Protein AF-A0A9D2EDI6-F1 (afdb_monomer_lite)

Sequence (402 aa):
MRWRRRGQLPVILRALGQPEESTAAGELVEVLGPQPAETWERSVGAPVRRVRRLLFASGSDILFSNNALVAVVLLLQPKGAARGVRVADWIPGTRNDASLDDLTKALGRPVRTTPHPGTHFELDGGYLQPHFNPLDSPWRRGGLQRITITSTNPAVNAMPKDADCATCNELLVRSDDEPDGLDVDATIGALSSALAAGVLTESPDRVRIADLRPLHDSGLMDRVECQLTCSTCRRVLCFTLLRDDAPTFDYYVWGDALIRPREPIPPVEQWGDAARIAQARRALQYVDHKPGGWFLLQRGEDLYLDARYSSSGFIDSSALIRLDEAELAAYQASGRDYLSDLAMRIHHNGPFRKESPYFARDLYRGPDRERYAREVSSAVADHTWIAQQRRPADGSEPPATT

Organism: NCBI:txid2838746

Foldseek 3Di:
DVLVPQACQVLVLVQAFPFCPDPSVCVVCVVLPVAFPDKDWDWAWPQTWIWIWGAHLLRKIWIDTNRGTFKIKFFQDDPPHPGGDACCRHQPQAGQQGAQVSVCVRQVFDWDADPPPGIWTDDDRWIKDWDADPVDDSHPGGRTGMIMIGRDDRNKFDDPVLCPPPLNVPLWDADPVDPSATDLVSSLVSVVVCVVVVQKDWDLLFDDSVCQVLQQVLVPDQKHWTWIAGPRSRWIWIWIDGNPDGTIIHTIHPVNVLLAADDDRDDCVSRPDPVVNVVVQQFWAWDDDDAVAWTWTDRPPKIKIFGWAALDPVDIDTFIFIQDPVLVVVCVVPPPVSSRVVSVLCRVQPLCDPPRPNVVRRPCVDPCNVVVVSRVCNNCSCVHPSVVSNHPPDDDDDPPDD

Secondary structure (DSSP, 8-state):
-THHHHSSHHHHHHHTTSBTTSHHHHHHHHHH-SS-SEEEEEEETBTTEEEEEEE-TTS-EEEEETTEEEEEEEESS-TT-S----HHHHSTT--TT--HHHHHHHHTSPPB--SSS--BEEETTEEEEEEE-TTS-TTTT--EEEEEEESS-TTTSPPGGGGG-TTTTTSSPBPSSSTT-B-HHHHHHHHHHHHHTTSEEE-TTS--HHHHHHHHHTT--SEEEEEEEETTT--EEEEEEESSS--EEEEE-HHHHHHS--PPPPPGGGT--HHHHHHHTTS-EEEEEETTTEEEEEETTEEEEEEEEEEETTEEEEEEEE--HHHHHHHHHHHHHHHHHHHHHHHHH-TTSTTSTTTTT-GGGSTTHHHHHHHHHHHTTTSSHHHHHHS-SS--PPP---

pLDDT: mean 86.92, std 12.33, range [29.03, 98.19]

Radius of gyration: 25.47 Å; chains: 1; bounding box: 62×52×68 Å

Structure (mmCIF, N/CA/C/O backbone):
data_AF-A0A9D2EDI6-F1
#
_entry.id   AF-A0A9D2EDI6-F1
#
loop_
_atom_site.group_PDB
_atom_site.id
_atom_site.type_symbol
_atom_site.label_atom_id
_atom_site.label_alt_id
_atom_site.label_comp_id
_atom_site.label_asym_id
_atom_site.label_entity_id
_atom_site.label_seq_id
_atom_site.pdbx_PDB_ins_code
_atom_site.Cartn_x
_atom_site.Cartn_y
_atom_site.Cartn_z
_atom_site.occupancy
_atom_site.B_iso_or_equiv
_atom_site.auth_seq_id
_atom_site.auth_comp_id
_atom_site.auth_asym_id
_atom_site.auth_atom_id
_atom_site.pdbx_PDB_model_num
ATOM 1 N N . MET A 1 1 ? 1.400 13.946 34.797 1.00 57.75 1 MET A N 1
ATOM 2 C CA . MET A 1 1 ? 0.690 14.489 33.612 1.00 57.75 1 MET A CA 1
ATOM 3 C C . MET A 1 1 ? -0.791 14.671 33.944 1.00 57.75 1 MET A C 1
ATOM 5 O O . MET A 1 1 ? -1.365 13.758 34.526 1.00 57.75 1 MET A O 1
ATOM 9 N N . ARG A 1 2 ? -1.398 15.838 33.655 1.00 54.94 2 ARG A N 1
ATOM 10 C CA . ARG A 1 2 ? -2.763 16.207 34.112 1.00 54.94 2 ARG A CA 1
ATOM 11 C C . ARG A 1 2 ? -3.875 15.291 33.573 1.00 54.94 2 ARG A C 1
ATOM 13 O O . ARG A 1 2 ? -4.806 14.996 34.316 1.00 54.94 2 ARG A O 1
ATOM 20 N N . TRP A 1 3 ? -3.749 14.788 32.344 1.00 63.75 3 TRP A N 1
ATOM 21 C CA . TRP A 1 3 ? -4.748 13.901 31.735 1.00 63.75 3 TRP A CA 1
ATOM 22 C C . TRP A 1 3 ? -4.864 12.537 32.434 1.00 63.75 3 TRP A C 1
ATOM 24 O O . TRP A 1 3 ? -5.959 11.994 32.520 1.00 63.75 3 TRP A O 1
ATOM 34 N N . ARG A 1 4 ? -3.782 12.032 33.049 1.00 61.28 4 ARG A N 1
ATOM 35 C CA . ARG A 1 4 ? -3.787 10.746 33.776 1.00 61.28 4 ARG A CA 1
ATOM 36 C C . ARG A 1 4 ? -4.625 10.733 35.056 1.00 61.28 4 ARG A C 1
ATOM 38 O O . ARG A 1 4 ? -4.846 9.665 35.604 1.00 61.28 4 ARG A O 1
ATOM 45 N N . ARG A 1 5 ? -5.020 11.899 35.581 1.00 60.34 5 ARG A N 1
ATOM 46 C CA . ARG A 1 5 ? -5.712 12.008 36.880 1.00 60.34 5 ARG A CA 1
ATOM 47 C C . ARG A 1 5 ? -7.104 12.637 36.804 1.00 60.34 5 ARG A C 1
ATOM 49 O O . ARG A 1 5 ? -7.774 12.684 37.826 1.00 60.34 5 ARG A O 1
ATOM 56 N N . ARG A 1 6 ? -7.507 13.200 35.658 1.00 67.12 6 ARG A N 1
ATOM 57 C CA . ARG A 1 6 ? -8.738 14.012 35.549 1.00 67.12 6 ARG A CA 1
ATOM 58 C C . ARG A 1 6 ? -9.555 13.809 34.267 1.00 67.12 6 ARG A C 1
ATOM 60 O O . ARG A 1 6 ? -10.606 14.422 34.160 1.00 67.12 6 ARG A O 1
ATOM 67 N N . GLY A 1 7 ? -9.074 13.023 33.302 1.00 81.62 7 GLY A N 1
ATOM 68 C CA . GLY A 1 7 ? -9.794 12.734 32.055 1.00 81.62 7 GLY A CA 1
ATOM 69 C C . GLY A 1 7 ? -10.182 11.266 31.943 1.00 81.62 7 GLY A C 1
ATOM 70 O O . GLY A 1 7 ? -9.671 10.438 32.695 1.00 81.62 7 GLY A O 1
ATOM 71 N N . GLN A 1 8 ? -11.040 10.948 30.975 1.00 90.12 8 GLN A N 1
ATOM 72 C CA . GLN A 1 8 ? -11.474 9.575 30.677 1.00 90.12 8 GLN A CA 1
ATOM 73 C C . GLN A 1 8 ? -10.509 8.797 29.761 1.00 90.12 8 GLN A C 1
ATOM 75 O O . GLN A 1 8 ? -10.640 7.583 29.627 1.00 90.12 8 GLN A O 1
ATOM 80 N N . LEU A 1 9 ? -9.488 9.442 29.175 1.00 91.62 9 LEU A N 1
ATOM 81 C CA . LEU A 1 9 ? -8.494 8.770 28.320 1.00 91.62 9 LEU A CA 1
ATOM 82 C C . LEU A 1 9 ? -7.828 7.527 28.963 1.00 91.62 9 LEU A C 1
ATOM 84 O O . LEU A 1 9 ? -7.662 6.531 28.261 1.00 91.62 9 LEU A O 1
ATOM 88 N N . PRO A 1 10 ? -7.485 7.502 30.270 1.00 92.69 10 PRO A N 1
ATOM 89 C CA . PRO A 1 10 ? -6.958 6.296 30.913 1.00 92.69 10 PRO A CA 1
ATOM 90 C C . PRO A 1 10 ? -7.920 5.098 30.915 1.00 92.69 10 PRO A C 1
ATOM 92 O O . PRO A 1 10 ? -7.456 3.965 30.990 1.00 92.69 10 PRO A O 1
ATOM 95 N N . VAL A 1 11 ? -9.238 5.318 30.837 1.00 93.38 11 VAL A N 1
ATOM 96 C CA . VAL A 1 11 ? -10.223 4.227 30.729 1.00 93.38 11 VAL A CA 1
ATOM 97 C C . VAL A 1 11 ? -10.048 3.508 29.394 1.00 93.38 11 VAL A C 1
ATOM 99 O O . VAL A 1 11 ? -9.895 2.292 29.385 1.00 93.38 11 VAL A O 1
ATOM 102 N N . ILE A 1 12 ? -9.932 4.262 28.293 1.00 94.12 12 ILE A N 1
ATOM 103 C CA . ILE A 1 12 ? -9.647 3.697 26.964 1.00 94.12 12 ILE A CA 1
ATOM 104 C C . ILE A 1 12 ? -8.333 2.923 26.983 1.00 94.12 12 ILE A C 1
ATOM 106 O O . ILE A 1 12 ? -8.303 1.764 26.588 1.00 94.12 12 ILE A O 1
ATOM 110 N N . LEU A 1 13 ? -7.253 3.541 27.470 1.00 93.94 13 LEU A N 1
ATOM 111 C CA . LEU A 1 13 ? -5.922 2.928 27.423 1.00 93.94 13 LEU A CA 1
ATOM 112 C C . LEU A 1 13 ? -5.831 1.620 28.226 1.00 93.94 13 LEU A C 1
ATOM 114 O O . LEU A 1 13 ? -5.063 0.745 27.851 1.00 93.94 13 LEU A O 1
ATOM 118 N N . ARG A 1 14 ? -6.613 1.466 29.304 1.00 94.06 14 ARG A N 1
ATOM 119 C CA . ARG A 1 14 ? -6.695 0.200 30.054 1.00 94.06 14 ARG A CA 1
ATOM 120 C C . ARG A 1 14 ? -7.511 -0.873 29.330 1.00 94.06 14 ARG A C 1
ATOM 122 O O . ARG A 1 14 ? -7.233 -2.050 29.520 1.00 94.06 14 ARG A O 1
ATOM 129 N N . ALA A 1 15 ? -8.516 -0.474 28.554 1.00 94.44 15 ALA A N 1
ATOM 130 C CA . ALA A 1 15 ? -9.388 -1.391 27.824 1.00 94.44 15 ALA A CA 1
ATOM 131 C C . ALA A 1 15 ? -8.762 -1.885 26.509 1.00 94.44 15 ALA A C 1
ATOM 133 O O . ALA A 1 15 ? -9.070 -2.981 26.053 1.00 94.44 15 ALA A O 1
ATOM 134 N N . LEU A 1 16 ? -7.867 -1.100 25.903 1.00 94.12 16 LEU A N 1
ATOM 135 C CA . LEU A 1 16 ? -7.126 -1.492 24.703 1.00 94.12 16 LEU A CA 1
ATOM 136 C C . LEU A 1 16 ? -6.391 -2.831 24.891 1.00 94.12 16 LEU A C 1
ATOM 138 O O . LEU A 1 16 ? -5.678 -3.046 25.869 1.00 94.12 16 LEU A O 1
ATOM 142 N N . GLY A 1 17 ? -6.555 -3.724 23.917 1.00 91.31 17 GLY A N 1
ATOM 143 C CA . GLY A 1 17 ? -6.011 -5.081 23.909 1.00 91.31 17 GLY A CA 1
ATOM 144 C C . GLY A 1 17 ? -6.759 -6.077 24.799 1.00 91.31 17 GLY A C 1
ATOM 145 O O . GLY A 1 17 ? -6.442 -7.262 24.751 1.00 91.31 17 GLY A O 1
ATOM 146 N N . GLN A 1 18 ? -7.738 -5.635 25.595 1.00 95.00 18 GLN A N 1
ATOM 147 C CA . GLN A 1 18 ? -8.510 -6.520 26.465 1.00 95.00 18 GLN A CA 1
ATOM 148 C C . GLN A 1 18 ? -9.693 -7.161 25.719 1.00 95.00 18 GLN A C 1
ATOM 150 O O . GLN A 1 18 ? -10.212 -6.562 24.772 1.00 95.00 18 GLN A O 1
ATOM 155 N N . PRO A 1 19 ? -10.150 -8.351 26.151 1.00 94.56 19 PRO A N 1
ATOM 156 C CA . PRO A 1 19 ? -11.373 -8.969 25.640 1.00 94.56 19 PRO A CA 1
ATOM 157 C C . PRO A 1 19 ? -12.635 -8.121 25.882 1.00 94.56 19 PRO A C 1
ATOM 159 O O . PRO A 1 19 ? -12.681 -7.366 26.859 1.00 94.56 19 PRO A O 1
ATOM 162 N N . GLU A 1 20 ? -13.681 -8.294 25.062 1.00 91.88 20 GLU A N 1
ATOM 163 C CA . GLU A 1 20 ? -14.991 -7.620 25.223 1.00 91.88 20 GLU A CA 1
ATOM 164 C C . GLU A 1 20 ? -15.607 -7.862 26.609 1.00 91.88 20 GLU A C 1
ATOM 166 O O . GLU A 1 20 ? -16.156 -6.946 27.214 1.00 91.88 20 GLU A O 1
ATOM 171 N N . GLU A 1 21 ? -15.427 -9.060 27.163 1.00 92.81 21 GLU A N 1
ATOM 172 C CA . GLU A 1 21 ? -15.962 -9.457 28.474 1.00 92.81 21 GLU A CA 1
ATOM 173 C C . GLU A 1 21 ? -15.148 -8.924 29.667 1.00 92.81 21 GLU A C 1
ATOM 175 O O . GLU A 1 21 ? -15.499 -9.147 30.827 1.00 92.81 21 GLU A O 1
ATOM 180 N N . SER A 1 22 ? -14.031 -8.236 29.416 1.00 96.06 22 SER A N 1
ATOM 181 C CA . SER A 1 22 ? -13.185 -7.723 30.492 1.00 96.06 22 SER A CA 1
ATOM 182 C C . SER A 1 22 ? -13.863 -6.588 31.263 1.00 96.06 22 SER A C 1
ATOM 184 O O . SER A 1 22 ? -14.578 -5.755 30.702 1.00 96.06 22 SER A O 1
ATOM 186 N N . THR A 1 23 ? -13.549 -6.471 32.557 1.00 95.62 23 THR A N 1
ATOM 187 C CA . THR A 1 23 ? -14.014 -5.345 33.384 1.00 95.62 23 THR A CA 1
ATOM 188 C C . THR A 1 23 ? -13.621 -3.994 32.781 1.00 95.62 23 THR A C 1
ATOM 190 O O . THR A 1 23 ? -14.411 -3.058 32.810 1.00 95.62 23 THR A O 1
ATOM 193 N N . ALA A 1 24 ? -12.432 -3.894 32.176 1.00 94.06 24 ALA A N 1
ATOM 194 C CA . ALA A 1 24 ? -11.967 -2.664 31.539 1.00 94.06 24 ALA A CA 1
ATOM 195 C C . ALA A 1 24 ? -12.793 -2.288 30.293 1.00 94.06 24 ALA A C 1
ATOM 197 O O . ALA A 1 24 ? -13.088 -1.108 30.099 1.00 94.06 24 ALA A O 1
ATOM 198 N N . ALA A 1 25 ? -13.186 -3.266 29.468 1.00 92.50 25 ALA A N 1
ATOM 199 C CA . ALA A 1 25 ? -14.083 -3.033 28.336 1.00 92.50 25 ALA A CA 1
ATOM 200 C C . ALA A 1 25 ? -15.490 -2.631 28.811 1.00 92.50 25 ALA A C 1
ATOM 202 O O . ALA A 1 25 ? -16.047 -1.662 28.296 1.00 92.50 25 ALA A O 1
ATOM 203 N N . GLY A 1 26 ? -16.015 -3.291 29.849 1.00 92.75 26 GLY A N 1
ATOM 204 C CA . GLY A 1 26 ? 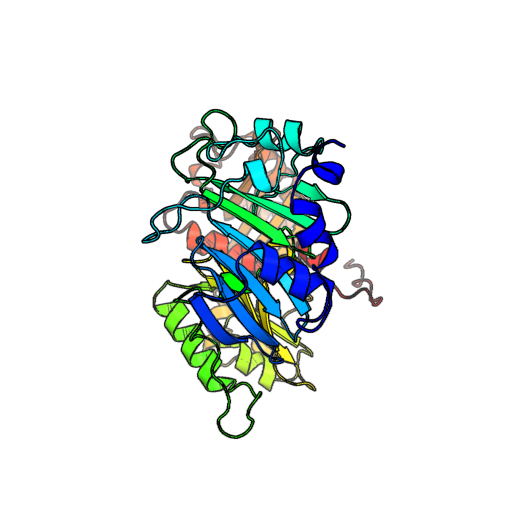-17.290 -2.928 30.476 1.00 92.75 26 GLY A CA 1
ATOM 205 C C . GLY A 1 26 ? -17.301 -1.497 31.027 1.00 92.75 26 GLY A C 1
ATOM 206 O O . GLY A 1 26 ? -18.201 -0.722 30.712 1.00 92.75 26 GLY A O 1
ATOM 207 N N . GLU A 1 27 ? -16.260 -1.096 31.768 1.00 93.81 27 GLU A N 1
ATOM 208 C CA . GLU A 1 27 ? -16.092 0.285 32.252 1.00 93.81 27 GLU A CA 1
ATOM 209 C C . GLU A 1 27 ? -16.102 1.310 31.106 1.00 93.81 27 GLU A C 1
ATOM 211 O O . GLU A 1 27 ? -16.662 2.399 31.243 1.00 93.81 27 GLU A O 1
ATOM 216 N N . LEU A 1 28 ? -15.480 0.982 29.970 1.00 94.25 28 LEU A N 1
ATOM 217 C CA . LEU A 1 28 ? -15.463 1.861 28.805 1.00 94.25 28 LEU A CA 1
ATOM 218 C C . LEU A 1 28 ? -16.849 1.988 28.157 1.00 94.25 28 LEU A C 1
ATOM 220 O O . LEU A 1 28 ? -17.236 3.098 27.785 1.00 94.25 28 LEU A O 1
ATOM 224 N N . VAL A 1 29 ? -17.589 0.883 28.029 1.00 92.44 29 VAL A N 1
ATOM 225 C CA . VAL A 1 29 ? -18.967 0.889 27.514 1.00 92.44 29 VAL A CA 1
ATOM 226 C C . VAL A 1 29 ? -19.853 1.770 28.393 1.00 92.44 29 VAL A C 1
ATOM 228 O O . VAL A 1 29 ? -20.507 2.669 27.875 1.00 92.44 29 VAL A O 1
ATOM 231 N N . GLU A 1 30 ? -19.792 1.617 29.717 1.00 91.31 30 GLU A N 1
ATOM 232 C CA . GLU A 1 30 ? -20.550 2.453 30.661 1.00 91.31 30 GLU A CA 1
ATOM 233 C C . GLU A 1 30 ? -20.248 3.952 30.499 1.00 91.31 30 GLU A C 1
ATOM 235 O O . GLU A 1 30 ? -21.153 4.787 30.517 1.00 91.31 30 GLU A O 1
ATOM 240 N N . VAL A 1 31 ? -18.978 4.311 30.274 1.00 90.88 31 VAL A N 1
ATOM 241 C CA . VAL A 1 31 ? -18.566 5.706 30.046 1.00 90.88 31 VAL A CA 1
ATOM 242 C C . VAL A 1 31 ? -19.100 6.265 28.722 1.00 90.88 31 VAL A C 1
ATOM 244 O O . VAL A 1 31 ? -19.442 7.448 28.652 1.00 90.88 31 VAL A O 1
ATOM 247 N N . LEU A 1 32 ? -19.155 5.450 27.665 1.00 88.06 32 LEU A N 1
ATOM 248 C CA . LEU A 1 32 ? -19.666 5.860 26.351 1.00 88.06 32 LEU A CA 1
ATOM 249 C C . LEU A 1 32 ? -21.198 5.843 26.262 1.00 88.06 32 LEU A C 1
ATOM 251 O O . LEU A 1 32 ? -21.769 6.551 25.425 1.00 88.06 32 LEU A O 1
ATOM 255 N N . GLY A 1 33 ? -21.834 5.087 27.151 1.00 86.25 33 GLY A N 1
ATOM 256 C CA . GLY A 1 33 ? -23.269 4.892 27.274 1.00 86.25 33 GLY A CA 1
ATOM 257 C C . GLY A 1 33 ? -23.575 3.394 27.355 1.00 86.25 33 GLY A C 1
ATOM 258 O O . GLY A 1 33 ? -23.150 2.658 26.473 1.00 86.25 33 GLY A O 1
ATOM 259 N N . PRO A 1 34 ? -24.352 2.920 28.342 1.00 81.12 34 PRO A N 1
ATOM 260 C CA . PRO A 1 34 ? -24.518 1.486 28.615 1.00 81.12 34 PRO A CA 1
ATOM 261 C C . PRO A 1 34 ? -25.160 0.693 27.465 1.00 81.12 34 PRO A C 1
ATOM 263 O O . PRO A 1 34 ? -25.062 -0.530 27.425 1.00 81.12 34 PRO A O 1
ATOM 266 N N . GLN A 1 35 ? -25.816 1.372 26.519 1.00 87.88 35 GLN A N 1
ATOM 267 C CA . GLN A 1 35 ? -26.446 0.747 25.363 1.00 87.88 35 GLN A CA 1
ATOM 268 C C . GLN A 1 35 ? -25.911 1.354 24.054 1.00 87.88 35 GLN A C 1
ATOM 270 O O . GLN A 1 35 ? -26.133 2.545 23.798 1.00 87.88 35 GLN A O 1
ATOM 275 N N . PRO A 1 36 ? -25.239 0.556 23.201 1.00 90.44 36 PRO A N 1
ATOM 276 C CA . PRO A 1 36 ? -24.922 0.954 21.835 1.00 90.44 36 PRO A CA 1
ATOM 277 C C . PRO A 1 36 ? -26.203 1.268 21.052 1.00 90.44 36 PRO A C 1
ATOM 279 O O . PRO A 1 36 ? -27.200 0.556 21.160 1.00 90.44 36 PRO A O 1
ATOM 282 N N . ALA A 1 37 ? -26.168 2.329 20.250 1.00 89.00 37 ALA A N 1
ATOM 283 C CA . ALA A 1 37 ? -27.251 2.685 19.336 1.00 89.00 37 ALA A CA 1
ATOM 284 C C . ALA A 1 37 ? -27.313 1.731 18.135 1.00 89.00 37 ALA A C 1
ATOM 286 O O . ALA A 1 37 ? -28.393 1.426 17.638 1.00 89.00 37 ALA A O 1
ATOM 287 N N . GLU A 1 38 ? -26.156 1.251 17.686 1.00 89.62 38 GLU A N 1
ATOM 288 C CA . GLU A 1 38 ? -26.032 0.280 16.606 1.00 89.62 38 GLU A CA 1
ATOM 289 C C . GLU A 1 38 ? -24.881 -0.676 16.925 1.00 89.62 38 GLU A C 1
ATOM 291 O O . GLU A 1 38 ? -23.866 -0.296 17.514 1.00 89.62 38 GLU A O 1
ATOM 296 N N . THR A 1 39 ? -25.056 -1.941 16.563 1.00 90.56 39 THR A N 1
ATOM 297 C CA . THR A 1 39 ? -24.008 -2.958 16.627 1.00 90.56 39 THR A CA 1
ATOM 298 C C . THR A 1 39 ? -23.927 -3.628 15.277 1.00 90.56 39 THR A C 1
ATOM 300 O O . THR A 1 39 ? -24.948 -3.982 14.692 1.00 90.56 39 THR A O 1
ATOM 303 N N . TRP A 1 40 ? -22.708 -3.815 14.800 1.00 86.62 40 TRP A N 1
ATOM 304 C CA . TRP A 1 40 ? -22.459 -4.491 13.544 1.00 86.62 40 TRP A CA 1
ATOM 305 C C . TRP A 1 40 ? -21.245 -5.410 13.683 1.00 86.62 40 TRP A C 1
ATOM 307 O O . TRP A 1 40 ? -20.343 -5.165 14.489 1.00 86.62 40 TRP A O 1
ATOM 317 N N . GLU A 1 41 ? -21.238 -6.482 12.900 1.00 89.25 41 GLU A N 1
ATOM 318 C CA . GLU A 1 41 ? -20.197 -7.499 12.898 1.00 89.25 41 GLU A CA 1
ATOM 319 C C . GLU A 1 41 ? -19.919 -7.949 11.460 1.00 89.25 41 GLU A C 1
ATOM 321 O O . GLU A 1 41 ? -20.845 -8.098 10.660 1.00 89.25 41 GLU A O 1
ATOM 326 N N . ARG A 1 42 ? -18.642 -8.151 11.117 1.00 85.81 42 ARG A N 1
ATOM 327 C CA . ARG A 1 42 ? -18.224 -8.711 9.824 1.00 85.81 42 ARG A CA 1
ATOM 328 C C . ARG A 1 42 ? -17.003 -9.610 9.945 1.00 85.81 42 ARG A C 1
ATOM 330 O O . ARG A 1 42 ? -16.159 -9.427 10.823 1.00 85.81 42 ARG A O 1
ATOM 337 N N . SER A 1 43 ? -16.830 -10.449 8.934 1.00 87.25 43 SER A N 1
ATOM 338 C CA . SER A 1 43 ? -15.581 -11.156 8.653 1.00 87.25 43 SER A CA 1
ATOM 339 C C . SER A 1 43 ? -14.690 -10.331 7.714 1.00 87.25 43 SER A C 1
ATOM 341 O O . SER A 1 43 ? -15.122 -9.931 6.635 1.00 87.25 43 SER A O 1
ATOM 343 N N . VAL A 1 44 ? -13.434 -10.081 8.095 1.00 86.94 44 VAL A N 1
ATOM 344 C CA . VAL A 1 44 ? -12.439 -9.331 7.302 1.00 86.94 44 VAL A CA 1
ATOM 345 C C . VAL A 1 44 ? -11.227 -10.202 7.012 1.00 86.94 44 VAL A C 1
ATOM 347 O O . VAL A 1 44 ? -10.666 -10.786 7.934 1.00 86.94 44 VAL A O 1
ATOM 350 N N . GLY A 1 45 ? -10.777 -10.197 5.756 1.00 88.94 45 GLY A N 1
ATOM 351 C CA . GLY A 1 45 ? -9.512 -10.806 5.339 1.00 88.94 45 GLY A CA 1
ATOM 352 C C . GLY A 1 45 ? -9.510 -12.336 5.326 1.00 88.94 45 GLY A C 1
ATOM 353 O O . GLY A 1 45 ? -10.489 -12.980 5.699 1.00 88.94 45 GLY A O 1
ATOM 354 N N . ALA A 1 46 ? -8.413 -12.913 4.862 1.00 91.38 46 ALA A N 1
ATOM 355 C CA . ALA A 1 46 ? -8.105 -14.335 4.922 1.00 91.38 46 ALA A CA 1
ATOM 356 C C . ALA A 1 46 ? -6.672 -14.467 5.486 1.00 91.38 46 ALA A C 1
ATOM 358 O O . ALA A 1 46 ? -5.767 -13.858 4.911 1.00 91.38 46 ALA A O 1
ATOM 359 N N . PRO A 1 47 ? -6.444 -15.160 6.619 1.00 90.31 47 PRO A N 1
ATOM 360 C CA . PRO A 1 47 ? -7.440 -15.832 7.457 1.00 90.31 47 PRO A CA 1
ATOM 361 C C . PRO A 1 47 ? -8.476 -14.863 8.043 1.00 90.31 47 PRO A C 1
ATOM 363 O O . PRO A 1 47 ? -8.230 -13.661 8.186 1.00 90.31 47 PRO A O 1
ATOM 366 N N . VAL A 1 48 ? -9.663 -15.390 8.347 1.00 89.62 48 VAL A N 1
ATOM 367 C CA . VAL A 1 48 ? -10.799 -14.582 8.799 1.00 89.62 48 VAL A CA 1
ATOM 368 C C . VAL A 1 48 ? -10.511 -13.926 10.139 1.00 89.62 48 VAL A C 1
ATOM 370 O O . VAL A 1 48 ? -10.161 -14.579 11.121 1.00 89.62 48 VAL A O 1
ATOM 373 N N . ARG A 1 49 ? -10.742 -12.613 10.200 1.00 88.44 49 ARG A N 1
ATOM 374 C CA . ARG A 1 49 ? -10.862 -11.874 11.456 1.00 88.44 49 ARG A CA 1
ATOM 375 C C . ARG A 1 49 ? -12.284 -11.391 11.647 1.00 88.44 49 ARG A C 1
ATOM 377 O O . ARG A 1 49 ? -12.831 -10.718 10.772 1.00 88.44 49 ARG A O 1
ATOM 384 N N . ARG A 1 50 ? -12.860 -11.676 12.813 1.00 88.50 50 ARG A N 1
ATOM 385 C CA . ARG A 1 50 ? -14.174 -11.152 13.195 1.00 88.50 50 ARG A CA 1
ATOM 386 C C . ARG A 1 50 ? -14.002 -9.753 13.753 1.00 88.50 50 ARG A C 1
ATOM 388 O O . ARG A 1 50 ? -13.334 -9.565 14.770 1.00 88.50 50 ARG A O 1
ATOM 395 N N . VAL A 1 51 ? -14.576 -8.776 13.066 1.00 88.94 51 VAL A N 1
ATOM 396 C CA . VAL A 1 51 ? -14.573 -7.376 13.476 1.00 88.94 51 VAL A CA 1
ATOM 397 C C . VAL A 1 51 ? -15.973 -7.012 13.926 1.00 88.94 51 VAL A C 1
ATOM 399 O O . VAL A 1 51 ? -16.912 -7.098 13.139 1.00 88.94 51 VAL A O 1
ATOM 402 N N . ARG A 1 52 ? -16.097 -6.569 15.174 1.00 90.12 52 ARG A N 1
ATOM 403 C CA . ARG A 1 52 ? -17.353 -6.113 15.775 1.00 90.12 52 ARG A CA 1
ATOM 404 C C . ARG A 1 52 ? -17.216 -4.646 16.150 1.00 90.12 52 ARG A C 1
ATOM 406 O O . ARG A 1 52 ? -16.192 -4.235 16.697 1.00 90.12 52 ARG A O 1
ATOM 413 N N . ARG A 1 53 ? -18.233 -3.847 15.840 1.00 90.38 53 ARG A N 1
ATOM 414 C CA . ARG A 1 53 ? -18.277 -2.413 16.136 1.00 90.38 53 ARG A CA 1
ATOM 415 C C . ARG A 1 53 ? -19.512 -2.097 16.955 1.00 90.38 53 ARG A C 1
ATOM 417 O O . ARG A 1 53 ? -20.619 -2.468 16.572 1.00 90.38 53 ARG A O 1
ATOM 424 N N . LEU A 1 54 ? -19.304 -1.372 18.046 1.00 92.50 54 LEU A N 1
ATOM 425 C CA . LEU A 1 54 ? -20.367 -0.799 18.864 1.00 92.50 54 LEU A CA 1
ATOM 426 C C . LEU A 1 54 ? -20.402 0.702 18.588 1.00 92.50 54 LEU A C 1
ATOM 428 O O . LEU A 1 54 ? -19.422 1.387 18.876 1.00 92.50 54 LEU A O 1
ATOM 432 N N . LEU A 1 55 ? -21.489 1.209 18.010 1.00 89.62 55 LEU A N 1
ATOM 433 C CA . LEU A 1 55 ? -21.697 2.634 17.756 1.00 89.62 55 LEU A CA 1
ATOM 434 C C . LEU A 1 55 ? -22.639 3.202 18.818 1.00 89.62 55 LEU A C 1
ATOM 436 O O . LEU A 1 55 ? -23.739 2.696 19.025 1.00 89.62 55 LEU A O 1
ATOM 440 N N . PHE A 1 56 ? -22.227 4.280 19.474 1.00 89.88 56 PHE A N 1
ATOM 441 C CA . PHE A 1 56 ? -22.988 4.928 20.539 1.00 89.88 56 PHE A CA 1
ATOM 442 C C . PHE A 1 56 ? -23.712 6.170 20.013 1.00 89.88 56 PHE A C 1
ATOM 444 O O . PHE A 1 56 ? -23.253 6.826 19.078 1.00 89.88 56 PHE A O 1
ATOM 451 N N . ALA A 1 57 ? -24.818 6.554 20.657 1.00 84.25 57 ALA A N 1
ATOM 452 C CA . ALA A 1 57 ? -25.607 7.731 20.270 1.00 84.25 57 ALA A CA 1
ATOM 453 C C . ALA A 1 57 ? -24.811 9.056 20.318 1.00 84.25 57 ALA A C 1
ATOM 455 O O . ALA A 1 57 ? -25.162 10.026 19.649 1.00 84.25 57 ALA A O 1
ATOM 456 N N . SER A 1 58 ? -23.716 9.090 21.084 1.00 80.44 58 SER A N 1
ATOM 457 C CA . SER A 1 58 ? -22.752 10.199 21.136 1.00 80.44 58 SER A CA 1
ATOM 458 C C . SER A 1 58 ? -21.920 10.358 19.853 1.00 80.44 58 SER A C 1
ATOM 460 O O . SER A 1 58 ? -21.211 11.354 19.695 1.00 80.44 58 SER A O 1
ATOM 462 N N . GLY A 1 59 ? -21.984 9.381 18.945 1.00 80.38 59 GLY A N 1
ATOM 463 C CA . GLY A 1 59 ? -21.131 9.265 17.768 1.00 80.38 59 GLY A CA 1
ATOM 464 C C . GLY A 1 59 ? -19.801 8.563 18.042 1.00 80.38 59 GLY A C 1
ATOM 465 O O . GLY A 1 59 ? -19.022 8.382 17.112 1.00 80.38 59 GLY A O 1
ATOM 466 N N . SER A 1 60 ? -19.506 8.172 19.283 1.00 88.00 60 SER A N 1
ATOM 467 C CA . SER A 1 60 ? -18.334 7.337 19.560 1.00 88.00 60 SER A CA 1
ATOM 468 C C . SER A 1 60 ? -18.523 5.921 19.038 1.00 88.00 60 SER A C 1
ATOM 470 O O . SER A 1 60 ? -19.648 5.425 18.988 1.00 88.00 60 SER A O 1
ATOM 472 N N . ASP A 1 61 ? -17.422 5.242 18.739 1.00 90.06 61 ASP A N 1
ATOM 473 C CA . ASP A 1 61 ? -17.429 3.808 18.486 1.00 90.06 61 ASP A CA 1
ATOM 474 C C . ASP A 1 61 ? -16.332 3.066 19.263 1.00 90.06 61 ASP A C 1
ATOM 476 O O . ASP A 1 61 ? -15.291 3.626 19.622 1.00 90.06 61 ASP A O 1
ATOM 480 N N . ILE A 1 62 ? -16.599 1.791 19.538 1.00 92.31 62 ILE A N 1
ATOM 481 C CA . ILE A 1 62 ? -15.608 0.809 19.980 1.00 92.31 62 ILE A CA 1
ATOM 482 C C . ILE A 1 62 ? -15.472 -0.232 18.876 1.00 92.31 62 ILE A C 1
ATOM 484 O O . ILE A 1 62 ? -16.477 -0.681 18.320 1.00 92.31 62 ILE A O 1
ATOM 488 N N . LEU A 1 63 ? -14.238 -0.635 18.579 1.00 91.44 63 LEU A N 1
ATOM 489 C CA . LEU A 1 63 ? -13.947 -1.721 17.656 1.00 91.44 63 LEU A CA 1
ATOM 490 C C . LEU A 1 63 ? -13.220 -2.863 18.350 1.00 91.44 63 LEU A C 1
ATOM 492 O O . LEU A 1 63 ? -12.160 -2.671 18.953 1.00 91.44 63 LEU A O 1
ATOM 496 N N . PHE A 1 64 ? -13.760 -4.057 18.145 1.00 90.81 64 PHE A N 1
ATOM 497 C CA . PHE A 1 64 ? -13.158 -5.325 18.507 1.00 90.81 64 PHE A CA 1
ATOM 498 C C . PHE A 1 64 ? -12.680 -6.051 17.252 1.00 90.81 64 PHE A C 1
ATOM 500 O O . PHE A 1 64 ? -13.340 -6.019 16.213 1.00 90.81 64 PHE A O 1
ATOM 507 N N . SER A 1 65 ? -11.538 -6.720 17.355 1.00 89.38 65 SER A N 1
ATOM 508 C CA . SER A 1 65 ? -11.026 -7.652 16.353 1.00 89.38 65 SER A CA 1
ATOM 509 C C . SER A 1 65 ? -10.656 -8.945 17.059 1.00 89.38 65 SER A C 1
ATOM 511 O O . SER A 1 65 ? -9.832 -8.925 17.970 1.00 89.38 65 SER A O 1
ATOM 513 N N . ASN A 1 66 ? -11.262 -10.061 16.652 1.00 89.12 66 ASN A N 1
ATOM 514 C CA . ASN A 1 66 ? -11.118 -11.364 17.308 1.00 89.12 66 ASN A CA 1
ATOM 515 C C . ASN A 1 66 ? -11.317 -11.266 18.832 1.00 89.12 66 ASN A C 1
ATOM 517 O O . ASN A 1 66 ? -10.479 -11.713 19.609 1.00 89.12 66 ASN A O 1
ATOM 521 N N . ASN A 1 67 ? -12.419 -10.629 19.245 1.00 89.81 67 ASN A N 1
ATOM 522 C CA . ASN A 1 67 ? -12.799 -10.366 20.640 1.00 89.81 67 ASN A CA 1
ATOM 523 C C . ASN A 1 67 ? -11.887 -9.392 21.420 1.00 89.81 67 ASN A C 1
ATOM 525 O O . ASN A 1 67 ? -12.223 -9.022 22.537 1.00 89.81 67 ASN A O 1
ATOM 529 N N . ALA A 1 68 ? -10.766 -8.923 20.865 1.00 92.00 68 ALA A N 1
ATOM 530 C CA . ALA A 1 68 ? -9.900 -7.947 21.529 1.00 92.00 68 ALA A CA 1
ATOM 531 C C . ALA A 1 68 ? -10.251 -6.512 21.119 1.00 92.00 68 ALA A C 1
ATOM 533 O O . ALA A 1 68 ? -10.413 -6.223 19.932 1.00 92.00 68 ALA A O 1
ATOM 534 N N . LEU A 1 69 ? -10.326 -5.590 22.081 1.00 92.81 69 LEU A N 1
ATOM 535 C CA . LEU A 1 69 ? -10.568 -4.174 21.815 1.00 92.81 69 LEU A CA 1
ATOM 536 C C . LEU A 1 69 ? -9.332 -3.546 21.166 1.00 92.81 69 LEU A C 1
ATOM 538 O O . LEU A 1 69 ? -8.271 -3.442 21.776 1.00 92.81 69 LEU A O 1
ATOM 542 N N . VAL A 1 70 ? -9.464 -3.088 19.929 1.00 90.75 70 VAL A N 1
ATOM 543 C CA . VAL A 1 70 ? -8.328 -2.612 19.119 1.00 90.75 70 VAL A CA 1
ATOM 544 C C . VAL A 1 70 ? -8.384 -1.120 18.828 1.00 90.75 70 VAL A C 1
ATOM 546 O O . VAL A 1 70 ? -7.339 -0.500 18.613 1.00 90.75 70 VAL A O 1
ATOM 549 N N . ALA A 1 71 ? -9.577 -0.520 18.852 1.00 92.00 71 ALA A N 1
ATOM 550 C CA . ALA A 1 71 ? -9.721 0.914 18.660 1.00 92.00 71 ALA A CA 1
ATOM 551 C C . ALA A 1 71 ? -10.947 1.502 19.364 1.00 92.00 71 ALA A C 1
ATOM 553 O O . ALA A 1 71 ? -11.965 0.837 19.542 1.00 92.00 71 ALA A O 1
ATOM 554 N N . VAL A 1 72 ? -10.847 2.790 19.680 1.00 93.19 72 VAL A N 1
ATOM 555 C CA . VAL A 1 72 ? -11.963 3.649 20.088 1.00 93.19 72 VAL A CA 1
ATOM 556 C C . VAL A 1 72 ? -11.928 4.907 19.232 1.00 93.19 72 VAL A C 1
ATOM 558 O O . VAL A 1 72 ? -10.881 5.556 19.135 1.00 93.19 72 VAL A O 1
ATOM 561 N N . VAL A 1 73 ? -13.048 5.278 18.614 1.00 91.56 73 VAL A N 1
ATOM 562 C CA . VAL A 1 73 ? -13.178 6.560 17.911 1.00 91.56 73 VAL A CA 1
ATOM 563 C C . VAL A 1 73 ? -14.115 7.465 18.675 1.00 91.56 73 VAL A C 1
ATOM 565 O O . VAL A 1 73 ? -15.223 7.095 19.038 1.00 91.56 73 VAL A O 1
ATOM 568 N N . LEU A 1 74 ? -13.670 8.697 18.875 1.00 91.75 74 LEU A N 1
ATOM 569 C CA . LEU A 1 74 ? -14.453 9.770 19.460 1.00 91.75 74 LEU A CA 1
ATOM 570 C C . LEU A 1 74 ? -14.785 10.761 18.343 1.00 91.75 74 LEU A C 1
ATOM 572 O O . LEU A 1 74 ? -13.902 11.491 17.881 1.00 91.75 74 LEU A O 1
ATOM 576 N N . LEU A 1 75 ? -16.037 10.773 17.877 1.00 87.62 75 LEU A N 1
ATOM 577 C CA . LEU A 1 75 ? -16.512 11.754 16.897 1.00 87.62 75 LEU A CA 1
ATOM 578 C C . LEU A 1 75 ? -16.929 13.042 17.610 1.00 87.62 75 LEU A C 1
ATOM 580 O O . LEU A 1 75 ? -17.848 13.050 18.426 1.00 87.62 75 LEU A O 1
ATOM 584 N N . LEU A 1 76 ? -16.281 14.156 17.272 1.00 86.12 76 LEU A N 1
ATOM 585 C CA . LEU A 1 76 ? -16.623 15.466 17.831 1.00 86.12 76 LEU A CA 1
ATOM 586 C C . LEU A 1 76 ? -17.775 16.136 17.081 1.00 86.12 76 LEU A C 1
ATOM 588 O O . LEU A 1 76 ? -18.494 16.957 17.650 1.00 86.12 76 LEU A O 1
ATOM 592 N N . GLN A 1 77 ? -17.933 15.790 15.803 1.00 75.31 77 GLN A N 1
ATOM 593 C CA . GLN A 1 77 ? -18.983 16.277 14.911 1.00 75.31 77 GLN A CA 1
ATOM 594 C C . GLN A 1 77 ? -19.590 15.100 14.122 1.00 75.31 77 GLN A C 1
ATOM 596 O O . GLN A 1 77 ? -19.290 14.924 12.939 1.00 75.31 77 GLN A O 1
ATOM 601 N N . PRO A 1 78 ? -20.394 14.236 14.765 1.00 67.25 78 PRO A N 1
ATOM 602 C CA . PRO A 1 78 ? -21.087 13.150 14.078 1.00 67.25 78 PRO A CA 1
ATOM 603 C C . PRO A 1 78 ? -22.131 13.696 13.094 1.00 67.25 78 PRO A C 1
ATOM 605 O O . PRO A 1 78 ? -22.881 14.622 13.408 1.00 67.25 78 PRO A O 1
ATOM 608 N N . LYS A 1 79 ? -22.216 13.102 11.898 1.00 62.47 79 LYS A N 1
ATOM 609 C CA . LYS A 1 79 ? -23.306 13.392 10.957 1.00 62.47 79 LYS A CA 1
ATOM 610 C C . LYS A 1 79 ? -24.612 12.830 11.529 1.00 62.47 79 LYS A C 1
ATOM 612 O O . LYS A 1 79 ? -24.708 11.628 11.731 1.00 62.47 79 LYS A O 1
ATOM 617 N N . GLY A 1 80 ? -25.604 13.688 11.772 1.00 57.28 80 GLY A N 1
ATOM 618 C CA . GLY A 1 80 ? -26.958 13.273 12.163 1.00 57.28 80 GLY A CA 1
ATOM 619 C C . GLY A 1 80 ? -27.230 13.123 13.666 1.00 57.28 80 GLY A C 1
ATOM 620 O O . GLY A 1 80 ? -28.376 12.871 14.021 1.00 57.28 80 GLY A O 1
ATOM 621 N N . ALA A 1 81 ? -26.248 13.323 14.556 1.00 58.38 81 ALA A N 1
ATOM 622 C CA . ALA A 1 81 ? -26.498 13.347 16.004 1.00 58.38 81 ALA A CA 1
ATOM 623 C C . ALA A 1 81 ? -26.622 14.784 16.539 1.00 58.38 81 ALA A C 1
ATOM 625 O O . ALA A 1 81 ? -25.984 15.708 16.032 1.00 58.38 81 ALA A O 1
ATOM 626 N N . ALA A 1 82 ? -27.412 14.968 17.603 1.00 56.66 82 ALA A N 1
ATOM 627 C CA . ALA A 1 82 ? -27.677 16.283 18.195 1.00 56.66 82 ALA A CA 1
ATOM 628 C C . ALA A 1 82 ? -26.426 16.943 18.811 1.00 56.66 82 ALA A C 1
ATOM 630 O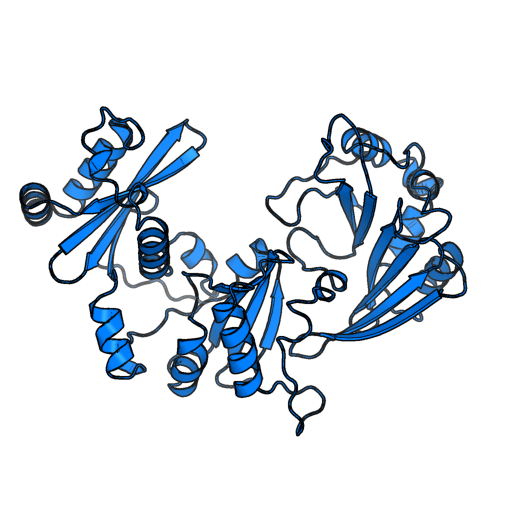 O . ALA A 1 82 ? -26.344 18.171 18.881 1.00 56.66 82 ALA A O 1
ATOM 631 N N . ARG A 1 83 ? -25.447 16.146 19.268 1.00 67.00 83 ARG A N 1
ATOM 632 C CA . ARG A 1 83 ? -24.167 16.630 19.805 1.00 67.00 83 ARG A CA 1
ATOM 633 C C . ARG A 1 83 ? -23.106 15.526 19.762 1.00 67.00 83 ARG A C 1
ATOM 635 O O . ARG A 1 83 ? -23.391 14.404 20.159 1.00 67.00 83 ARG A O 1
ATOM 642 N N . GLY A 1 84 ? -21.894 15.854 19.315 1.00 79.38 84 GLY A N 1
ATOM 643 C CA . GLY A 1 84 ? -20.743 14.948 19.388 1.00 79.38 84 GLY A CA 1
ATOM 644 C C . GLY A 1 84 ? -20.046 14.942 20.747 1.00 79.38 84 GLY A C 1
ATOM 645 O O . GLY A 1 84 ? -20.408 15.681 21.669 1.00 79.38 84 GLY A O 1
ATOM 646 N N . VAL A 1 85 ? -18.993 14.135 20.846 1.00 86.62 85 VAL A N 1
ATOM 647 C CA . VAL A 1 85 ? -18.152 14.013 22.040 1.00 86.62 85 VAL A CA 1
ATOM 648 C C . VAL A 1 85 ? -17.465 15.339 22.366 1.00 86.62 85 VAL A C 1
ATOM 650 O O . VAL A 1 85 ? -16.951 16.033 21.485 1.00 86.62 85 VAL A O 1
ATOM 653 N N . ARG A 1 86 ? -17.398 15.690 23.654 1.00 89.50 86 ARG A N 1
ATOM 654 C CA . ARG A 1 86 ? -16.553 16.791 24.132 1.00 89.50 86 ARG A CA 1
ATOM 655 C C . ARG A 1 86 ? -15.164 16.259 24.453 1.00 89.50 86 ARG A C 1
ATOM 657 O O . ARG A 1 86 ? -14.994 15.537 25.430 1.00 89.50 86 ARG A O 1
ATOM 664 N N . VAL A 1 87 ? -14.149 16.643 23.683 1.00 89.31 87 VAL A N 1
ATOM 665 C CA . VAL A 1 87 ? -12.780 16.134 23.901 1.00 89.31 87 VAL A CA 1
ATOM 666 C C . VAL A 1 87 ? -12.206 16.567 25.247 1.00 89.31 87 VAL A C 1
ATOM 668 O O . VAL A 1 87 ? -11.408 15.830 25.816 1.00 89.31 87 VAL A O 1
ATOM 671 N N . ALA A 1 88 ? -12.683 17.670 25.826 1.00 90.69 88 ALA A N 1
ATOM 672 C CA . ALA A 1 88 ? -12.305 18.101 27.172 1.00 90.69 88 ALA A CA 1
ATOM 673 C C . ALA A 1 88 ? -12.605 17.059 28.271 1.00 90.69 88 ALA A C 1
ATOM 675 O O . ALA A 1 88 ? -11.871 17.011 29.259 1.00 90.69 88 ALA A O 1
ATOM 676 N N . ASP A 1 89 ? -13.634 16.219 28.091 1.00 90.69 89 ASP A N 1
ATOM 677 C CA . ASP A 1 89 ? -14.006 15.158 29.042 1.00 90.69 89 ASP A CA 1
ATOM 678 C C . ASP A 1 89 ? -12.967 14.009 29.025 1.00 90.69 89 ASP A C 1
ATOM 680 O O . ASP A 1 89 ? -12.696 13.350 30.032 1.00 90.69 89 ASP A O 1
ATOM 684 N N . TRP A 1 90 ? -12.293 13.826 27.886 1.00 91.75 90 TRP A N 1
ATOM 685 C CA . TRP A 1 90 ? -11.283 12.788 27.664 1.00 91.75 90 TRP A CA 1
ATOM 686 C C . TRP A 1 90 ? -9.864 13.293 27.914 1.00 91.75 90 TRP A C 1
ATOM 688 O O . TRP A 1 90 ? -9.061 12.618 28.561 1.00 91.75 90 TRP A O 1
ATOM 698 N N . ILE A 1 91 ? -9.567 14.498 27.426 1.00 91.94 91 ILE A N 1
ATOM 699 C CA . ILE A 1 91 ? -8.262 15.153 27.464 1.00 91.94 91 ILE A CA 1
ATOM 700 C C . ILE A 1 91 ? -8.447 16.540 28.104 1.00 91.94 91 ILE A C 1
ATOM 702 O O . ILE A 1 91 ? -8.711 17.524 27.408 1.00 91.94 91 ILE A O 1
ATOM 706 N N . PRO A 1 92 ? -8.315 16.657 29.436 1.00 90.19 92 PRO A N 1
ATOM 707 C CA . PRO A 1 92 ? -8.558 17.908 30.141 1.00 90.19 92 PRO A CA 1
ATOM 708 C C . PRO A 1 92 ? -7.696 19.062 29.618 1.00 90.19 92 PRO A C 1
ATOM 710 O O . PRO A 1 92 ? -6.484 18.917 29.453 1.00 90.19 92 PRO A O 1
ATOM 713 N N . GLY A 1 93 ? -8.315 20.229 29.425 1.00 87.00 93 GLY A N 1
ATOM 714 C CA . GLY A 1 93 ? -7.644 21.428 28.906 1.00 87.00 93 GLY A CA 1
ATOM 715 C C . GLY A 1 93 ? -7.639 21.549 27.379 1.00 87.00 93 GLY A C 1
ATOM 716 O O . GLY A 1 93 ? -6.956 22.420 26.851 1.00 87.00 93 GLY A O 1
ATOM 717 N N . THR A 1 94 ? -8.397 20.705 26.678 1.00 89.38 94 THR A N 1
ATOM 718 C CA . THR A 1 94 ? -8.599 20.782 25.224 1.00 89.38 94 THR A CA 1
ATOM 719 C C . THR A 1 94 ? -9.994 21.304 24.874 1.00 89.38 94 THR A C 1
ATOM 721 O O . THR A 1 94 ? -10.862 21.449 25.737 1.00 89.38 94 THR A O 1
ATOM 724 N N . ARG A 1 95 ? -10.206 21.606 23.592 1.00 89.12 95 ARG A N 1
ATOM 725 C CA . ARG A 1 95 ? -11.485 22.035 23.014 1.00 89.12 95 ARG A CA 1
ATOM 726 C C . ARG A 1 95 ? -11.816 21.167 21.801 1.00 89.12 95 ARG A C 1
ATOM 728 O O . ARG A 1 95 ? -10.942 20.479 21.281 1.00 89.12 95 ARG A O 1
ATOM 735 N N . ASN A 1 96 ? -13.067 21.192 21.345 1.00 88.25 96 ASN A N 1
ATOM 736 C CA . ASN A 1 96 ? -13.474 20.390 20.187 1.00 88.25 96 ASN A CA 1
ATOM 737 C C . ASN A 1 96 ? -12.873 20.882 18.862 1.00 88.25 96 ASN A C 1
ATOM 739 O O . ASN A 1 96 ? -12.795 20.135 17.902 1.00 88.25 96 ASN A O 1
ATOM 743 N N . ASP A 1 97 ? -12.406 22.119 18.812 1.00 86.56 97 ASP A N 1
ATOM 744 C CA . ASP A 1 97 ? -11.654 22.692 17.703 1.00 86.56 97 ASP A CA 1
ATOM 745 C C . ASP A 1 97 ? -10.137 22.669 17.963 1.00 86.56 97 ASP A C 1
ATOM 747 O O . ASP A 1 97 ? -9.409 23.414 17.321 1.00 86.56 97 ASP A O 1
ATOM 751 N N . ALA A 1 98 ? -9.640 21.846 18.897 1.00 89.19 98 ALA A N 1
ATOM 752 C CA . ALA A 1 98 ? -8.222 21.815 19.261 1.00 89.19 98 ALA A CA 1
ATOM 753 C C . ALA A 1 98 ? -7.307 21.614 18.044 1.00 89.19 98 ALA A C 1
ATOM 755 O O . ALA A 1 98 ? -7.560 20.765 17.192 1.00 89.19 98 ALA A O 1
ATOM 756 N N . SER A 1 99 ? -6.210 22.366 18.001 1.00 90.88 99 SER A N 1
ATOM 757 C CA . SER A 1 99 ? -5.104 22.165 17.061 1.00 90.88 99 SER A CA 1
ATOM 758 C C . SER A 1 99 ? -4.151 21.052 17.524 1.00 90.88 99 SER A C 1
ATOM 760 O O . SER A 1 99 ? -4.217 20.577 18.662 1.00 90.88 99 SER A O 1
ATOM 762 N N . LEU A 1 100 ? -3.206 20.660 16.664 1.00 90.25 100 LEU A N 1
ATOM 763 C CA . LEU A 1 100 ? -2.098 19.776 17.052 1.00 90.25 100 LEU A CA 1
ATOM 764 C C . LEU A 1 100 ? -1.261 20.348 18.205 1.00 90.25 100 LEU A C 1
ATOM 766 O O . LEU A 1 100 ? -0.827 19.588 19.073 1.00 90.25 100 LEU A O 1
ATOM 770 N N . ASP A 1 101 ? -1.074 21.666 18.254 1.00 89.81 101 ASP A N 1
ATOM 771 C CA . ASP A 1 101 ? -0.352 22.339 19.337 1.00 89.81 101 ASP A CA 1
ATOM 772 C C . ASP A 1 101 ? -1.112 22.247 20.665 1.00 89.81 101 ASP A C 1
ATOM 774 O O . ASP A 1 101 ? -0.511 21.997 21.714 1.00 89.81 101 ASP A O 1
ATOM 778 N N . ASP A 1 102 ? -2.438 22.406 20.632 1.00 91.19 102 ASP A N 1
ATOM 779 C CA . ASP A 1 102 ? -3.283 22.258 21.820 1.00 91.19 102 ASP A CA 1
ATOM 780 C C . ASP A 1 102 ? -3.232 20.823 22.357 1.00 91.19 102 ASP A C 1
ATOM 782 O O . ASP A 1 102 ? -3.063 20.614 23.562 1.00 91.19 102 ASP A O 1
ATOM 786 N N . LEU A 1 103 ? -3.306 19.827 21.466 1.00 92.38 103 LEU A N 1
ATOM 787 C CA . LEU A 1 103 ? -3.180 18.413 21.826 1.00 92.38 103 LEU A CA 1
ATOM 788 C C . LEU A 1 103 ? -1.788 18.090 22.382 1.00 92.38 103 LEU A C 1
ATOM 790 O O . LEU A 1 103 ? -1.684 17.429 23.414 1.00 92.38 103 LEU A O 1
ATOM 794 N N . THR A 1 104 ? -0.725 18.613 21.766 1.00 91.94 104 THR A N 1
ATOM 795 C CA . THR A 1 104 ? 0.664 18.461 22.236 1.00 91.94 104 THR A CA 1
ATOM 796 C C . THR A 1 104 ? 0.817 18.983 23.666 1.00 91.94 104 THR A C 1
ATOM 798 O O . THR A 1 104 ? 1.344 18.282 24.536 1.00 91.94 104 THR A O 1
ATOM 801 N N . LYS A 1 105 ? 0.295 20.186 23.946 1.00 91.31 105 LYS A N 1
ATOM 802 C CA . LYS A 1 105 ? 0.319 20.797 25.285 1.00 91.31 105 LYS A CA 1
ATOM 803 C C . LYS A 1 105 ? -0.489 19.991 26.301 1.00 91.31 105 LYS A C 1
ATOM 805 O O . LYS A 1 105 ? -0.022 19.775 27.418 1.00 91.31 105 LYS A O 1
ATOM 810 N N . ALA A 1 106 ? -1.686 19.541 25.930 1.00 91.81 106 ALA A N 1
ATOM 811 C CA . ALA A 1 106 ? -2.574 18.819 26.836 1.00 91.81 106 ALA A CA 1
ATOM 812 C C . ALA A 1 106 ? -2.067 17.404 27.168 1.00 91.81 106 ALA A C 1
ATOM 814 O O . ALA A 1 106 ? -2.129 16.973 28.325 1.00 91.81 106 ALA A O 1
ATOM 815 N N . LEU A 1 107 ? -1.525 16.694 26.175 1.00 91.62 107 LEU A N 1
ATOM 816 C CA . LEU A 1 107 ? -0.963 15.352 26.337 1.00 91.62 107 LEU A CA 1
ATOM 817 C C . LEU A 1 107 ? 0.432 15.384 26.977 1.00 91.62 107 LEU A C 1
ATOM 819 O O . LEU A 1 107 ? 0.811 14.432 27.666 1.00 91.62 107 LEU A O 1
ATOM 823 N N . GLY A 1 108 ? 1.178 16.479 26.796 1.00 90.38 108 GLY A N 1
ATOM 824 C CA . GLY A 1 108 ? 2.570 16.595 27.235 1.00 90.38 108 GLY A CA 1
ATOM 825 C C . GLY A 1 108 ? 3.495 15.645 26.472 1.00 90.38 108 GLY A C 1
ATOM 826 O O . GLY A 1 108 ? 4.446 15.116 27.046 1.00 90.38 108 GLY A O 1
ATOM 827 N N . ARG A 1 109 ? 3.172 15.372 25.204 1.00 90.38 109 ARG A N 1
ATOM 828 C CA . ARG A 1 109 ? 3.893 14.453 24.318 1.00 90.38 109 ARG A CA 1
ATOM 829 C C . ARG A 1 109 ? 4.112 15.129 22.966 1.00 90.38 109 ARG A C 1
ATOM 831 O O . ARG A 1 109 ? 3.188 15.790 22.494 1.00 90.38 109 ARG A O 1
ATOM 838 N N . PRO A 1 110 ? 5.293 14.970 22.347 1.00 90.00 110 PRO A N 1
ATOM 839 C CA . PRO A 1 110 ? 5.519 15.480 21.009 1.00 90.00 110 PRO A CA 1
ATOM 840 C C . PRO A 1 110 ? 4.663 14.710 20.008 1.00 90.00 110 PRO A C 1
ATOM 842 O O . PRO A 1 110 ? 4.400 13.515 20.156 1.00 90.00 110 PRO A O 1
ATOM 845 N N . VAL A 1 111 ? 4.258 15.419 18.970 1.00 89.81 111 VAL A N 1
ATOM 846 C CA . VAL A 1 111 ? 3.539 14.852 17.844 1.00 89.81 111 VAL A CA 1
ATOM 847 C C . VAL A 1 111 ? 4.501 14.122 16.899 1.00 89.81 111 VAL A C 1
ATOM 849 O O . VAL A 1 111 ? 5.594 14.609 16.606 1.00 89.81 111 VAL A O 1
ATOM 852 N N . ARG A 1 112 ? 4.100 12.948 16.407 1.00 87.62 112 ARG A N 1
ATOM 853 C CA . ARG A 1 112 ? 4.801 12.190 15.363 1.00 87.62 112 ARG A CA 1
ATOM 854 C C . ARG A 1 112 ? 4.136 12.453 14.022 1.00 87.62 112 ARG A C 1
ATOM 856 O O . ARG A 1 112 ? 2.918 12.342 13.905 1.00 87.62 112 ARG A O 1
ATOM 863 N N . THR A 1 113 ? 4.927 12.786 13.010 1.00 78.62 113 THR A N 1
ATOM 864 C CA . THR A 1 113 ? 4.449 12.980 11.638 1.00 78.62 113 THR A CA 1
ATOM 865 C C . THR A 1 113 ? 4.992 11.858 10.765 1.00 78.62 113 THR A C 1
ATOM 867 O O . THR A 1 113 ? 6.186 11.576 10.770 1.00 78.62 113 THR A O 1
ATOM 870 N N . THR A 1 114 ? 4.096 11.179 10.054 1.00 66.69 114 THR A N 1
ATOM 871 C CA . THR A 1 114 ? 4.445 10.132 9.087 1.00 66.69 114 THR A CA 1
ATOM 872 C C . THR A 1 114 ? 3.702 10.401 7.783 1.00 66.69 114 THR A C 1
ATOM 874 O O . THR A 1 114 ? 2.613 10.985 7.836 1.00 66.69 114 THR A O 1
ATOM 877 N N . PRO A 1 115 ? 4.255 10.011 6.620 1.00 59.41 115 PRO A N 1
ATOM 878 C CA . PRO A 1 115 ? 3.604 10.234 5.334 1.00 59.41 115 PRO A CA 1
ATOM 879 C C . PRO A 1 115 ? 2.186 9.658 5.273 1.00 59.41 115 PRO A C 1
ATOM 881 O O . PRO A 1 115 ? 1.315 10.334 4.739 1.00 59.41 115 PRO A O 1
ATOM 884 N N . HIS A 1 116 ? 1.943 8.469 5.847 1.00 57.97 116 HIS A N 1
ATOM 885 C CA . HIS A 1 116 ? 0.637 7.806 6.006 1.00 57.97 116 HIS A CA 1
ATOM 886 C C . HIS A 1 116 ? 0.678 6.835 7.207 1.00 57.97 116 HIS A C 1
ATOM 888 O O . HIS A 1 116 ? 1.724 6.225 7.417 1.00 57.97 116 HIS A O 1
ATOM 894 N N . PRO A 1 117 ? -0.415 6.685 7.993 1.00 52.84 117 PRO A N 1
ATOM 895 C CA . PRO A 1 117 ? -1.743 7.285 7.859 1.00 52.84 117 PRO A CA 1
ATOM 896 C C . PRO A 1 117 ? -1.842 8.664 8.536 1.00 52.84 117 PRO A C 1
ATOM 898 O O . PRO A 1 117 ? -2.932 9.142 8.850 1.00 52.84 117 PRO A O 1
ATOM 901 N N . GLY A 1 118 ? -0.702 9.319 8.762 1.00 70.19 118 GLY A N 1
ATOM 902 C CA . GLY A 1 118 ? -0.628 10.708 9.184 1.00 70.19 118 GLY A CA 1
ATOM 903 C C . GLY A 1 118 ? -0.144 10.886 10.618 1.00 70.19 118 GLY A C 1
ATOM 904 O O . GLY A 1 118 ? 0.568 10.062 11.197 1.00 70.19 118 GLY A O 1
ATOM 905 N N . THR A 1 119 ? -0.486 12.043 11.159 1.00 84.38 119 THR A N 1
ATOM 906 C CA . THR A 1 119 ? 0.004 12.545 12.437 1.00 84.38 119 THR A CA 1
ATOM 907 C C . THR A 1 119 ? -0.587 11.785 13.627 1.00 84.38 119 THR A C 1
ATOM 909 O O . THR A 1 119 ? -1.798 11.596 13.679 1.00 84.38 119 THR A O 1
ATOM 912 N N . HIS A 1 120 ? 0.232 11.393 14.607 1.00 90.69 120 HIS A N 1
ATOM 913 C CA . HIS A 1 120 ? -0.223 10.691 15.815 1.00 90.69 120 HIS A CA 1
ATOM 914 C C . HIS A 1 120 ? 0.614 11.038 17.060 1.00 90.69 120 HIS A C 1
ATOM 916 O O . HIS A 1 120 ? 1.658 11.682 16.974 1.00 90.69 120 HIS A O 1
ATOM 922 N N . PHE A 1 121 ? 0.148 10.599 18.228 1.00 93.06 121 PHE A N 1
ATOM 923 C CA . PHE A 1 121 ? 0.823 10.709 19.519 1.00 93.06 121 PHE A CA 1
ATOM 924 C C . PHE A 1 121 ? 1.021 9.324 20.128 1.00 93.06 121 PHE A C 1
ATOM 926 O O . PHE A 1 121 ? 0.098 8.510 20.135 1.00 93.06 121 PHE A O 1
ATOM 933 N N . GLU A 1 122 ? 2.204 9.090 20.688 1.00 92.62 122 GLU A N 1
ATOM 934 C CA . GLU A 1 122 ? 2.509 7.895 21.476 1.00 92.62 122 GLU A CA 1
ATOM 935 C C . GLU A 1 122 ? 2.098 8.130 22.934 1.00 92.62 122 GLU A C 1
ATOM 937 O O . GLU A 1 122 ? 2.499 9.117 23.566 1.00 92.62 122 GLU A O 1
ATOM 942 N N . LEU A 1 123 ? 1.281 7.228 23.467 1.00 91.25 123 LEU A N 1
ATOM 943 C CA . LEU A 1 123 ? 0.792 7.244 24.839 1.00 91.25 123 LEU A CA 1
ATOM 944 C C . LEU A 1 123 ? 1.263 5.979 25.564 1.00 91.25 123 LEU A C 1
ATOM 946 O O . LEU A 1 123 ? 1.586 4.964 24.953 1.00 91.25 123 LEU A O 1
ATOM 950 N N . ASP A 1 124 ? 1.285 6.020 26.893 1.00 87.25 124 ASP A N 1
ATOM 951 C CA . ASP A 1 124 ? 1.564 4.820 27.681 1.00 87.25 124 ASP A CA 1
ATOM 952 C C . ASP A 1 124 ? 0.372 3.861 27.532 1.00 87.25 124 ASP A C 1
ATOM 954 O O . ASP A 1 124 ? -0.696 4.126 28.085 1.00 87.25 124 ASP A O 1
ATOM 958 N N . GLY A 1 125 ? 0.551 2.781 26.769 1.00 84.75 125 GLY A N 1
ATOM 959 C CA . GLY A 1 125 ? -0.491 1.781 26.507 1.00 84.75 125 GLY A CA 1
ATOM 960 C C . GLY A 1 125 ? -1.296 1.991 25.219 1.00 84.75 125 GLY A C 1
ATOM 961 O O . GLY A 1 125 ? -2.316 1.334 25.045 1.00 84.75 125 GLY A O 1
ATOM 962 N N . GLY A 1 126 ? -0.875 2.885 24.316 1.00 91.94 126 GLY A N 1
ATOM 963 C CA . GLY A 1 126 ? -1.519 3.011 23.007 1.00 91.94 126 GLY A CA 1
ATOM 964 C C . GLY A 1 126 ? -1.108 4.248 22.215 1.00 91.94 126 GLY A C 1
ATOM 965 O O . GLY A 1 126 ? -0.148 4.944 22.537 1.00 91.94 126 GLY A O 1
ATOM 966 N N . TYR A 1 127 ? -1.877 4.545 21.176 1.00 93.00 127 TYR A N 1
ATOM 967 C CA . TYR A 1 127 ? -1.624 5.633 20.238 1.00 93.00 127 TYR A CA 1
ATOM 968 C C . TYR A 1 127 ? -2.882 6.462 20.044 1.00 93.00 127 TYR A C 1
ATOM 970 O O . TYR A 1 127 ? -3.985 5.920 20.012 1.00 93.00 127 TYR A O 1
ATOM 978 N N . LEU A 1 128 ? -2.714 7.772 19.880 1.00 93.31 128 LEU A N 1
ATOM 979 C CA . LEU A 1 128 ? -3.799 8.706 19.601 1.00 93.31 128 LEU A CA 1
ATOM 980 C C . LEU A 1 128 ? -3.568 9.387 18.257 1.00 93.31 128 LEU A C 1
ATOM 982 O O . LEU A 1 128 ? -2.574 10.083 18.065 1.00 93.31 128 LEU A O 1
ATOM 986 N N . GLN A 1 129 ? -4.516 9.231 17.343 1.00 91.19 129 GLN A N 1
ATOM 987 C CA . GLN A 1 129 ? -4.495 9.811 16.010 1.00 91.19 129 GLN A CA 1
ATOM 988 C C . GLN A 1 129 ? -5.633 10.833 15.862 1.00 91.19 129 GLN A C 1
ATOM 990 O O . GLN A 1 129 ? -6.809 10.454 15.811 1.00 91.19 129 GLN A O 1
ATOM 995 N N . PRO A 1 130 ? -5.323 12.138 15.810 1.00 90.19 130 PRO A N 1
ATOM 996 C CA . PRO A 1 130 ? -6.309 13.159 15.490 1.00 90.19 130 PRO A CA 1
ATOM 997 C C . PRO A 1 130 ? -6.583 13.203 13.982 1.00 90.19 130 PRO A C 1
ATOM 999 O O . PRO A 1 130 ? -5.670 13.093 13.166 1.00 90.19 130 PRO A O 1
ATOM 1002 N N . HIS A 1 131 ? -7.838 13.431 13.604 1.00 86.75 131 HIS A N 1
ATOM 1003 C CA . HIS A 1 131 ? -8.211 13.723 12.223 1.00 86.75 131 HIS A CA 1
ATOM 1004 C C . HIS A 1 131 ? -8.888 15.085 12.142 1.00 86.75 131 HIS A C 1
ATOM 1006 O O . HIS A 1 131 ? -9.844 15.370 12.870 1.00 86.75 131 HIS A O 1
ATOM 1012 N N . PHE A 1 132 ? -8.390 15.899 11.221 1.00 86.19 132 PHE A N 1
ATOM 1013 C CA . PHE A 1 132 ? -8.824 17.269 11.000 1.00 86.19 132 PHE A CA 1
ATOM 1014 C C . PHE A 1 132 ? -9.603 17.377 9.695 1.00 86.19 132 PHE A C 1
ATOM 1016 O O . PHE A 1 132 ? -9.433 16.560 8.788 1.00 86.19 132 PHE A O 1
ATOM 1023 N N . ASN A 1 133 ? -10.426 18.413 9.596 1.00 81.38 133 ASN A N 1
ATOM 1024 C CA . ASN A 1 133 ? -11.017 18.832 8.337 1.00 81.38 133 ASN A CA 1
ATOM 1025 C C . ASN A 1 133 ? -9.905 19.125 7.304 1.00 81.38 133 ASN A C 1
ATOM 1027 O O . ASN A 1 133 ? -9.027 19.935 7.600 1.00 81.38 133 ASN A O 1
ATOM 1031 N N . PRO A 1 134 ? -9.934 18.529 6.095 1.00 74.62 134 PRO A N 1
ATOM 1032 C CA . PRO A 1 134 ? -8.913 18.761 5.069 1.00 74.62 134 PRO A CA 1
ATOM 1033 C C . PRO A 1 134 ? -8.758 20.226 4.642 1.00 74.62 134 PRO A C 1
ATOM 1035 O O . PRO A 1 134 ? -7.710 20.606 4.127 1.00 74.62 134 PRO A O 1
ATOM 1038 N N . LEU A 1 135 ? -9.804 21.039 4.829 1.00 77.00 135 LEU A N 1
ATOM 1039 C CA . LEU A 1 135 ? -9.806 22.463 4.482 1.00 77.00 135 LEU A CA 1
ATOM 1040 C C . LEU A 1 135 ? -9.137 23.347 5.545 1.00 77.00 135 LEU A C 1
ATOM 1042 O O . LEU A 1 135 ? -8.823 24.505 5.268 1.00 77.00 135 LEU A O 1
ATOM 1046 N N . ASP A 1 136 ? -8.914 22.816 6.748 1.00 75.75 136 ASP A N 1
ATOM 1047 C CA . ASP A 1 136 ? -8.339 23.551 7.867 1.00 75.75 136 ASP A CA 1
ATOM 1048 C C . ASP A 1 136 ? -6.871 23.174 8.079 1.00 75.75 136 ASP A C 1
ATOM 1050 O O . ASP A 1 136 ? -6.446 22.040 7.869 1.00 75.75 136 ASP A O 1
ATOM 1054 N N . SER A 1 137 ? -6.065 24.141 8.525 1.00 79.00 137 SER A N 1
ATOM 1055 C CA . SER A 1 137 ? -4.676 23.875 8.901 1.00 79.00 137 SER A CA 1
ATOM 1056 C C . SER A 1 137 ? -4.628 23.226 10.292 1.00 79.00 137 SER A C 1
ATOM 1058 O O . SER A 1 137 ? -4.940 23.925 11.268 1.00 79.00 137 SER A O 1
ATOM 1060 N N . PRO A 1 138 ? -4.135 21.973 10.425 1.00 78.12 138 PRO A N 1
ATOM 1061 C CA . PRO A 1 138 ? -4.085 21.254 11.706 1.00 78.12 138 PRO A CA 1
ATOM 1062 C C . PRO A 1 138 ? -3.289 21.978 12.800 1.00 78.12 138 PRO A C 1
ATOM 1064 O O . PRO A 1 138 ? -3.479 21.734 13.990 1.00 78.12 138 PRO A O 1
ATOM 1067 N N . TRP A 1 139 ? -2.382 22.871 12.396 1.00 77.56 139 TRP A N 1
ATOM 1068 C CA . TRP A 1 139 ? -1.454 23.577 13.277 1.00 77.56 139 TRP A CA 1
ATOM 1069 C C . TRP A 1 139 ? -1.956 24.945 13.743 1.00 77.56 139 TRP A C 1
ATOM 1071 O O . TRP A 1 139 ? -1.564 25.392 14.812 1.00 77.56 139 TRP A O 1
ATOM 1081 N N . ARG A 1 140 ? -2.782 25.643 12.948 1.00 67.25 140 ARG A N 1
ATOM 1082 C CA . ARG A 1 140 ? -3.095 27.069 13.191 1.00 67.25 140 ARG A CA 1
ATOM 1083 C C . ARG A 1 140 ? -4.563 27.378 13.449 1.00 67.25 140 ARG A C 1
ATOM 1085 O O . ARG A 1 140 ? -4.842 28.365 14.119 1.00 67.25 140 ARG A O 1
ATOM 1092 N N . ARG A 1 141 ? -5.490 26.604 12.876 1.00 64.12 141 ARG A N 1
ATOM 1093 C CA . ARG A 1 141 ? -6.931 26.920 12.914 1.00 64.12 141 ARG A CA 1
ATOM 1094 C C . ARG A 1 141 ? -7.781 25.883 13.636 1.00 64.12 141 ARG A C 1
ATOM 1096 O O . ARG A 1 141 ? -8.962 26.138 13.838 1.00 64.12 141 ARG A O 1
ATOM 1103 N N . GLY A 1 142 ? -7.196 24.760 14.052 1.00 72.62 142 GLY A N 1
ATOM 1104 C CA . GLY A 1 142 ? -7.984 23.690 14.644 1.00 72.62 142 GLY A CA 1
ATOM 1105 C C . GLY A 1 142 ? -8.737 22.898 13.580 1.00 72.62 142 GLY A C 1
ATOM 1106 O O . GLY A 1 142 ? -8.167 22.579 12.540 1.00 72.62 142 GLY A O 1
ATOM 1107 N N . GLY A 1 143 ? -10.003 22.570 13.839 1.00 79.44 143 GLY A N 1
ATOM 1108 C CA . GLY A 1 143 ? -10.836 21.783 12.917 1.00 79.44 143 GLY A CA 1
ATOM 1109 C C . GLY A 1 143 ? -10.787 20.276 13.178 1.00 79.44 143 GLY A C 1
ATOM 1110 O O . GLY A 1 143 ? -10.956 19.475 12.259 1.00 79.44 143 GLY A O 1
ATOM 1111 N N . LEU A 1 144 ? -10.522 19.880 14.426 1.00 87.56 144 LEU A N 1
ATOM 1112 C CA . LEU A 1 144 ? -10.538 18.488 14.862 1.00 87.56 144 LEU A CA 1
ATOM 1113 C C . LEU A 1 144 ? -11.948 17.892 14.717 1.00 87.56 144 LEU A C 1
ATOM 1115 O O . LEU A 1 144 ? -12.905 18.348 15.337 1.00 87.56 144 LEU A O 1
ATOM 1119 N N . GLN A 1 145 ? -12.076 16.849 13.901 1.00 87.38 145 GLN A N 1
ATOM 1120 C CA . GLN A 1 145 ? -13.360 16.194 13.621 1.00 87.38 145 GLN A CA 1
ATOM 1121 C C . GLN A 1 145 ? -13.533 14.901 14.411 1.00 87.38 145 GLN A C 1
ATOM 1123 O O . GLN A 1 145 ? -14.628 14.587 14.885 1.00 87.38 145 GLN A O 1
ATOM 1128 N N . ARG A 1 146 ? -12.443 14.141 14.554 1.00 89.06 146 ARG A N 1
ATOM 1129 C CA . ARG A 1 146 ? -12.423 12.887 15.307 1.00 89.06 146 ARG A CA 1
ATOM 1130 C C . ARG A 1 146 ? -11.064 12.628 15.935 1.00 89.06 146 ARG A C 1
ATOM 1132 O O . ARG A 1 146 ? -10.034 13.013 15.381 1.00 89.06 146 ARG A O 1
ATOM 1139 N N . ILE A 1 147 ? -11.072 11.915 17.052 1.00 91.50 147 ILE A N 1
ATOM 1140 C CA . ILE A 1 147 ? -9.876 11.306 17.629 1.00 91.50 147 ILE A CA 1
ATOM 1141 C C . ILE A 1 147 ? -10.032 9.801 17.542 1.00 91.50 147 ILE A C 1
ATOM 1143 O O . ILE A 1 147 ? -11.085 9.263 17.871 1.00 91.50 147 ILE A O 1
ATOM 1147 N N . THR A 1 148 ? -8.968 9.131 17.132 1.00 91.50 148 THR A N 1
ATOM 1148 C CA . THR A 1 148 ? -8.888 7.683 17.158 1.00 91.50 148 THR A CA 1
ATOM 1149 C C . THR A 1 148 ? -7.830 7.243 18.153 1.00 91.50 148 THR A C 1
ATOM 1151 O O . THR A 1 148 ? -6.714 7.750 18.104 1.00 91.50 148 THR A O 1
ATOM 1154 N N . ILE A 1 149 ? -8.154 6.311 19.043 1.00 93.00 149 ILE A N 1
ATOM 1155 C CA . ILE A 1 149 ? -7.209 5.745 20.004 1.00 93.00 149 ILE A CA 1
ATOM 1156 C C . ILE A 1 149 ? -7.080 4.243 19.743 1.00 93.00 149 ILE A C 1
ATOM 1158 O O . ILE A 1 149 ? -8.088 3.578 19.526 1.00 93.00 149 ILE A O 1
ATOM 1162 N N . THR A 1 150 ? -5.855 3.719 19.721 1.00 91.44 150 THR A N 1
ATOM 1163 C CA . THR A 1 150 ? -5.537 2.341 19.291 1.00 91.44 150 THR A CA 1
ATOM 1164 C C . THR A 1 150 ? -4.465 1.701 20.160 1.00 91.44 150 THR A C 1
ATOM 1166 O O . THR A 1 150 ? -3.640 2.407 20.739 1.00 91.44 150 THR A O 1
ATOM 1169 N N . SER A 1 151 ? -4.460 0.368 20.243 1.00 88.06 151 SER A N 1
ATOM 1170 C CA . SER A 1 151 ? -3.399 -0.402 20.914 1.00 88.06 151 SER A CA 1
ATOM 1171 C C . SER A 1 151 ? -2.134 -0.502 20.061 1.00 88.06 151 SER A C 1
ATOM 1173 O O . SER A 1 151 ? -1.022 -0.535 20.583 1.00 88.06 151 SER A O 1
ATOM 1175 N N . THR A 1 152 ? -2.300 -0.521 18.741 1.00 84.38 152 THR A N 1
ATOM 1176 C CA . THR A 1 152 ? -1.228 -0.687 17.763 1.00 84.38 152 THR A CA 1
ATOM 1177 C C . THR A 1 152 ? -0.870 0.628 17.095 1.00 84.38 152 THR A C 1
ATOM 1179 O O . THR A 1 152 ? -1.739 1.465 16.868 1.00 84.38 152 THR A O 1
ATOM 1182 N N . ASN A 1 153 ? 0.396 0.791 16.714 1.00 82.56 153 ASN A N 1
ATOM 1183 C CA . ASN A 1 153 ? 0.847 2.010 16.055 1.00 82.56 153 ASN A CA 1
ATOM 1184 C C . ASN A 1 153 ? 0.087 2.219 14.727 1.00 82.56 153 ASN A C 1
ATOM 1186 O O . ASN A 1 153 ? 0.215 1.373 13.836 1.00 82.56 153 ASN A O 1
ATOM 1190 N N . PRO A 1 154 ? -0.669 3.323 14.564 1.00 76.38 154 PRO A N 1
ATOM 1191 C CA . PRO A 1 154 ? -1.409 3.583 13.337 1.00 76.38 154 PRO A CA 1
ATOM 1192 C C . PRO A 1 154 ? -0.466 3.778 12.145 1.00 76.38 154 PRO A C 1
ATOM 1194 O O . PRO A 1 154 ? -0.839 3.435 11.037 1.00 76.38 154 PRO A O 1
ATOM 1197 N N . ALA A 1 155 ? 0.777 4.239 12.346 1.00 70.69 155 ALA A N 1
ATOM 1198 C CA . ALA A 1 155 ? 1.782 4.386 11.281 1.00 70.69 155 ALA A CA 1
ATOM 1199 C C . ALA A 1 155 ? 2.040 3.113 10.463 1.00 70.69 155 ALA A C 1
ATOM 1201 O O . ALA A 1 155 ? 2.508 3.202 9.331 1.00 70.69 155 ALA A O 1
ATOM 1202 N N . VAL A 1 156 ? 1.742 1.960 11.051 1.00 68.56 156 VAL A N 1
ATOM 1203 C CA . VAL A 1 156 ? 2.071 0.639 10.518 1.00 68.56 156 VAL A CA 1
ATOM 1204 C C . VAL A 1 156 ? 0.810 -0.229 10.403 1.00 68.56 156 VAL A C 1
ATOM 1206 O O . VAL A 1 156 ? 0.537 -0.811 9.363 1.00 68.56 156 VAL A O 1
ATOM 1209 N N . ASN A 1 157 ? -0.102 -0.190 11.377 1.00 69.38 157 ASN A N 1
ATOM 1210 C CA . ASN A 1 157 ? -1.283 -1.055 11.349 1.00 69.38 157 ASN A CA 1
ATOM 1211 C C . ASN A 1 157 ? -2.519 -0.369 10.750 1.00 69.38 157 ASN A C 1
ATOM 1213 O O . ASN A 1 157 ? -2.926 0.710 11.185 1.00 69.38 157 ASN A O 1
ATOM 1217 N N . ALA A 1 158 ? -3.162 -1.039 9.788 1.00 63.31 158 ALA A N 1
ATOM 1218 C CA . ALA A 1 158 ? -4.450 -0.612 9.249 1.00 63.31 158 ALA A CA 1
ATOM 1219 C C . ALA A 1 158 ? -5.552 -0.736 10.310 1.00 63.31 158 ALA A C 1
ATOM 1221 O O . ALA A 1 158 ? -5.572 -1.684 11.099 1.00 63.31 158 ALA A O 1
ATOM 1222 N N . MET A 1 159 ? -6.505 0.199 10.326 1.00 69.19 159 MET A N 1
ATOM 1223 C CA . MET A 1 159 ? -7.564 0.160 11.327 1.00 69.19 159 MET A CA 1
ATOM 1224 C C . MET A 1 159 ? -8.733 -0.728 10.892 1.00 69.19 159 MET A C 1
ATOM 1226 O O . MET A 1 159 ? -9.153 -0.671 9.736 1.00 69.19 159 MET A O 1
ATOM 1230 N N . PRO A 1 160 ? -9.384 -1.457 11.815 1.00 63.94 160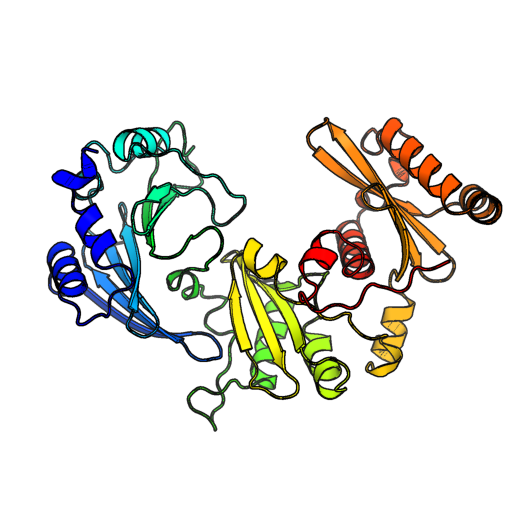 PRO A N 1
ATOM 1231 C CA . PRO A 1 160 ? -10.555 -2.267 11.469 1.00 63.94 160 PRO A CA 1
ATOM 1232 C C . PRO A 1 160 ? -11.747 -1.461 10.929 1.00 63.94 160 PRO A C 1
ATOM 1234 O O . PRO A 1 160 ? -12.519 -1.983 10.128 1.00 63.94 160 PRO A O 1
ATOM 1237 N N . LYS A 1 161 ? -11.884 -0.183 11.309 1.00 62.38 161 LYS A N 1
ATOM 1238 C CA . LYS A 1 161 ? -12.892 0.735 10.742 1.00 62.38 161 LYS A CA 1
ATOM 1239 C C . LYS A 1 161 ? -12.563 1.160 9.315 1.00 62.38 161 LYS A C 1
ATOM 1241 O O . LYS A 1 161 ? -13.451 1.534 8.561 1.00 62.38 161 LYS A O 1
ATOM 1246 N N . ASP A 1 162 ? -11.292 1.100 8.921 1.00 60.81 162 ASP A N 1
ATOM 1247 C CA . ASP A 1 162 ? -10.908 1.430 7.552 1.00 60.81 162 ASP A CA 1
ATOM 1248 C C . ASP A 1 162 ? -11.424 0.358 6.582 1.00 60.81 162 ASP A C 1
ATOM 1250 O O . ASP A 1 162 ? -11.592 0.640 5.396 1.00 60.81 162 ASP A O 1
ATOM 1254 N N . ALA A 1 163 ? -11.765 -0.840 7.081 1.00 61.19 163 ALA A N 1
ATOM 1255 C CA . ALA A 1 163 ? -12.458 -1.868 6.311 1.00 61.19 163 ALA A CA 1
ATOM 1256 C C . ALA A 1 163 ? -13.910 -1.511 5.938 1.00 61.19 163 ALA A C 1
ATOM 1258 O O . ALA A 1 163 ? -14.489 -2.218 5.121 1.00 61.19 163 ALA A O 1
ATOM 1259 N N . ASP A 1 164 ? -14.458 -0.383 6.413 1.00 74.06 164 ASP A N 1
ATOM 1260 C CA . ASP A 1 164 ? -15.767 0.153 5.987 1.00 74.06 164 ASP A CA 1
ATOM 1261 C C . ASP A 1 164 ? -15.726 0.841 4.615 1.00 74.06 164 ASP A C 1
ATOM 1263 O O . ASP A 1 164 ? -16.703 1.450 4.179 1.00 74.06 164 ASP A O 1
ATOM 1267 N N . CYS A 1 165 ? -14.590 0.802 3.920 1.00 83.75 165 CYS A N 1
ATOM 1268 C CA . CYS A 1 165 ? -14.513 1.349 2.577 1.00 83.75 165 CYS A CA 1
ATOM 1269 C C . CYS A 1 165 ? -15.442 0.574 1.633 1.00 83.75 165 CYS A C 1
ATOM 1271 O O . CYS A 1 165 ? -15.183 -0.594 1.350 1.00 83.75 165 CYS A O 1
ATOM 1273 N N . ALA A 1 166 ? -16.448 1.270 1.093 1.00 84.50 166 ALA A N 1
ATOM 1274 C CA . ALA A 1 166 ? -17.422 0.747 0.129 1.00 84.50 166 ALA A CA 1
ATOM 1275 C C . ALA A 1 166 ? -16.805 0.200 -1.171 1.00 84.50 166 ALA A C 1
ATOM 1277 O O . ALA A 1 166 ? -17.470 -0.486 -1.928 1.00 84.50 166 ALA A O 1
ATOM 1278 N N . THR A 1 167 ? -15.542 0.528 -1.449 1.00 87.56 167 THR A N 1
ATOM 1279 C CA . THR A 1 167 ? -14.792 -0.045 -2.574 1.00 87.56 167 THR A CA 1
ATOM 1280 C C . THR A 1 167 ? -14.130 -1.362 -2.192 1.00 87.56 167 THR A C 1
ATOM 1282 O O . THR A 1 167 ? -13.938 -2.220 -3.037 1.00 87.56 167 THR A O 1
ATOM 1285 N N . CYS A 1 168 ? -13.695 -1.505 -0.939 1.00 86.62 168 CYS A N 1
ATOM 1286 C CA . CYS A 1 168 ? -12.878 -2.636 -0.510 1.00 86.62 168 CYS A CA 1
ATOM 1287 C C . CYS A 1 168 ? -13.681 -3.777 0.105 1.00 86.62 168 CYS A C 1
ATOM 1289 O O . CYS A 1 168 ? -13.248 -4.920 0.035 1.00 86.62 168 CYS A O 1
ATOM 1291 N N . ASN A 1 169 ? -14.797 -3.458 0.755 1.00 81.75 169 ASN A N 1
ATOM 1292 C CA . ASN A 1 169 ? -15.617 -4.402 1.513 1.00 81.75 169 ASN A CA 1
ATOM 1293 C C . ASN A 1 169 ? -16.077 -5.617 0.690 1.00 81.75 169 ASN A C 1
ATOM 1295 O O . ASN A 1 169 ? -16.213 -6.692 1.262 1.00 81.75 169 ASN A O 1
ATOM 1299 N N . GLU A 1 170 ? -16.273 -5.452 -0.617 1.00 83.62 170 GLU A N 1
ATOM 1300 C CA . GLU A 1 170 ? -16.813 -6.476 -1.521 1.00 83.62 170 GLU A CA 1
ATOM 1301 C C . GLU A 1 170 ? -15.749 -7.140 -2.411 1.00 83.62 170 GLU A C 1
ATOM 1303 O O . GLU A 1 170 ? -16.079 -7.947 -3.272 1.00 83.62 170 GLU A O 1
ATOM 1308 N N . LEU A 1 171 ? -14.462 -6.818 -2.229 1.00 92.25 171 LEU A N 1
ATOM 1309 C CA . LEU A 1 171 ? -13.400 -7.341 -3.103 1.00 92.25 171 LEU A CA 1
ATOM 1310 C C . LEU A 1 171 ? -12.929 -8.748 -2.738 1.00 92.25 171 LEU A C 1
ATOM 1312 O O . LEU A 1 171 ? -12.417 -9.452 -3.602 1.00 92.25 171 LEU A O 1
ATOM 1316 N N . LEU A 1 172 ? -13.051 -9.136 -1.468 1.00 92.75 172 LEU A N 1
ATOM 1317 C CA . LEU A 1 172 ? -12.773 -10.501 -1.033 1.00 92.75 172 LEU A CA 1
ATOM 1318 C C . LEU A 1 172 ? -14.044 -11.325 -1.209 1.00 92.75 172 LEU A C 1
ATOM 1320 O O . LEU A 1 172 ? -15.062 -11.005 -0.592 1.00 92.75 172 LEU A O 1
ATOM 1324 N N . VAL A 1 173 ? -13.956 -12.410 -1.977 1.00 94.06 173 VAL A N 1
ATOM 1325 C CA . VAL A 1 173 ? -15.056 -13.362 -2.159 1.00 94.06 173 VAL A CA 1
ATOM 1326 C C . VAL A 1 173 ? -14.796 -14.607 -1.311 1.00 94.06 173 VAL A C 1
ATOM 1328 O O . VAL A 1 173 ? -13.691 -15.152 -1.300 1.00 94.06 173 VAL A O 1
ATOM 1331 N N . ARG A 1 174 ? -15.802 -15.023 -0.536 1.00 91.62 174 ARG A N 1
ATOM 1332 C CA . ARG A 1 174 ? -15.736 -16.231 0.297 1.00 91.62 174 ARG A CA 1
ATOM 1333 C C . ARG A 1 174 ? -16.103 -17.457 -0.522 1.00 91.62 174 ARG A C 1
ATOM 1335 O O . ARG A 1 174 ? -16.914 -17.350 -1.434 1.00 91.62 174 ARG A O 1
ATOM 1342 N N . SER A 1 175 ? -15.503 -18.588 -0.173 1.00 89.69 175 SER A N 1
ATOM 1343 C CA . SER A 1 175 ? -15.911 -19.879 -0.717 1.00 89.69 175 SER A CA 1
ATOM 1344 C C . SER A 1 175 ? -17.264 -20.289 -0.130 1.00 89.69 175 SER A C 1
ATOM 1346 O O . SER A 1 175 ? -17.512 -20.080 1.058 1.00 89.69 175 SER A O 1
ATOM 1348 N N . ASP A 1 176 ? -18.118 -20.891 -0.956 1.00 86.19 176 ASP A N 1
ATOM 1349 C CA . ASP A 1 176 ? -19.362 -21.51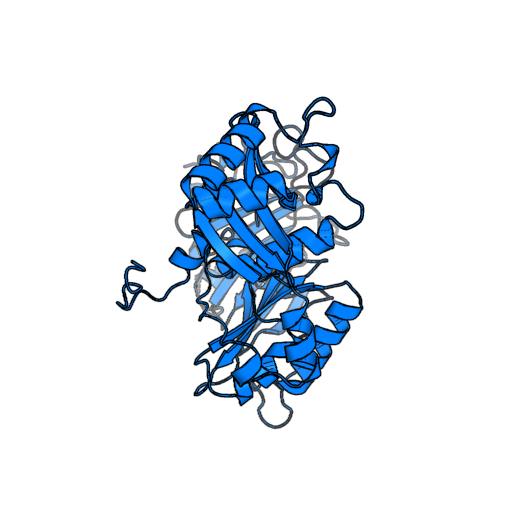9 -0.498 1.00 86.19 176 ASP A CA 1
ATOM 1350 C C . ASP A 1 176 ? -19.097 -22.849 0.238 1.00 86.19 176 ASP A C 1
ATOM 1352 O O . ASP A 1 176 ? -19.886 -23.253 1.093 1.00 86.19 176 ASP A O 1
ATOM 1356 N N . ASP A 1 177 ? -17.976 -23.515 -0.069 1.00 84.44 177 ASP A N 1
ATOM 1357 C CA . ASP A 1 177 ? -17.624 -24.840 0.456 1.00 84.44 177 ASP A CA 1
ATOM 1358 C C . ASP A 1 177 ? -16.968 -24.770 1.846 1.00 84.44 177 ASP A C 1
ATOM 1360 O O . ASP A 1 177 ? -17.113 -25.683 2.663 1.00 84.44 177 ASP A O 1
ATOM 1364 N N . GLU A 1 178 ? -16.266 -23.672 2.138 1.00 82.50 178 GLU A N 1
ATOM 1365 C CA . GLU A 1 178 ? -15.570 -23.448 3.405 1.00 82.50 178 GLU A CA 1
ATOM 1366 C C . GLU A 1 178 ? -15.996 -22.109 4.034 1.00 82.50 178 GLU A C 1
ATOM 1368 O O . GLU A 1 178 ? -15.655 -21.054 3.499 1.00 82.50 178 GLU A O 1
ATOM 1373 N N . PRO A 1 179 ? -16.666 -22.106 5.208 1.00 72.69 179 PRO A N 1
ATOM 1374 C CA . PRO A 1 179 ? -17.248 -20.900 5.820 1.00 72.69 179 PRO A CA 1
ATOM 1375 C C . PRO A 1 179 ? -16.280 -19.731 6.071 1.00 72.69 179 PRO A C 1
ATOM 1377 O O . PRO A 1 179 ? -16.709 -18.580 6.145 1.00 72.69 179 PRO A O 1
ATOM 1380 N N . ASP A 1 180 ? -14.983 -20.018 6.194 1.00 80.56 180 ASP A N 1
ATOM 1381 C CA . ASP A 1 180 ? -13.916 -19.023 6.357 1.00 80.56 180 ASP A CA 1
ATOM 1382 C C . ASP A 1 180 ? -12.924 -19.015 5.173 1.00 80.56 180 ASP A C 1
ATOM 1384 O O . ASP A 1 180 ? -11.985 -18.209 5.141 1.00 80.56 180 ASP A O 1
ATOM 1388 N N . GLY A 1 181 ? -13.158 -19.878 4.181 1.00 85.56 181 GLY A N 1
ATOM 1389 C CA . GLY A 1 181 ? -12.349 -20.024 2.981 1.00 85.56 181 GLY A CA 1
ATOM 1390 C C . GLY A 1 181 ? -12.493 -18.835 2.036 1.00 85.56 181 GLY A C 1
ATOM 1391 O O . GLY A 1 181 ? -13.493 -18.109 2.024 1.00 85.56 181 GLY A O 1
ATOM 1392 N N . LEU A 1 182 ? -11.455 -18.613 1.239 1.00 92.94 182 LEU A N 1
ATOM 1393 C CA . LEU A 1 182 ? -11.421 -17.590 0.200 1.00 92.94 182 LEU A CA 1
ATOM 1394 C C . LEU A 1 182 ? -11.582 -18.270 -1.160 1.00 92.94 182 LEU A C 1
ATOM 1396 O O . LEU A 1 182 ? -10.850 -19.209 -1.465 1.00 92.94 182 LEU A O 1
ATOM 1400 N N . ASP A 1 183 ? -12.501 -17.770 -1.985 1.00 95.31 183 ASP A N 1
ATOM 1401 C CA . ASP A 1 183 ? -12.572 -18.158 -3.392 1.00 95.31 183 ASP A CA 1
ATOM 1402 C C . ASP A 1 183 ? -11.517 -17.358 -4.162 1.00 95.31 183 ASP A C 1
ATOM 1404 O O . ASP A 1 183 ? -11.632 -16.138 -4.333 1.00 95.31 183 ASP A O 1
ATOM 1408 N N . VAL A 1 184 ? -10.451 -18.045 -4.580 1.00 95.50 184 VAL A N 1
ATOM 1409 C CA . VAL A 1 184 ? -9.306 -17.423 -5.251 1.00 95.50 184 VAL A CA 1
ATOM 1410 C C . VAL A 1 184 ? -9.730 -16.813 -6.579 1.00 95.50 184 VAL A C 1
ATOM 1412 O O . VAL A 1 184 ? -9.420 -15.650 -6.834 1.00 95.50 184 VAL A O 1
ATOM 1415 N N . ASP A 1 185 ? -10.459 -17.555 -7.408 1.00 96.19 185 ASP A N 1
ATOM 1416 C CA . ASP A 1 185 ? -10.790 -17.122 -8.764 1.00 96.19 185 ASP A CA 1
ATOM 1417 C C . ASP A 1 185 ? -11.826 -16.000 -8.758 1.00 96.19 185 ASP A C 1
ATOM 1419 O O . ASP A 1 185 ? -11.654 -14.993 -9.455 1.00 96.19 185 ASP A O 1
ATOM 1423 N N . ALA A 1 186 ? -12.848 -16.098 -7.905 1.00 96.44 186 ALA A N 1
ATOM 1424 C CA . ALA A 1 186 ? -13.821 -15.026 -7.749 1.00 96.44 186 ALA A CA 1
ATOM 1425 C C . ALA A 1 186 ? -13.182 -13.756 -7.158 1.00 96.44 186 ALA A C 1
ATOM 1427 O O . ALA A 1 186 ? -13.472 -12.649 -7.622 1.00 96.44 186 ALA A O 1
ATOM 1428 N N . THR A 1 187 ? -12.250 -13.893 -6.206 1.00 97.31 187 THR A N 1
ATOM 1429 C CA . THR A 1 187 ? -11.491 -12.754 -5.657 1.00 97.31 187 THR A CA 1
ATOM 1430 C C . THR A 1 187 ? -10.598 -12.106 -6.724 1.00 97.31 187 THR A C 1
ATOM 1432 O O . THR A 1 187 ? -10.598 -10.880 -6.856 1.00 97.31 187 THR A O 1
ATOM 1435 N N . ILE A 1 188 ? -9.883 -12.886 -7.549 1.00 97.81 188 ILE A N 1
ATOM 1436 C CA . ILE A 1 188 ? -9.113 -12.352 -8.692 1.00 97.81 188 ILE A CA 1
ATOM 1437 C C . ILE A 1 188 ? -10.034 -11.598 -9.657 1.00 97.81 188 ILE A C 1
ATOM 1439 O O . ILE A 1 188 ? -9.681 -10.506 -10.118 1.00 97.81 188 ILE A O 1
ATOM 1443 N N . GLY A 1 189 ? -11.219 -12.143 -9.943 1.00 97.62 189 GLY A N 1
ATOM 1444 C CA . GLY A 1 189 ? -12.227 -11.516 -10.799 1.00 97.62 189 GLY A CA 1
ATOM 1445 C C . GLY A 1 189 ? -12.722 -10.171 -10.257 1.00 97.62 189 GLY A C 1
ATOM 1446 O O . GLY A 1 189 ? -12.756 -9.179 -10.996 1.00 97.62 189 GLY A O 1
ATOM 1447 N N . ALA A 1 190 ? -13.037 -10.103 -8.961 1.00 97.12 190 ALA A N 1
ATOM 1448 C CA . ALA A 1 190 ? -13.465 -8.877 -8.288 1.00 97.12 190 ALA A CA 1
ATOM 1449 C C . ALA A 1 190 ? -12.362 -7.803 -8.301 1.00 97.12 190 ALA A C 1
ATOM 1451 O O . ALA A 1 190 ? -12.605 -6.658 -8.695 1.00 97.12 190 ALA A O 1
ATOM 1452 N N . LEU A 1 191 ? -11.124 -8.178 -7.958 1.00 97.69 191 LEU A N 1
ATOM 1453 C CA . LEU A 1 191 ? -9.970 -7.273 -7.976 1.00 97.69 191 LEU A CA 1
ATOM 1454 C C . LEU A 1 191 ? -9.661 -6.752 -9.384 1.00 97.69 191 LEU A C 1
ATOM 1456 O O . LEU A 1 191 ? -9.425 -5.556 -9.559 1.00 97.69 191 LEU A O 1
ATOM 1460 N N . SER A 1 192 ? -9.700 -7.624 -10.392 1.00 97.44 192 SER A N 1
ATOM 1461 C CA . SER A 1 192 ? -9.452 -7.253 -11.790 1.00 97.44 192 SER A CA 1
ATOM 1462 C C . SER A 1 192 ? -10.516 -6.288 -12.316 1.00 97.44 192 SER A C 1
ATOM 1464 O O . SER A 1 192 ? -10.188 -5.310 -12.988 1.00 97.44 192 SER A O 1
ATOM 1466 N N . SER A 1 193 ? -11.783 -6.511 -11.957 1.00 96.69 193 SER A N 1
ATOM 1467 C CA . SER A 1 193 ? -12.893 -5.619 -12.317 1.00 96.69 193 SER A CA 1
ATOM 1468 C C . SER A 1 193 ? -12.744 -4.242 -11.665 1.00 96.69 193 SER A C 1
ATOM 1470 O O . SER A 1 193 ? -12.904 -3.213 -12.323 1.00 96.69 193 SER A O 1
ATOM 1472 N N . ALA A 1 194 ? -12.363 -4.204 -10.388 1.00 96.00 194 ALA A N 1
ATOM 1473 C CA . ALA A 1 194 ? -12.116 -2.966 -9.655 1.00 96.00 194 ALA A CA 1
ATOM 1474 C C . ALA A 1 194 ? -10.883 -2.198 -10.180 1.00 96.00 194 ALA A C 1
ATOM 1476 O O . ALA A 1 194 ? -10.888 -0.965 -10.247 1.00 96.00 194 ALA A O 1
ATOM 1477 N N . LEU A 1 195 ? -9.839 -2.909 -10.612 1.00 96.31 195 LEU A N 1
ATOM 1478 C CA . LEU A 1 195 ? -8.687 -2.317 -11.293 1.00 96.31 195 LEU A CA 1
ATOM 1479 C C . LEU A 1 195 ? -9.091 -1.713 -12.647 1.00 96.31 195 LEU A C 1
ATOM 1481 O O . LEU A 1 195 ? -8.744 -0.567 -12.929 1.00 96.31 195 LEU A O 1
ATOM 1485 N N . ALA A 1 196 ? -9.875 -2.435 -13.455 1.00 96.06 196 ALA A N 1
ATOM 1486 C CA . ALA A 1 196 ? -10.375 -1.947 -14.743 1.00 96.06 196 ALA A CA 1
ATOM 1487 C C . ALA A 1 196 ? -11.298 -0.723 -14.597 1.00 96.06 196 ALA A C 1
ATOM 1489 O O . ALA A 1 196 ? -11.268 0.178 -15.434 1.00 96.06 196 ALA A O 1
ATOM 1490 N N . ALA A 1 197 ? -12.070 -0.651 -13.508 1.00 95.25 197 ALA A N 1
ATOM 1491 C CA . ALA A 1 197 ? -12.897 0.504 -13.162 1.00 95.25 197 ALA A CA 1
ATOM 1492 C C . ALA A 1 197 ? -12.095 1.709 -12.619 1.00 95.25 197 ALA A C 1
ATOM 1494 O O . ALA A 1 197 ? -12.673 2.762 -12.356 1.00 95.25 197 ALA A O 1
ATOM 1495 N N . GLY A 1 198 ? -10.778 1.574 -12.420 1.00 94.88 198 GLY A N 1
ATOM 1496 C CA . GLY A 1 198 ? -9.911 2.644 -11.917 1.00 94.88 198 GLY A CA 1
ATOM 1497 C C . GLY A 1 198 ? -10.093 2.966 -10.429 1.00 94.88 198 GLY A C 1
ATOM 1498 O O . GLY A 1 198 ? -9.610 3.996 -9.954 1.00 94.88 198 GLY A O 1
ATOM 1499 N N . VAL A 1 199 ? -10.784 2.106 -9.672 1.00 95.06 199 VAL A N 1
ATOM 1500 C CA . VAL A 1 199 ? -10.957 2.281 -8.218 1.00 95.06 199 VAL A CA 1
ATOM 1501 C C . VAL A 1 199 ? -9.820 1.647 -7.411 1.00 95.06 199 VAL A C 1
ATOM 1503 O O . VAL A 1 199 ? -9.613 1.997 -6.246 1.00 95.06 199 VAL A O 1
ATOM 1506 N N . LEU A 1 200 ? -9.038 0.771 -8.046 1.00 96.00 200 LEU A N 1
ATOM 1507 C CA . LEU A 1 200 ? -7.764 0.264 -7.543 1.00 96.00 200 LEU A CA 1
ATOM 1508 C C . LEU A 1 200 ? -6.611 0.700 -8.451 1.00 96.00 200 LEU A C 1
ATOM 1510 O O . LEU A 1 200 ? -6.794 1.004 -9.627 1.00 96.00 200 LEU A O 1
ATOM 1514 N N . THR A 1 201 ? -5.402 0.717 -7.905 1.00 94.69 201 THR A N 1
ATOM 1515 C CA . THR A 1 201 ? -4.161 0.915 -8.658 1.00 94.69 201 THR A CA 1
ATOM 1516 C C . THR A 1 201 ? -3.152 -0.136 -8.241 1.00 94.69 201 THR A C 1
ATOM 1518 O O . THR A 1 201 ? -2.896 -0.312 -7.056 1.00 94.69 201 THR A O 1
ATOM 1521 N N . GLU A 1 202 ? -2.576 -0.833 -9.206 1.00 94.31 202 GLU A N 1
ATOM 1522 C CA . GLU A 1 202 ? -1.594 -1.882 -8.953 1.00 94.31 202 GLU A CA 1
ATOM 1523 C C . GLU A 1 202 ? -0.214 -1.314 -8.610 1.00 94.31 202 GLU A C 1
ATOM 1525 O O . GLU A 1 202 ? 0.231 -0.325 -9.203 1.00 94.31 202 GLU A O 1
ATOM 1530 N N . SER A 1 203 ? 0.462 -1.948 -7.651 1.00 90.94 203 SER A N 1
ATOM 1531 C CA . SER A 1 203 ? 1.847 -1.629 -7.313 1.00 90.94 203 SER A CA 1
ATOM 1532 C C . SER A 1 203 ? 2.782 -2.141 -8.418 1.00 90.94 203 SER A C 1
ATOM 1534 O O . SER A 1 203 ? 2.821 -3.346 -8.664 1.00 90.94 203 SER A O 1
ATOM 1536 N N . PRO A 1 204 ? 3.565 -1.269 -9.083 1.00 84.94 204 PRO A N 1
ATOM 1537 C CA . PRO A 1 204 ? 4.399 -1.670 -10.219 1.00 84.94 204 PRO A CA 1
ATOM 1538 C C . PRO A 1 204 ? 5.574 -2.579 -9.825 1.00 84.94 204 PRO A C 1
ATOM 1540 O O . PRO A 1 204 ? 6.146 -3.245 -10.681 1.00 84.94 204 PRO A O 1
ATOM 1543 N N . ASP A 1 205 ? 5.937 -2.613 -8.543 1.00 83.94 205 ASP A N 1
ATOM 1544 C CA . ASP A 1 205 ? 7.032 -3.396 -7.966 1.00 83.94 205 ASP A CA 1
ATOM 1545 C C . ASP A 1 205 ? 6.560 -4.719 -7.321 1.00 83.94 205 ASP A C 1
ATOM 1547 O O . ASP A 1 205 ? 7.231 -5.288 -6.448 1.00 83.94 205 ASP A O 1
ATOM 1551 N N . ARG A 1 206 ? 5.370 -5.189 -7.709 1.00 90.12 206 ARG A N 1
ATOM 1552 C CA . ARG A 1 206 ? 4.711 -6.407 -7.217 1.00 90.12 206 ARG A CA 1
ATOM 1553 C C . ARG A 1 206 ? 4.180 -7.244 -8.377 1.00 90.12 206 ARG A C 1
ATOM 1555 O O . ARG A 1 206 ? 4.168 -6.794 -9.520 1.00 90.12 206 ARG A O 1
ATOM 1562 N N . VAL A 1 207 ? 3.768 -8.477 -8.078 1.00 93.94 207 VAL A N 1
ATOM 1563 C CA . VAL A 1 207 ? 3.140 -9.345 -9.079 1.00 93.94 207 VAL A CA 1
ATOM 1564 C C . VAL A 1 207 ? 1.834 -8.703 -9.534 1.00 93.94 207 VAL A C 1
ATOM 1566 O O . VAL A 1 207 ? 1.030 -8.255 -8.711 1.00 93.94 207 VAL A O 1
ATOM 1569 N N . ARG A 1 208 ? 1.624 -8.660 -10.851 1.00 94.50 208 ARG A N 1
ATOM 1570 C CA . ARG A 1 208 ? 0.376 -8.156 -11.421 1.00 94.50 208 ARG A CA 1
ATOM 1571 C C . ARG A 1 208 ? -0.766 -9.119 -11.121 1.00 94.50 208 ARG A C 1
ATOM 1573 O O . ARG A 1 208 ? -0.567 -10.330 -11.159 1.00 94.50 208 ARG A O 1
ATOM 1580 N N . ILE A 1 209 ? -1.978 -8.618 -10.910 1.00 96.81 209 ILE A N 1
ATOM 1581 C CA . ILE A 1 209 ? -3.160 -9.445 -10.635 1.00 96.81 209 ILE A CA 1
ATOM 1582 C C . ILE A 1 209 ? -3.410 -10.461 -11.757 1.00 96.81 209 ILE A C 1
ATOM 1584 O O . ILE A 1 209 ? -3.741 -11.611 -11.489 1.00 96.81 209 ILE A O 1
ATOM 1588 N N . ALA A 1 210 ? -3.145 -10.071 -13.008 1.00 95.19 210 ALA A N 1
ATOM 1589 C CA . ALA A 1 210 ? -3.255 -10.940 -14.179 1.00 95.19 210 ALA A CA 1
ATOM 1590 C C . ALA A 1 210 ? -2.206 -12.070 -14.219 1.00 95.19 210 ALA A C 1
ATOM 1592 O O . ALA A 1 210 ? -2.379 -13.038 -14.960 1.00 95.19 210 ALA A O 1
ATOM 1593 N N . ASP A 1 211 ? -1.121 -11.946 -13.455 1.00 95.56 211 ASP A N 1
ATOM 1594 C CA . ASP A 1 211 ? -0.022 -12.912 -13.397 1.00 95.56 211 ASP A CA 1
ATOM 1595 C C . ASP A 1 211 ? -0.020 -13.712 -12.084 1.00 95.56 211 ASP A C 1
ATOM 1597 O O . ASP A 1 211 ? 0.687 -14.711 -11.991 1.00 95.56 211 ASP A O 1
ATOM 1601 N N . LEU A 1 212 ? -0.849 -13.329 -11.102 1.00 96.56 212 LEU A N 1
ATOM 1602 C CA . LEU A 1 212 ? -0.924 -13.951 -9.777 1.00 96.56 212 LEU A CA 1
ATOM 1603 C C . LEU A 1 212 ? -1.181 -15.464 -9.855 1.00 96.56 212 LEU A C 1
ATOM 1605 O O . LEU A 1 212 ? -0.434 -16.243 -9.269 1.00 96.56 212 LEU A O 1
ATOM 1609 N N . ARG A 1 213 ? -2.213 -15.875 -10.603 1.00 95.94 213 ARG A N 1
ATOM 1610 C CA . ARG A 1 213 ? -2.587 -17.289 -10.750 1.00 95.94 213 ARG A CA 1
ATOM 1611 C C . ARG A 1 213 ? -1.584 -18.087 -11.601 1.00 95.94 213 ARG A C 1
ATOM 1613 O O . ARG A 1 213 ? -1.092 -19.085 -11.092 1.00 95.94 213 ARG A O 1
ATOM 1620 N N . PRO A 1 214 ? -1.181 -17.641 -12.811 1.00 96.38 214 PRO A N 1
ATOM 1621 C CA . PRO A 1 214 ? -0.154 -18.340 -13.592 1.00 96.38 214 PRO A CA 1
ATOM 1622 C C . PRO A 1 214 ? 1.171 -18.554 -12.850 1.00 96.38 214 PRO A C 1
ATOM 1624 O O . PRO A 1 214 ? 1.767 -19.623 -12.951 1.00 96.38 214 PRO A O 1
ATOM 1627 N N . LEU A 1 215 ? 1.638 -17.554 -12.093 1.00 96.12 215 LEU A N 1
ATOM 1628 C CA . LEU A 1 215 ? 2.857 -17.685 -11.293 1.00 96.12 215 LEU A CA 1
ATOM 1629 C C . LEU A 1 215 ? 2.687 -18.695 -10.160 1.00 96.12 215 LEU A C 1
ATOM 1631 O O . LEU A 1 215 ? 3.593 -19.493 -9.930 1.00 96.12 215 LEU A O 1
ATOM 1635 N N . HIS A 1 216 ? 1.546 -18.688 -9.471 1.00 96.62 216 HIS A N 1
ATOM 1636 C CA . HIS A 1 216 ? 1.271 -19.656 -8.408 1.00 96.62 216 HIS A CA 1
ATOM 1637 C C . HIS A 1 216 ? 1.181 -21.083 -8.956 1.00 96.62 216 HIS A C 1
ATOM 1639 O O . HIS A 1 216 ? 1.901 -21.957 -8.478 1.00 96.62 216 HIS A O 1
ATOM 1645 N N . ASP A 1 217 ? 0.415 -21.287 -10.030 1.00 96.12 217 ASP A N 1
ATOM 1646 C CA . ASP A 1 217 ? 0.245 -22.591 -10.683 1.00 96.12 217 ASP A CA 1
ATOM 1647 C C . ASP A 1 217 ? 1.569 -23.147 -11.247 1.00 96.12 217 ASP A C 1
ATOM 1649 O O . ASP A 1 217 ? 1.731 -24.361 -11.368 1.00 96.12 217 ASP A O 1
ATOM 1653 N N . SER A 1 218 ? 2.541 -22.282 -11.577 1.00 96.19 218 SER A N 1
ATOM 1654 C CA . SER A 1 218 ? 3.868 -22.714 -12.043 1.00 96.19 218 SER A CA 1
ATOM 1655 C C . SER A 1 218 ? 4.690 -23.440 -10.972 1.00 96.19 218 SER A C 1
ATOM 1657 O O . SER A 1 218 ? 5.631 -24.161 -11.303 1.00 96.19 218 SER A O 1
ATOM 1659 N N . GLY A 1 219 ? 4.383 -23.217 -9.689 1.00 94.94 219 GLY A N 1
ATOM 1660 C CA . GLY A 1 219 ? 5.142 -23.766 -8.568 1.00 94.94 219 GLY A CA 1
ATOM 1661 C C . GLY A 1 219 ? 6.566 -23.214 -8.426 1.00 94.94 219 GLY A C 1
ATOM 1662 O O . GLY A 1 219 ? 7.324 -23.742 -7.624 1.00 94.94 219 GLY A O 1
ATOM 1663 N N . LEU A 1 220 ? 6.952 -22.163 -9.160 1.00 94.25 220 LEU A N 1
ATOM 1664 C CA . LEU A 1 220 ? 8.316 -21.606 -9.135 1.00 94.25 220 LEU A CA 1
ATOM 1665 C C . LEU A 1 220 ? 8.597 -20.675 -7.945 1.00 94.25 220 LEU A C 1
ATOM 1667 O O . LEU A 1 220 ? 9.749 -20.334 -7.694 1.00 94.25 220 LEU A O 1
ATOM 1671 N N . MET A 1 221 ? 7.555 -20.245 -7.234 1.00 94.25 221 MET A N 1
ATOM 1672 C CA . MET A 1 221 ? 7.636 -19.359 -6.069 1.00 94.25 221 MET A CA 1
ATOM 1673 C C . MET A 1 221 ? 6.924 -20.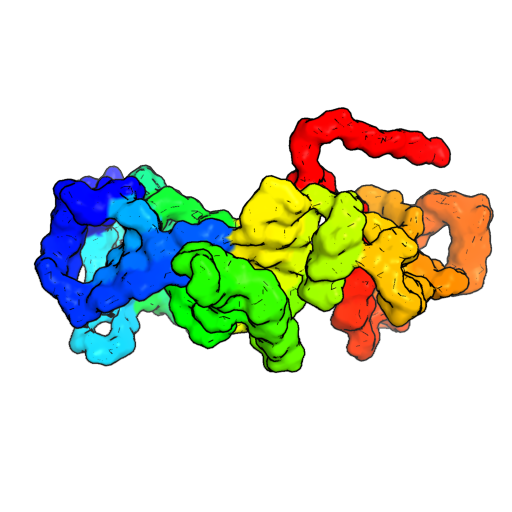017 -4.889 1.00 94.25 221 MET A C 1
ATOM 1675 O O . MET A 1 221 ? 5.940 -20.734 -5.096 1.00 94.25 221 MET A O 1
ATOM 1679 N N . ASP A 1 222 ? 7.422 -19.814 -3.673 1.00 94.31 222 ASP A N 1
ATOM 1680 C CA . ASP A 1 222 ? 6.741 -20.283 -2.459 1.00 94.31 222 ASP A CA 1
ATOM 1681 C C . ASP A 1 222 ? 5.589 -19.326 -2.110 1.00 94.31 222 ASP A C 1
ATOM 1683 O O . ASP A 1 222 ? 4.540 -19.742 -1.608 1.00 94.31 222 ASP A O 1
ATOM 1687 N N . ARG A 1 223 ? 5.766 -18.039 -2.438 1.00 94.94 223 ARG A N 1
ATOM 1688 C CA . ARG A 1 223 ? 4.824 -16.948 -2.187 1.00 94.94 223 ARG A CA 1
ATOM 1689 C C . ARG A 1 223 ? 4.660 -16.044 -3.407 1.00 94.94 223 ARG A C 1
ATOM 1691 O O . ARG A 1 223 ? 5.570 -15.302 -3.776 1.00 94.94 223 ARG A O 1
ATOM 1698 N N . VAL A 1 224 ? 3.444 -15.968 -3.942 1.00 96.50 224 VAL A N 1
ATOM 1699 C CA . VAL A 1 224 ? 3.085 -15.018 -5.007 1.00 96.50 224 VAL A CA 1
ATOM 1700 C C . VAL A 1 224 ? 2.148 -13.958 -4.437 1.00 96.50 224 VAL A C 1
ATOM 1702 O O . VAL A 1 224 ? 1.034 -14.272 -4.030 1.00 96.50 224 VAL A O 1
ATOM 1705 N N . GLU A 1 225 ? 2.589 -12.698 -4.374 1.00 96.62 225 GLU A N 1
ATOM 1706 C CA . GLU A 1 225 ? 1.798 -11.596 -3.807 1.00 96.62 225 GLU A CA 1
ATOM 1707 C C . GLU A 1 225 ? 1.542 -10.469 -4.813 1.00 96.62 225 GLU A C 1
ATOM 1709 O O . GLU A 1 225 ? 2.472 -9.835 -5.323 1.00 96.62 225 GLU A O 1
ATOM 1714 N N . CYS A 1 226 ? 0.260 -10.160 -5.003 1.00 96.62 226 CYS A N 1
ATOM 1715 C CA . CYS A 1 226 ? -0.213 -8.948 -5.655 1.00 96.62 226 CYS A CA 1
ATOM 1716 C C . CYS A 1 226 ? -0.539 -7.878 -4.602 1.00 96.62 226 CYS A C 1
ATOM 1718 O O . CYS A 1 226 ? -1.102 -8.183 -3.545 1.00 96.62 226 CYS A O 1
ATOM 1720 N N . GLN A 1 227 ? -0.208 -6.617 -4.899 1.00 96.38 227 GLN A N 1
ATOM 1721 C CA . GLN A 1 227 ? -0.604 -5.476 -4.075 1.00 96.38 227 GLN A CA 1
ATOM 1722 C C . GLN A 1 227 ? -1.352 -4.422 -4.894 1.00 96.38 227 GLN A C 1
ATOM 1724 O O . GLN A 1 227 ? -0.891 -3.991 -5.952 1.00 96.38 227 GLN A O 1
ATOM 1729 N N . LEU A 1 228 ? -2.493 -3.976 -4.370 1.00 96.06 228 LEU A N 1
ATOM 1730 C CA . LEU A 1 228 ? -3.398 -3.026 -5.016 1.00 96.06 228 LEU A CA 1
ATOM 1731 C C . LEU A 1 228 ? -3.733 -1.903 -4.035 1.00 96.06 228 LEU A C 1
ATOM 1733 O O . LEU A 1 228 ? -4.132 -2.159 -2.909 1.00 96.06 228 LEU A O 1
ATOM 1737 N N . THR A 1 229 ? -3.613 -0.646 -4.440 1.00 94.00 229 THR A N 1
ATOM 1738 C CA . THR A 1 229 ? -3.982 0.509 -3.616 1.00 94.00 229 THR A CA 1
ATOM 1739 C C . THR A 1 229 ? -5.390 0.976 -3.958 1.00 94.00 229 THR A C 1
ATOM 1741 O O . THR A 1 229 ? -5.679 1.298 -5.108 1.00 94.00 229 THR A O 1
ATOM 1744 N N . CYS A 1 230 ? -6.262 1.071 -2.959 1.00 91.75 230 CYS A N 1
ATOM 1745 C CA . CYS A 1 230 ? -7.605 1.619 -3.127 1.00 91.75 230 CYS A CA 1
ATOM 1746 C C . CYS A 1 230 ? -7.571 3.144 -3.284 1.00 91.75 230 CYS A C 1
ATOM 1748 O O . CYS A 1 230 ? -7.003 3.850 -2.448 1.00 91.75 230 CYS A O 1
ATOM 1750 N N . SER A 1 231 ? -8.227 3.682 -4.312 1.00 90.00 231 SER A N 1
ATOM 1751 C CA . SER A 1 231 ? -8.284 5.131 -4.542 1.00 90.00 231 SER A CA 1
ATOM 1752 C C . SER A 1 231 ? -9.123 5.867 -3.489 1.00 90.00 231 SER A C 1
ATOM 1754 O O . SER A 1 231 ? -8.824 7.014 -3.156 1.00 90.00 231 SER A O 1
ATOM 1756 N N . THR A 1 232 ? -10.124 5.194 -2.910 1.00 86.69 232 THR A N 1
ATOM 1757 C CA . THR A 1 232 ? -11.052 5.762 -1.922 1.00 86.69 232 THR A CA 1
ATOM 1758 C C . THR A 1 232 ? -10.448 5.834 -0.522 1.00 86.69 232 THR A C 1
ATOM 1760 O O . THR A 1 232 ? -10.470 6.888 0.106 1.00 86.69 232 THR A O 1
ATOM 1763 N N . CYS A 1 233 ? -9.917 4.717 -0.014 1.00 82.69 233 CYS A N 1
ATOM 1764 C CA . CYS A 1 233 ? -9.403 4.638 1.361 1.00 82.69 233 CYS A CA 1
ATOM 1765 C C . CYS A 1 233 ? -7.875 4.623 1.463 1.00 82.69 233 CYS A C 1
ATOM 1767 O O . CYS A 1 233 ? -7.356 4.602 2.574 1.00 82.69 233 CYS A O 1
ATOM 1769 N N . ARG A 1 234 ? -7.154 4.624 0.332 1.00 84.81 234 ARG A N 1
ATOM 1770 C CA . ARG A 1 234 ? -5.680 4.615 0.251 1.00 84.81 234 ARG A CA 1
ATOM 1771 C C . ARG A 1 234 ? -4.984 3.409 0.892 1.00 84.81 234 ARG A C 1
ATOM 1773 O O . ARG A 1 234 ? -3.759 3.395 0.969 1.00 84.81 234 ARG A O 1
ATOM 1780 N N . ARG A 1 235 ? -5.732 2.390 1.322 1.00 85.62 235 ARG A N 1
ATOM 1781 C CA . ARG A 1 235 ? -5.164 1.133 1.821 1.00 85.62 235 ARG A CA 1
ATOM 1782 C C . ARG A 1 235 ? -4.570 0.322 0.687 1.00 85.62 235 ARG A C 1
ATOM 1784 O O . ARG A 1 235 ? -5.100 0.336 -0.425 1.00 85.62 235 ARG A O 1
ATOM 1791 N N . VAL A 1 236 ? -3.521 -0.415 1.020 1.00 91.62 236 VAL A N 1
ATOM 1792 C CA . VAL A 1 236 ? -2.933 -1.417 0.143 1.00 91.62 236 VAL A CA 1
ATOM 1793 C C . VAL A 1 236 ? -3.553 -2.763 0.492 1.00 91.62 236 VAL A C 1
ATOM 1795 O O . VAL A 1 236 ? -3.413 -3.249 1.610 1.00 91.62 236 VAL A O 1
ATOM 1798 N N . LEU A 1 237 ? -4.294 -3.330 -0.449 1.00 94.06 237 LEU A N 1
ATOM 1799 C CA . LEU A 1 237 ? -4.759 -4.703 -0.416 1.00 94.06 237 LEU A CA 1
ATOM 1800 C C . LEU A 1 237 ? -3.591 -5.591 -0.823 1.00 94.06 237 LEU A C 1
ATOM 1802 O O . LEU A 1 237 ? -3.019 -5.382 -1.891 1.00 94.06 237 LEU A O 1
ATOM 1806 N N . CYS A 1 238 ? -3.252 -6.565 0.007 1.00 95.25 238 CYS A N 1
ATOM 1807 C CA . CYS A 1 238 ? -2.257 -7.579 -0.304 1.00 95.25 238 CYS A CA 1
ATOM 1808 C C . CYS A 1 238 ? -2.979 -8.912 -0.433 1.00 95.25 238 CYS A C 1
ATOM 1810 O O . CYS A 1 238 ? -3.571 -9.388 0.538 1.00 95.25 238 CYS A O 1
ATOM 1812 N N . PHE A 1 239 ? -2.920 -9.497 -1.625 1.00 97.19 239 PHE A N 1
ATOM 1813 C CA . PHE A 1 239 ? -3.468 -10.815 -1.900 1.00 97.19 239 PHE A CA 1
ATOM 1814 C C . PHE A 1 239 ? -2.329 -11.765 -2.260 1.00 97.19 239 PHE A C 1
ATOM 1816 O O . PHE A 1 239 ? -1.551 -11.497 -3.177 1.00 97.19 239 PHE A O 1
ATOM 1823 N N . THR A 1 240 ? -2.191 -12.836 -1.487 1.00 97.25 240 THR A N 1
ATOM 1824 C CA . THR A 1 240 ? -1.067 -13.766 -1.556 1.00 97.25 240 THR A CA 1
ATOM 1825 C C . THR A 1 240 ? -1.559 -15.186 -1.757 1.00 97.25 240 THR A C 1
ATOM 1827 O O . THR A 1 240 ? -2.379 -15.666 -0.975 1.00 97.25 240 THR A O 1
ATOM 1830 N N . LEU A 1 241 ? -0.982 -15.865 -2.743 1.00 97.19 241 LEU A N 1
ATOM 1831 C CA . LEU A 1 241 ? -1.095 -17.306 -2.919 1.00 97.19 241 LEU A CA 1
ATOM 1832 C C . LEU A 1 241 ? 0.200 -17.958 -2.423 1.00 97.19 241 LEU A C 1
ATOM 1834 O O . LEU A 1 241 ? 1.294 -17.549 -2.819 1.00 97.19 241 LEU A O 1
ATOM 1838 N N . LEU A 1 242 ? 0.067 -18.924 -1.517 1.00 95.38 242 LEU A N 1
ATOM 1839 C CA . LEU A 1 242 ? 1.172 -19.697 -0.949 1.00 95.38 242 LEU A CA 1
ATOM 1840 C C . LEU A 1 242 ? 1.175 -21.087 -1.596 1.00 95.38 242 LEU A C 1
ATOM 1842 O O . LEU A 1 242 ? 0.107 -21.609 -1.919 1.00 95.38 242 LEU A O 1
ATOM 1846 N N . ARG A 1 243 ? 2.353 -21.674 -1.837 1.00 93.00 243 ARG A N 1
ATOM 1847 C CA . ARG A 1 243 ? 2.447 -22.999 -2.480 1.00 93.00 243 ARG A CA 1
ATOM 1848 C C . ARG A 1 243 ? 1.809 -24.095 -1.623 1.00 93.00 243 ARG A C 1
ATOM 1850 O O . ARG A 1 243 ? 1.018 -24.878 -2.134 1.00 93.00 243 ARG A O 1
ATOM 1857 N N . ASP A 1 244 ? 2.135 -24.103 -0.334 1.00 92.25 244 ASP A N 1
ATOM 1858 C CA . ASP A 1 244 ? 1.805 -25.191 0.596 1.00 92.25 244 ASP A CA 1
ATOM 1859 C C . ASP A 1 244 ? 0.917 -24.727 1.769 1.00 92.25 244 ASP A C 1
ATOM 1861 O O . ASP A 1 244 ? 0.881 -25.366 2.819 1.00 92.25 244 ASP A O 1
ATOM 1865 N N . ASP A 1 245 ? 0.221 -23.595 1.620 1.00 92.88 245 ASP A N 1
ATOM 1866 C CA . ASP A 1 245 ? -0.620 -23.009 2.671 1.00 92.88 245 ASP A CA 1
ATOM 1867 C C . ASP A 1 245 ? -1.832 -22.271 2.072 1.00 92.88 245 ASP A C 1
ATOM 1869 O O . ASP A 1 245 ? -1.895 -22.000 0.869 1.00 92.88 245 ASP A O 1
ATOM 1873 N N . ALA A 1 246 ? -2.811 -21.946 2.914 1.00 92.75 246 ALA A N 1
ATOM 1874 C CA . ALA A 1 246 ? -4.022 -21.246 2.517 1.00 92.75 246 ALA A CA 1
ATOM 1875 C C . ALA A 1 246 ? -3.714 -19.840 1.961 1.00 92.75 246 ALA A C 1
ATOM 1877 O O . ALA A 1 246 ? -2.816 -19.144 2.452 1.00 92.75 246 ALA A O 1
ATOM 1878 N N . PRO A 1 247 ? -4.478 -19.362 0.960 1.00 95.31 247 PRO A N 1
ATOM 1879 C CA . PRO A 1 247 ? -4.303 -18.017 0.436 1.00 95.31 247 PRO A CA 1
ATOM 1880 C C . PRO A 1 247 ? -4.604 -16.972 1.514 1.00 95.31 247 PRO A C 1
ATOM 1882 O O . PRO A 1 247 ? -5.541 -17.108 2.305 1.00 95.31 247 PRO A O 1
ATOM 1885 N N . THR A 1 248 ? -3.841 -15.880 1.508 1.00 95.12 248 THR A N 1
ATOM 1886 C CA . THR A 1 248 ? -4.044 -14.774 2.451 1.00 95.12 248 THR A CA 1
ATOM 1887 C C . THR A 1 248 ? -4.489 -13.516 1.730 1.00 95.12 248 THR A C 1
ATOM 1889 O O . THR A 1 248 ? -3.941 -13.173 0.687 1.00 95.12 248 THR A O 1
ATOM 1892 N N . PHE A 1 249 ? -5.441 -12.793 2.305 1.00 94.38 249 PHE A N 1
ATOM 1893 C CA . PHE A 1 249 ? -5.934 -11.522 1.793 1.00 94.38 249 PHE A CA 1
ATOM 1894 C C . PHE A 1 249 ? -6.087 -10.552 2.951 1.00 94.38 249 PHE A C 1
ATOM 1896 O O . PHE A 1 249 ? -6.851 -10.804 3.883 1.00 94.38 249 PHE A O 1
ATOM 1903 N N . ASP A 1 250 ? -5.399 -9.420 2.895 1.00 91.38 250 ASP A N 1
ATOM 1904 C CA . ASP A 1 250 ? -5.442 -8.461 3.988 1.00 91.38 250 ASP A CA 1
ATOM 1905 C C . ASP A 1 250 ? -5.166 -7.023 3.525 1.00 91.38 250 ASP A C 1
ATOM 1907 O O . ASP A 1 250 ? -4.757 -6.770 2.394 1.00 91.38 250 ASP A O 1
ATOM 1911 N N . TYR A 1 251 ? -5.428 -6.065 4.407 1.00 88.31 251 TYR A N 1
ATOM 1912 C CA . TYR A 1 251 ? -5.277 -4.641 4.189 1.00 88.31 251 TYR A CA 1
ATOM 1913 C C . TYR A 1 251 ? -4.151 -4.091 5.048 1.00 88.31 251 TYR A C 1
ATOM 1915 O O . TYR A 1 251 ? -4.137 -4.265 6.265 1.00 88.31 251 TYR A O 1
ATOM 1923 N N . TYR A 1 252 ? -3.279 -3.318 4.422 1.00 86.25 252 TYR A N 1
ATOM 1924 C CA . TYR A 1 252 ? -2.139 -2.694 5.067 1.00 86.25 252 TYR A CA 1
ATOM 1925 C C . TYR A 1 252 ? -2.122 -1.197 4.783 1.00 86.25 252 TYR A C 1
ATOM 1927 O O . TYR A 1 252 ? -2.651 -0.710 3.774 1.00 86.25 252 TYR A O 1
ATOM 1935 N N . VAL A 1 253 ? -1.490 -0.446 5.682 1.00 81.00 253 VAL A N 1
ATOM 1936 C CA . VAL A 1 253 ? -1.022 0.894 5.328 1.00 81.00 253 VAL A CA 1
ATOM 1937 C C . VAL A 1 253 ? 0.178 0.759 4.391 1.00 81.00 253 VAL A C 1
ATOM 1939 O O . VAL A 1 253 ? 0.846 -0.274 4.350 1.00 81.00 253 VAL A O 1
ATOM 1942 N N . TRP A 1 254 ? 0.464 1.818 3.637 1.00 82.19 254 TRP A N 1
ATOM 1943 C CA . TRP A 1 254 ? 1.522 1.798 2.627 1.00 82.19 254 TRP A CA 1
ATOM 1944 C C . TRP A 1 254 ? 2.895 1.375 3.180 1.00 82.19 254 TRP A C 1
ATOM 1946 O O . TRP A 1 254 ? 3.580 0.588 2.536 1.00 82.19 254 TRP A O 1
ATOM 1956 N N . GLY A 1 255 ? 3.275 1.843 4.377 1.00 77.50 255 GLY A N 1
ATOM 1957 C CA . GLY A 1 255 ? 4.564 1.512 4.997 1.00 77.50 255 GLY A CA 1
ATOM 1958 C C . GLY A 1 255 ? 4.747 0.014 5.253 1.00 77.50 255 GLY A C 1
ATOM 1959 O O . GLY A 1 255 ? 5.776 -0.545 4.881 1.00 77.50 255 GLY A O 1
ATOM 1960 N N . ASP A 1 256 ? 3.727 -0.646 5.801 1.00 81.56 256 ASP A N 1
ATOM 1961 C CA . ASP A 1 256 ? 3.775 -2.085 6.071 1.00 81.56 256 ASP A CA 1
ATOM 1962 C C . ASP A 1 256 ? 3.746 -2.892 4.782 1.00 81.56 256 ASP A C 1
ATOM 1964 O O . ASP A 1 256 ? 4.543 -3.811 4.619 1.00 81.56 256 ASP A O 1
ATOM 1968 N N . ALA A 1 257 ? 2.893 -2.509 3.828 1.00 87.94 257 ALA A N 1
ATOM 1969 C CA . ALA A 1 257 ? 2.837 -3.153 2.519 1.00 87.94 257 ALA A CA 1
ATOM 1970 C C . ALA A 1 257 ? 4.189 -3.103 1.787 1.00 87.94 257 ALA A C 1
ATOM 1972 O O . ALA A 1 257 ? 4.596 -4.075 1.139 1.00 87.94 257 ALA A O 1
ATOM 1973 N N . LEU A 1 258 ? 4.908 -1.984 1.932 1.00 83.44 258 LEU A N 1
ATOM 1974 C CA . LEU A 1 258 ? 6.196 -1.747 1.295 1.00 83.44 258 LEU A CA 1
ATOM 1975 C C . LEU A 1 258 ? 7.268 -2.743 1.749 1.00 83.44 258 LEU A C 1
ATOM 1977 O O . LEU A 1 258 ? 8.066 -3.171 0.913 1.00 83.44 258 LEU A O 1
ATOM 1981 N N . ILE A 1 259 ? 7.288 -3.106 3.034 1.00 83.44 259 ILE A N 1
ATOM 1982 C CA . ILE A 1 259 ? 8.303 -3.993 3.628 1.00 83.44 259 ILE A CA 1
ATOM 1983 C C . ILE A 1 259 ? 7.905 -5.472 3.614 1.00 83.44 259 ILE A C 1
ATOM 1985 O O . ILE A 1 259 ? 8.667 -6.309 4.091 1.00 83.44 259 ILE A O 1
ATOM 1989 N N . ARG A 1 260 ? 6.729 -5.814 3.073 1.00 87.38 260 ARG A N 1
ATOM 1990 C CA . ARG A 1 260 ? 6.297 -7.214 2.994 1.00 87.38 260 ARG A CA 1
ATOM 1991 C C . ARG A 1 260 ? 7.300 -8.072 2.217 1.00 87.38 260 ARG A C 1
ATOM 1993 O O . ARG A 1 260 ? 7.846 -7.583 1.218 1.00 87.38 260 ARG A O 1
ATOM 2000 N N . PRO A 1 261 ? 7.499 -9.337 2.637 1.00 86.88 261 PRO A N 1
ATOM 2001 C CA . PRO A 1 261 ? 8.376 -10.267 1.944 1.00 86.88 261 PRO A CA 1
ATOM 2002 C C . PRO A 1 261 ? 8.011 -10.388 0.470 1.00 86.88 261 PRO A C 1
ATOM 2004 O O . PRO A 1 261 ? 6.832 -10.474 0.113 1.00 86.88 261 PRO A O 1
ATOM 2007 N N . ARG A 1 262 ? 9.040 -10.416 -0.374 1.00 85.50 262 ARG A N 1
ATOM 2008 C CA . ARG A 1 262 ? 8.900 -10.615 -1.813 1.00 85.50 262 ARG A CA 1
ATOM 2009 C C . ARG A 1 262 ? 10.023 -11.502 -2.321 1.00 85.50 262 ARG A C 1
ATOM 2011 O O . ARG A 1 262 ? 11.196 -11.165 -2.169 1.00 85.50 262 ARG A O 1
ATOM 2018 N N . GLU A 1 263 ? 9.634 -12.589 -2.967 1.00 85.75 263 GLU A N 1
ATOM 2019 C CA . GLU A 1 263 ? 10.537 -13.423 -3.748 1.00 85.75 263 GLU A CA 1
ATOM 2020 C C . GLU A 1 263 ? 10.807 -12.784 -5.120 1.00 85.75 263 GLU A C 1
ATOM 2022 O O . GLU A 1 263 ? 9.921 -12.114 -5.671 1.00 85.75 263 GLU A O 1
ATOM 2027 N N . PRO A 1 264 ? 12.013 -12.968 -5.686 1.00 86.00 264 PRO A N 1
ATOM 2028 C CA . PRO A 1 264 ? 12.287 -12.598 -7.068 1.00 86.00 264 PRO A CA 1
ATOM 2029 C C . PRO A 1 264 ? 11.306 -13.299 -8.010 1.00 86.00 264 PRO A C 1
ATOM 2031 O O . PRO A 1 264 ? 11.085 -14.503 -7.895 1.00 86.00 264 PRO A O 1
ATOM 2034 N N . ILE A 1 265 ? 10.727 -12.553 -8.950 1.00 88.81 265 ILE A N 1
ATOM 2035 C CA . ILE A 1 265 ? 9.806 -13.129 -9.935 1.00 88.81 265 ILE A CA 1
ATOM 2036 C C . ILE A 1 265 ? 10.644 -13.884 -10.985 1.00 88.81 265 ILE A C 1
ATOM 2038 O O . ILE A 1 265 ? 11.526 -13.267 -11.590 1.00 88.81 265 ILE A O 1
ATOM 2042 N N . PRO A 1 266 ? 10.394 -15.185 -11.230 1.00 90.50 266 PRO A N 1
ATOM 2043 C CA . PRO A 1 266 ? 11.109 -15.949 -12.249 1.00 90.50 266 PRO A CA 1
ATOM 2044 C C . PRO A 1 266 ? 10.934 -15.359 -13.660 1.00 90.50 266 PRO A C 1
ATOM 2046 O O . PRO A 1 266 ? 9.901 -14.736 -13.941 1.00 90.50 266 PRO A O 1
ATOM 2049 N N . PRO A 1 267 ? 11.890 -15.593 -14.583 1.00 90.12 267 PRO A N 1
ATOM 2050 C CA . PRO A 1 267 ? 11.758 -15.188 -15.981 1.00 90.12 267 PRO A CA 1
ATOM 2051 C C . PRO A 1 267 ? 10.437 -15.665 -16.592 1.00 90.12 267 PRO A C 1
ATOM 2053 O O . PRO A 1 267 ? 10.039 -16.817 -16.402 1.00 90.12 267 PRO A O 1
ATOM 2056 N N . VAL A 1 268 ? 9.763 -14.789 -17.344 1.00 91.62 268 VAL A N 1
ATOM 2057 C CA . VAL A 1 268 ? 8.429 -15.069 -17.904 1.00 91.62 268 VAL A CA 1
ATOM 2058 C C . VAL A 1 268 ? 8.419 -16.280 -18.832 1.00 91.62 268 VAL A C 1
ATOM 2060 O O . VAL A 1 268 ? 7.396 -16.935 -18.972 1.00 91.62 268 VAL A O 1
ATOM 2063 N N . GLU A 1 269 ? 9.553 -16.624 -19.436 1.00 93.12 269 GLU A N 1
ATOM 2064 C CA . GLU A 1 269 ? 9.717 -17.801 -20.287 1.00 93.12 269 GLU A CA 1
ATOM 2065 C C . GLU A 1 269 ? 9.449 -19.119 -19.547 1.00 93.12 269 GLU A C 1
ATOM 2067 O O . GLU A 1 269 ? 9.200 -20.132 -20.196 1.00 93.12 269 GLU A O 1
ATOM 2072 N N . GLN A 1 270 ? 9.503 -19.117 -18.211 1.00 94.75 270 GLN A N 1
ATOM 2073 C CA . GLN A 1 270 ? 9.308 -20.310 -17.387 1.00 94.75 270 GLN A CA 1
ATOM 2074 C C . GLN A 1 270 ? 7.842 -20.545 -16.983 1.00 94.75 270 GLN A C 1
ATOM 2076 O O . GLN A 1 270 ? 7.505 -21.660 -16.599 1.00 94.75 270 GLN A O 1
ATOM 2081 N N . TRP A 1 271 ? 6.972 -19.530 -17.062 1.00 95.00 271 TRP A N 1
ATOM 2082 C CA . TRP A 1 271 ? 5.592 -19.608 -16.543 1.00 95.00 271 TRP A CA 1
ATOM 2083 C C . TRP A 1 271 ? 4.533 -18.909 -17.407 1.00 95.00 271 TRP A C 1
ATOM 2085 O O . TRP A 1 271 ? 3.343 -19.200 -17.297 1.00 95.00 271 TRP A O 1
ATOM 2095 N N . GLY A 1 272 ? 4.929 -17.958 -18.249 1.00 92.81 272 GLY A N 1
ATOM 2096 C CA . GLY A 1 272 ? 4.025 -17.163 -19.067 1.00 92.81 272 GLY A CA 1
ATOM 2097 C C . GLY A 1 272 ? 3.652 -17.846 -20.380 1.00 92.81 272 GLY A C 1
ATOM 2098 O O . GLY A 1 272 ? 4.425 -18.598 -20.968 1.00 92.81 272 GLY A O 1
ATOM 2099 N N . ASP A 1 273 ? 2.466 -17.522 -20.889 1.00 94.25 273 ASP A N 1
ATOM 2100 C CA . ASP A 1 273 ? 2.075 -17.886 -22.250 1.00 94.25 273 ASP A CA 1
ATOM 2101 C C . ASP A 1 273 ? 2.821 -17.056 -23.318 1.00 94.25 273 ASP A C 1
ATOM 2103 O O . ASP A 1 273 ? 3.546 -16.097 -23.033 1.00 94.25 273 ASP A O 1
ATOM 2107 N N . ALA A 1 274 ? 2.606 -17.397 -24.592 1.00 93.88 274 ALA A N 1
ATOM 2108 C CA . ALA A 1 274 ? 3.235 -16.709 -25.717 1.00 93.88 274 ALA A CA 1
ATOM 2109 C C . ALA A 1 274 ? 2.950 -15.194 -25.750 1.00 93.88 274 ALA A C 1
ATOM 2111 O O . ALA A 1 274 ? 3.815 -14.418 -26.165 1.00 93.88 274 ALA A O 1
ATOM 2112 N N . ALA A 1 275 ? 1.766 -14.756 -25.308 1.00 93.31 275 ALA A N 1
ATOM 2113 C CA . ALA A 1 275 ? 1.409 -13.342 -25.282 1.00 93.31 275 ALA A CA 1
ATOM 2114 C C . ALA A 1 275 ? 2.172 -12.595 -24.177 1.00 93.31 275 ALA A C 1
ATOM 2116 O O . ALA A 1 275 ? 2.694 -11.504 -24.424 1.00 93.31 275 ALA A O 1
ATOM 2117 N N . ARG A 1 276 ? 2.308 -13.197 -22.990 1.00 92.94 276 ARG A N 1
ATOM 2118 C CA . ARG A 1 276 ? 3.094 -12.664 -21.866 1.00 92.94 276 ARG A CA 1
ATOM 2119 C C . ARG A 1 276 ? 4.579 -12.601 -22.194 1.00 92.94 276 ARG A C 1
ATOM 2121 O O . ARG A 1 276 ? 5.195 -11.557 -21.988 1.00 92.94 276 ARG A O 1
ATOM 2128 N N . ILE A 1 277 ? 5.133 -13.656 -22.790 1.00 92.75 277 ILE A N 1
ATOM 2129 C CA . ILE A 1 277 ? 6.530 -13.677 -23.250 1.00 92.75 277 ILE A CA 1
ATOM 2130 C C . ILE A 1 277 ? 6.766 -12.567 -24.283 1.00 92.75 277 ILE A C 1
ATOM 2132 O O . ILE A 1 277 ? 7.725 -11.800 -24.184 1.00 92.75 277 ILE A O 1
ATOM 2136 N N . ALA A 1 278 ? 5.864 -12.417 -25.259 1.00 91.12 278 ALA A N 1
ATOM 2137 C CA . ALA A 1 278 ? 5.960 -11.346 -26.246 1.00 91.12 278 ALA A CA 1
ATOM 2138 C C . ALA A 1 278 ? 5.850 -9.945 -25.615 1.00 91.12 278 ALA A C 1
ATOM 2140 O O . ALA A 1 278 ? 6.537 -9.024 -26.059 1.00 91.12 278 ALA A O 1
ATOM 2141 N N . GLN A 1 279 ? 5.015 -9.773 -24.584 1.00 89.19 279 GLN A N 1
ATOM 2142 C CA . GLN A 1 279 ? 4.902 -8.516 -23.843 1.00 89.19 279 GLN A CA 1
ATOM 2143 C C . GLN A 1 279 ? 6.190 -8.195 -23.075 1.00 89.19 279 GLN A C 1
ATOM 2145 O O . GLN A 1 279 ? 6.687 -7.075 -23.186 1.00 89.19 279 GLN A O 1
ATOM 2150 N N . ALA A 1 280 ? 6.760 -9.157 -22.348 1.00 87.62 280 ALA A N 1
ATOM 2151 C CA . ALA A 1 280 ? 7.980 -8.950 -21.567 1.00 87.62 280 ALA A CA 1
ATOM 2152 C C . ALA A 1 280 ? 9.193 -8.606 -22.441 1.00 87.62 280 ALA A C 1
ATOM 2154 O O . ALA A 1 280 ? 10.002 -7.757 -22.076 1.00 87.62 280 ALA A O 1
ATOM 2155 N N . ARG A 1 281 ? 9.286 -9.188 -23.644 1.00 88.31 281 ARG A N 1
ATOM 2156 C CA . ARG A 1 281 ? 10.320 -8.834 -24.635 1.00 88.31 281 ARG A CA 1
ATOM 2157 C C . ARG A 1 281 ? 10.217 -7.394 -25.146 1.00 88.31 281 ARG A C 1
ATOM 2159 O O . ARG A 1 281 ? 11.187 -6.865 -25.675 1.00 88.31 281 ARG A O 1
ATOM 2166 N N . ARG A 1 282 ? 9.043 -6.766 -25.025 1.00 89.88 282 ARG A N 1
ATOM 2167 C CA . ARG A 1 282 ? 8.799 -5.365 -25.411 1.00 89.88 282 ARG A CA 1
ATOM 2168 C C . ARG A 1 282 ? 8.876 -4.396 -24.226 1.00 89.88 282 ARG A C 1
ATOM 2170 O O . ARG A 1 282 ? 8.788 -3.188 -24.446 1.00 89.88 282 ARG A O 1
ATOM 2177 N N . ALA A 1 283 ? 8.995 -4.898 -22.998 1.00 89.69 283 ALA A N 1
ATOM 2178 C CA . ALA A 1 283 ? 9.113 -4.087 -21.791 1.00 89.69 283 ALA A CA 1
ATOM 2179 C C . ALA A 1 283 ? 10.558 -3.603 -21.579 1.00 89.69 283 ALA A C 1
ATOM 2181 O O . ALA A 1 283 ? 11.490 -4.118 -22.196 1.00 89.69 283 ALA A O 1
ATOM 2182 N N . LEU A 1 284 ? 10.738 -2.606 -20.706 1.00 94.19 284 LEU A N 1
ATOM 2183 C CA . LEU A 1 284 ? 12.061 -2.262 -20.186 1.00 94.19 284 LEU A CA 1
ATOM 2184 C C . LEU A 1 284 ? 12.560 -3.387 -19.272 1.00 94.19 284 LEU A C 1
ATOM 2186 O O . LEU A 1 284 ? 11.825 -3.862 -18.409 1.00 94.19 284 LEU A O 1
ATOM 2190 N N . GLN A 1 285 ? 13.811 -3.785 -19.462 1.00 92.56 285 GLN A N 1
ATOM 2191 C CA . GLN A 1 285 ? 14.483 -4.835 -18.706 1.00 92.56 285 GLN A CA 1
ATOM 2192 C C . GLN A 1 285 ? 15.676 -4.241 -17.968 1.00 92.56 285 GLN A C 1
ATOM 2194 O O . GLN A 1 285 ? 16.376 -3.384 -18.504 1.00 92.56 285 GLN A O 1
ATOM 2199 N N . TYR A 1 286 ? 15.900 -4.685 -16.735 1.00 94.19 286 TYR A N 1
ATOM 2200 C CA . TYR A 1 286 ? 17.091 -4.321 -15.977 1.00 94.19 286 TYR A CA 1
ATOM 2201 C C . TYR A 1 286 ? 18.358 -4.880 -16.639 1.00 94.19 286 TYR A C 1
ATOM 2203 O O . TYR A 1 286 ? 18.379 -6.043 -17.038 1.00 94.19 286 TYR A O 1
ATOM 2211 N N . VAL A 1 287 ? 19.413 -4.062 -16.714 1.00 94.81 287 VAL A N 1
ATOM 2212 C CA . VAL A 1 287 ? 20.744 -4.469 -17.199 1.00 94.81 287 VAL A CA 1
ATOM 2213 C C . VAL A 1 287 ? 21.784 -4.361 -16.086 1.00 94.81 287 VAL A C 1
ATOM 2215 O O . VAL A 1 287 ? 22.447 -5.339 -15.755 1.00 94.81 287 VAL A O 1
ATOM 2218 N N . ASP A 1 288 ? 21.936 -3.171 -15.501 1.00 95.44 288 ASP A N 1
ATOM 2219 C CA . ASP A 1 288 ? 22.924 -2.888 -14.453 1.00 95.44 288 ASP A CA 1
ATOM 2220 C C . ASP A 1 288 ? 22.486 -1.674 -13.617 1.00 95.44 288 ASP A C 1
ATOM 2222 O O . ASP A 1 288 ? 21.574 -0.937 -13.993 1.00 95.44 288 ASP A O 1
ATOM 2226 N N . HIS A 1 289 ? 23.129 -1.432 -12.477 1.00 95.62 289 HIS A N 1
ATOM 2227 C CA . HIS A 1 289 ? 22.928 -0.215 -11.698 1.00 95.62 289 HIS A CA 1
ATOM 2228 C C . HIS A 1 289 ? 24.159 0.182 -10.882 1.00 95.62 289 HIS A C 1
ATOM 2230 O O . HIS A 1 289 ? 25.039 -0.626 -10.576 1.00 95.62 289 HIS A O 1
ATOM 2236 N N . LYS A 1 290 ? 24.172 1.442 -10.442 1.00 93.88 290 LYS A N 1
ATOM 2237 C CA . LYS A 1 290 ? 25.021 1.928 -9.352 1.00 93.88 290 LYS A CA 1
ATOM 2238 C C . LYS A 1 290 ? 24.135 2.269 -8.152 1.00 93.88 290 LYS A C 1
ATOM 2240 O O . LYS A 1 290 ? 23.287 3.158 -8.287 1.00 93.88 290 LYS A O 1
ATOM 2245 N N . PRO A 1 291 ? 24.318 1.630 -6.979 1.00 89.25 291 PRO A N 1
ATOM 2246 C CA . PRO A 1 291 ? 23.524 1.921 -5.788 1.00 89.25 291 PRO A CA 1
ATOM 2247 C C . PRO A 1 291 ? 23.478 3.418 -5.473 1.00 89.25 291 PRO A C 1
ATOM 2249 O O . PRO A 1 291 ? 24.508 4.081 -5.382 1.00 89.25 291 PRO A O 1
ATOM 2252 N N . GLY A 1 292 ? 22.264 3.960 -5.351 1.00 85.00 292 GLY A N 1
ATOM 2253 C CA . GLY A 1 292 ? 22.037 5.383 -5.086 1.00 85.00 292 GLY A CA 1
ATOM 2254 C C . GLY A 1 292 ? 22.344 6.339 -6.249 1.00 85.00 292 GLY A C 1
ATOM 2255 O O . GLY A 1 292 ? 22.135 7.535 -6.081 1.00 85.00 292 GLY A O 1
ATOM 2256 N N . GLY A 1 293 ? 22.793 5.844 -7.408 1.00 91.62 293 GLY A N 1
ATOM 2257 C CA . GLY A 1 293 ? 23.214 6.660 -8.551 1.00 91.62 293 GLY A CA 1
ATOM 2258 C C . GLY A 1 293 ? 22.302 6.542 -9.770 1.00 91.62 293 GLY A C 1
ATOM 2259 O O . GLY A 1 293 ? 21.609 7.495 -10.118 1.00 91.62 293 GLY A O 1
ATOM 2260 N N . TRP A 1 294 ? 22.318 5.394 -10.443 1.00 95.94 294 TRP A N 1
ATOM 2261 C CA . TRP A 1 294 ? 21.624 5.209 -11.721 1.00 95.94 294 TRP A CA 1
ATOM 2262 C C . TRP A 1 294 ? 21.218 3.752 -11.955 1.00 95.94 294 TRP A C 1
ATOM 2264 O O . TRP A 1 294 ? 21.840 2.851 -11.392 1.00 95.94 294 TRP A O 1
ATOM 2274 N N . PHE A 1 295 ? 20.221 3.536 -12.815 1.00 97.44 295 PHE A N 1
ATOM 2275 C CA . PHE A 1 295 ? 19.872 2.235 -13.395 1.00 97.44 295 PHE A CA 1
ATOM 2276 C C . PHE A 1 295 ? 20.046 2.271 -14.915 1.00 97.44 295 PHE A C 1
ATOM 2278 O O . PHE A 1 295 ? 19.665 3.243 -15.567 1.00 97.44 295 PHE A O 1
ATOM 2285 N N . LEU A 1 296 ? 20.611 1.205 -15.473 1.00 98.00 296 LEU A N 1
ATOM 2286 C CA . LEU A 1 296 ? 20.680 0.950 -16.905 1.00 98.00 296 LEU A CA 1
ATOM 2287 C C . LEU A 1 296 ? 19.599 -0.064 -17.273 1.00 98.00 296 LEU A C 1
ATOM 2289 O O . LEU A 1 296 ? 19.483 -1.124 -16.651 1.00 98.00 296 LEU A O 1
ATOM 2293 N N . LEU A 1 297 ? 18.817 0.275 -18.290 1.00 97.62 297 LEU A N 1
ATOM 2294 C CA . LEU A 1 297 ? 17.673 -0.497 -18.751 1.00 97.62 297 LEU A CA 1
ATOM 2295 C C . LEU A 1 297 ? 17.766 -0.731 -20.259 1.00 97.62 297 LEU A C 1
ATOM 2297 O O . LEU A 1 297 ? 18.299 0.105 -20.985 1.00 97.62 297 LEU A O 1
ATOM 2301 N N . GLN A 1 298 ? 17.186 -1.825 -20.739 1.00 96.25 298 GLN A N 1
ATOM 2302 C CA . GLN A 1 298 ? 17.155 -2.182 -22.155 1.00 96.25 298 GLN A CA 1
ATOM 2303 C C . GLN A 1 298 ? 15.727 -2.417 -22.639 1.00 96.25 298 GLN A C 1
ATOM 2305 O O . GLN A 1 298 ? 14.907 -2.991 -21.925 1.00 96.25 298 GLN A O 1
ATOM 2310 N N . ARG A 1 299 ? 15.429 -2.007 -23.875 1.00 94.31 299 ARG A N 1
ATOM 2311 C CA . ARG A 1 299 ? 14.211 -2.400 -24.595 1.00 94.31 299 ARG A CA 1
ATOM 2312 C C . ARG A 1 299 ? 14.547 -2.637 -26.061 1.00 94.31 299 ARG A C 1
ATOM 2314 O O . ARG A 1 299 ? 14.779 -1.688 -26.805 1.00 94.31 299 ARG A O 1
ATOM 2321 N N . GLY A 1 300 ? 14.551 -3.902 -26.479 1.00 90.00 300 GLY A N 1
ATOM 2322 C CA . GLY A 1 300 ? 15.085 -4.276 -27.789 1.00 90.00 300 GLY A CA 1
ATOM 2323 C C . GLY A 1 300 ? 16.577 -3.945 -27.871 1.00 90.00 300 GLY A C 1
ATOM 2324 O O . GLY A 1 300 ? 17.347 -4.376 -27.017 1.00 90.00 300 GLY A O 1
ATOM 2325 N N . GLU A 1 301 ? 16.977 -3.163 -28.869 1.00 90.25 301 GLU A N 1
ATOM 2326 C CA . GLU A 1 301 ? 18.369 -2.713 -29.049 1.00 90.25 301 GLU A CA 1
ATOM 2327 C C . GLU A 1 301 ? 18.668 -1.379 -28.342 1.00 90.25 301 GLU A C 1
ATOM 2329 O O . GLU A 1 301 ? 19.827 -0.995 -28.207 1.00 90.25 301 GLU A O 1
ATOM 2334 N N . ASP A 1 302 ? 17.639 -0.679 -27.852 1.00 95.69 302 ASP A N 1
ATOM 2335 C CA . ASP A 1 302 ? 17.799 0.613 -27.190 1.00 95.69 302 ASP A CA 1
ATOM 2336 C C . ASP A 1 302 ? 18.207 0.444 -25.716 1.00 95.69 302 ASP A C 1
ATOM 2338 O O . ASP A 1 302 ? 17.560 -0.296 -24.963 1.00 95.69 302 ASP A O 1
ATOM 2342 N N . LEU A 1 303 ? 19.199 1.228 -25.280 1.00 97.44 303 LEU A N 1
ATOM 2343 C CA . LEU A 1 303 ? 19.561 1.400 -23.871 1.00 97.44 303 LEU A CA 1
ATOM 2344 C C . LEU A 1 303 ? 19.028 2.720 -23.305 1.00 97.44 303 LEU A C 1
ATOM 2346 O O . LEU A 1 303 ? 19.047 3.765 -23.959 1.00 97.44 303 LEU A O 1
ATOM 2350 N N . TYR A 1 304 ? 18.589 2.669 -22.051 1.00 98.19 304 TYR A N 1
ATOM 2351 C CA . TYR A 1 304 ? 18.045 3.793 -21.302 1.00 98.19 304 TYR A CA 1
ATOM 2352 C C . TYR A 1 304 ? 18.781 3.929 -19.970 1.00 98.19 304 TYR A C 1
ATOM 2354 O O . TYR A 1 304 ? 19.010 2.938 -19.278 1.00 98.19 304 TYR A O 1
ATOM 2362 N N . LEU A 1 305 ? 19.119 5.159 -19.595 1.00 98.19 305 LEU A N 1
ATOM 2363 C CA . LEU A 1 305 ? 19.723 5.497 -18.312 1.00 98.19 305 LEU A CA 1
ATOM 2364 C C . LEU A 1 305 ? 18.698 6.245 -17.455 1.00 98.19 305 LEU A C 1
ATOM 2366 O O . LEU A 1 305 ? 18.282 7.350 -17.806 1.00 98.19 305 LEU A O 1
ATOM 2370 N N . ASP A 1 306 ? 18.313 5.648 -16.330 1.00 97.69 306 ASP A N 1
ATOM 2371 C CA . ASP A 1 306 ? 17.549 6.297 -15.265 1.00 97.69 306 ASP A CA 1
ATOM 2372 C C . ASP A 1 306 ? 18.536 6.878 -14.245 1.00 97.69 306 ASP A C 1
ATOM 2374 O O . ASP A 1 306 ? 19.088 6.161 -13.406 1.00 97.69 306 ASP A O 1
ATOM 2378 N N . ALA A 1 307 ? 18.832 8.173 -14.366 1.00 96.50 307 ALA A N 1
ATOM 2379 C CA . ALA A 1 307 ? 19.846 8.857 -13.567 1.00 96.50 307 ALA A CA 1
ATOM 2380 C C . ALA A 1 307 ? 19.208 9.674 -12.440 1.00 96.50 307 ALA A C 1
ATOM 2382 O O . ALA A 1 307 ? 18.396 10.570 -12.693 1.00 96.50 307 ALA A O 1
ATOM 2383 N N . ARG A 1 308 ? 19.619 9.420 -11.192 1.00 93.12 308 ARG A N 1
ATOM 2384 C CA . ARG A 1 308 ? 19.152 10.196 -10.038 1.00 93.12 308 ARG A CA 1
ATOM 2385 C C . ARG A 1 308 ? 19.754 11.595 -10.037 1.00 93.12 308 ARG A C 1
ATOM 2387 O O . ARG A 1 308 ? 20.945 11.784 -10.280 1.00 93.12 308 ARG A O 1
ATOM 2394 N N . TYR A 1 309 ? 18.938 12.584 -9.699 1.00 90.31 309 TYR A N 1
ATOM 2395 C CA . TYR A 1 309 ? 19.381 13.957 -9.504 1.00 90.31 309 TYR A CA 1
ATOM 2396 C C . TYR A 1 309 ? 18.644 14.626 -8.343 1.00 90.31 309 TYR A C 1
ATOM 2398 O O . TYR A 1 309 ? 17.553 14.216 -7.959 1.00 90.31 309 TYR A O 1
ATOM 2406 N N . SER A 1 310 ? 19.234 15.696 -7.815 1.00 85.56 310 SER A N 1
ATOM 2407 C CA . SER A 1 310 ? 18.647 16.494 -6.741 1.00 85.56 310 SER A CA 1
ATOM 2408 C C . SER A 1 310 ? 18.315 17.884 -7.285 1.00 85.56 310 SER A C 1
ATOM 2410 O O . SER A 1 310 ? 19.201 18.575 -7.789 1.00 85.56 310 SER A O 1
ATOM 2412 N N . SER A 1 311 ? 17.040 18.295 -7.269 1.00 73.56 311 SER A N 1
ATOM 2413 C CA . SER A 1 311 ? 16.645 19.629 -7.777 1.00 73.56 311 SER A CA 1
ATOM 2414 C C . SER A 1 311 ? 16.867 20.751 -6.760 1.00 73.56 311 SER A C 1
ATOM 2416 O O . SER A 1 311 ? 17.074 21.911 -7.114 1.00 73.56 311 SER A O 1
ATOM 2418 N N . SER A 1 312 ? 16.835 20.383 -5.488 1.00 67.50 312 SER A N 1
ATOM 2419 C CA . SER A 1 312 ? 17.249 21.144 -4.314 1.00 67.50 312 SER A CA 1
ATOM 2420 C C . SER A 1 312 ? 17.751 20.096 -3.325 1.00 67.50 312 SER A C 1
ATOM 2422 O O . SER A 1 312 ? 17.253 18.979 -3.387 1.00 67.50 312 SER A O 1
ATOM 2424 N N . GLY A 1 313 ? 18.684 20.404 -2.416 1.00 61.84 313 GLY A N 1
ATOM 2425 C CA . GLY A 1 313 ? 19.309 19.403 -1.522 1.00 61.84 313 GLY A CA 1
ATOM 2426 C C . GLY A 1 313 ? 18.369 18.586 -0.608 1.00 61.84 313 GLY A C 1
ATOM 2427 O O . GLY A 1 313 ? 18.850 17.868 0.258 1.00 61.84 313 GLY A O 1
ATOM 2428 N N . PHE A 1 314 ? 17.050 18.709 -0.779 1.00 57.28 314 PHE A N 1
ATOM 2429 C CA . PHE A 1 314 ? 15.987 17.977 -0.093 1.00 57.28 314 PHE A CA 1
ATOM 2430 C C . PHE A 1 314 ? 15.002 17.260 -1.042 1.00 57.28 314 PHE A C 1
ATOM 2432 O O . PHE A 1 314 ? 14.108 16.571 -0.558 1.00 57.28 314 PHE A O 1
ATOM 2439 N N . ILE A 1 315 ? 15.100 17.447 -2.365 1.00 69.50 315 ILE A N 1
ATOM 2440 C CA . ILE A 1 315 ? 14.200 16.843 -3.360 1.00 69.50 315 ILE A CA 1
ATOM 2441 C C . ILE A 1 315 ? 15.032 16.013 -4.333 1.00 69.50 315 ILE A C 1
ATOM 2443 O O . ILE A 1 315 ? 15.650 16.559 -5.253 1.00 69.50 315 ILE A O 1
ATOM 2447 N N . ASP A 1 316 ? 14.983 14.698 -4.141 1.00 80.25 316 ASP A N 1
ATOM 2448 C CA . ASP A 1 316 ? 15.554 13.719 -5.058 1.00 80.25 316 ASP A CA 1
ATOM 2449 C C . ASP A 1 316 ? 14.519 13.303 -6.108 1.00 80.25 316 ASP A C 1
ATOM 2451 O O . ASP A 1 316 ? 13.344 13.082 -5.813 1.00 80.25 316 ASP A O 1
ATOM 2455 N N . SER A 1 317 ? 14.968 13.207 -7.353 1.00 87.56 317 SER A N 1
ATOM 2456 C CA . SER A 1 317 ? 14.193 12.767 -8.511 1.00 87.56 317 SER A CA 1
ATOM 2457 C C . SER A 1 317 ? 15.094 11.943 -9.433 1.00 87.56 317 SER A C 1
ATOM 2459 O O . SER A 1 317 ? 16.269 11.723 -9.143 1.00 87.56 317 SER A O 1
ATOM 2461 N N . SER A 1 318 ? 14.556 11.436 -10.537 1.00 92.50 318 SER A N 1
ATOM 2462 C CA . SER A 1 318 ? 15.338 10.778 -11.590 1.00 92.50 318 SER A CA 1
ATOM 2463 C C . SER A 1 318 ? 14.939 11.315 -12.957 1.00 92.50 318 SER A C 1
ATOM 2465 O O . SER A 1 318 ? 13.837 11.846 -13.105 1.00 92.50 318 SER A O 1
ATOM 2467 N N . ALA A 1 319 ? 15.857 11.240 -13.917 1.00 95.75 319 ALA A N 1
ATOM 2468 C CA . ALA A 1 319 ? 15.620 11.536 -15.324 1.00 95.75 319 ALA A CA 1
ATOM 2469 C C . ALA A 1 319 ? 15.881 10.263 -16.127 1.00 95.75 319 ALA A C 1
ATOM 2471 O O . ALA A 1 319 ? 16.956 9.674 -16.001 1.00 95.75 319 ALA A O 1
ATOM 2472 N N . LEU A 1 320 ? 14.916 9.870 -16.956 1.00 97.62 320 LEU A N 1
ATOM 2473 C CA . LEU A 1 320 ? 15.051 8.715 -17.837 1.00 97.62 320 LEU A CA 1
ATOM 2474 C C . LEU A 1 320 ? 15.404 9.204 -19.232 1.00 97.62 320 LEU A C 1
ATOM 2476 O O . LEU A 1 320 ? 14.586 9.850 -19.884 1.00 97.62 320 LEU A O 1
ATOM 2480 N N . ILE A 1 321 ? 16.598 8.872 -19.709 1.00 97.00 321 ILE A N 1
ATOM 2481 C CA . ILE A 1 321 ? 17.046 9.235 -21.055 1.00 97.00 321 ILE A CA 1
ATOM 2482 C C . ILE A 1 321 ? 17.355 7.979 -21.864 1.00 97.00 321 ILE A C 1
ATOM 2484 O O . ILE A 1 321 ? 17.873 7.003 -21.330 1.00 97.00 321 ILE A O 1
ATOM 2488 N N . ARG A 1 322 ? 17.068 8.006 -23.167 1.00 97.56 322 ARG A N 1
ATOM 2489 C CA . ARG A 1 322 ? 17.619 7.020 -24.104 1.00 97.56 322 ARG A CA 1
ATOM 2490 C C . ARG A 1 322 ? 19.051 7.419 -24.453 1.00 97.56 322 ARG A C 1
ATOM 2492 O O . ARG A 1 322 ? 19.279 8.600 -24.748 1.00 97.56 322 ARG A O 1
ATOM 2499 N N . LEU A 1 323 ? 19.969 6.455 -24.430 1.00 97.81 323 LEU A N 1
ATOM 2500 C CA . LEU A 1 323 ? 21.336 6.671 -24.891 1.00 97.81 323 LEU A CA 1
ATOM 2501 C C . LEU A 1 323 ? 21.332 6.906 -26.403 1.00 97.81 323 LEU A C 1
ATOM 2503 O O . LEU A 1 323 ? 20.674 6.174 -27.144 1.00 97.81 323 LEU A O 1
ATOM 2507 N N . ASP A 1 324 ? 22.019 7.950 -26.854 1.00 96.94 324 ASP A N 1
ATOM 2508 C CA . ASP A 1 324 ? 22.270 8.141 -28.283 1.00 96.94 324 ASP A CA 1
ATOM 2509 C C . ASP A 1 324 ? 23.444 7.274 -28.772 1.00 96.94 324 ASP A C 1
ATOM 2511 O O . ASP A 1 324 ? 24.081 6.559 -27.999 1.00 96.94 324 ASP A O 1
ATOM 2515 N N . GLU A 1 325 ? 23.725 7.308 -30.075 1.00 96.38 325 GLU A N 1
ATOM 2516 C CA . GLU A 1 325 ? 24.783 6.494 -30.686 1.00 96.38 325 GLU A CA 1
ATOM 2517 C C . GLU A 1 325 ? 26.176 6.788 -30.104 1.00 96.38 325 GLU A C 1
ATOM 2519 O O . GLU A 1 325 ? 26.975 5.869 -29.916 1.00 96.38 325 GLU A O 1
ATOM 2524 N N . ALA A 1 326 ? 26.471 8.052 -29.781 1.00 96.69 326 ALA A N 1
ATOM 2525 C CA . ALA A 1 326 ? 27.759 8.444 -29.220 1.00 96.69 326 ALA A CA 1
ATOM 2526 C C . ALA A 1 326 ? 27.882 7.998 -27.757 1.00 96.69 326 ALA A C 1
ATOM 2528 O O . ALA A 1 326 ? 28.934 7.511 -27.340 1.00 96.69 326 ALA A O 1
ATOM 2529 N N . GLU A 1 327 ? 26.804 8.126 -26.984 1.00 97.56 327 GLU A N 1
ATOM 2530 C CA . GLU A 1 327 ? 26.735 7.653 -25.603 1.00 97.56 327 GLU A CA 1
ATOM 2531 C C . GLU A 1 327 ? 26.792 6.121 -25.525 1.00 97.56 327 GLU A C 1
ATOM 2533 O O . GLU A 1 327 ? 27.458 5.577 -24.644 1.00 97.56 327 GLU A O 1
ATOM 2538 N N . LEU A 1 328 ? 26.165 5.418 -26.473 1.00 96.44 328 LEU A N 1
ATOM 2539 C CA . LEU A 1 328 ? 26.237 3.963 -26.595 1.00 96.44 328 LEU A CA 1
ATOM 2540 C C . LEU A 1 328 ? 27.659 3.498 -26.931 1.00 96.44 328 LEU A C 1
ATOM 2542 O O . LEU A 1 328 ? 28.172 2.596 -26.272 1.00 96.44 328 LEU A O 1
ATOM 2546 N N . ALA A 1 329 ? 28.319 4.127 -27.907 1.00 96.06 329 ALA A N 1
ATOM 2547 C CA . ALA A 1 329 ? 29.704 3.809 -28.256 1.00 96.06 329 ALA A CA 1
ATOM 2548 C C . ALA A 1 329 ? 30.665 4.079 -27.083 1.00 96.06 329 ALA A C 1
ATOM 2550 O O . ALA A 1 329 ? 31.555 3.275 -26.799 1.00 96.06 329 ALA A O 1
ATOM 2551 N N . ALA A 1 330 ? 30.462 5.180 -26.354 1.00 96.12 330 ALA A N 1
ATOM 2552 C CA . ALA A 1 330 ? 31.252 5.497 -25.168 1.00 96.12 330 ALA A CA 1
ATOM 2553 C C . ALA A 1 330 ? 31.001 4.504 -24.020 1.00 96.12 330 ALA A C 1
ATOM 2555 O O . ALA A 1 330 ? 31.947 4.087 -23.350 1.00 96.12 330 ALA A O 1
ATOM 2556 N N . TYR A 1 331 ? 29.755 4.062 -23.830 1.00 96.25 331 TYR A N 1
ATOM 2557 C CA . TYR A 1 331 ? 29.433 2.981 -22.901 1.00 96.25 331 TYR A CA 1
ATOM 2558 C C . TYR A 1 331 ? 30.107 1.661 -23.301 1.00 96.25 331 TYR A C 1
ATOM 2560 O O . TYR A 1 331 ? 30.687 0.996 -22.449 1.00 96.25 331 TYR A O 1
ATOM 2568 N N . GLN A 1 332 ? 30.115 1.295 -24.582 1.00 94.62 332 GLN A N 1
ATOM 2569 C CA . GLN A 1 332 ? 30.801 0.084 -25.050 1.00 94.62 332 GLN A CA 1
ATOM 2570 C C . GLN A 1 332 ? 32.322 0.143 -24.829 1.00 94.62 332 GLN A C 1
ATOM 2572 O O . GLN A 1 332 ? 32.940 -0.885 -24.563 1.00 94.62 332 GLN A O 1
ATOM 2577 N N . ALA A 1 333 ? 32.925 1.333 -24.905 1.00 96.19 333 ALA A N 1
ATOM 2578 C CA . ALA A 1 333 ? 34.360 1.522 -24.701 1.00 96.19 333 ALA A CA 1
ATOM 2579 C C . ALA A 1 333 ? 34.776 1.603 -23.220 1.00 96.19 333 ALA A C 1
ATOM 2581 O O . ALA A 1 333 ? 35.867 1.159 -22.866 1.00 96.19 333 ALA A O 1
ATOM 2582 N N . SER A 1 334 ? 33.949 2.202 -22.358 1.00 94.19 334 SER A N 1
ATOM 2583 C CA . SER A 1 334 ? 34.325 2.562 -20.977 1.00 94.19 334 SER A CA 1
ATOM 2584 C C . SER A 1 334 ? 33.390 2.004 -19.897 1.00 94.19 334 SER A C 1
ATOM 2586 O O . SER A 1 334 ? 33.608 2.227 -18.708 1.00 94.19 334 SER A O 1
ATOM 2588 N N . GLY A 1 335 ? 32.347 1.270 -20.281 1.00 95.25 335 GLY A N 1
ATOM 2589 C CA . GLY A 1 335 ? 31.452 0.556 -19.376 1.00 95.25 335 GLY A CA 1
ATOM 2590 C C . GLY A 1 335 ? 30.794 1.445 -18.316 1.00 95.25 335 GLY A C 1
ATOM 2591 O O . GLY A 1 335 ? 30.295 2.540 -18.588 1.00 95.25 335 GLY A O 1
ATOM 2592 N N . ARG A 1 336 ? 30.775 0.947 -17.074 1.00 95.94 336 ARG A N 1
ATOM 2593 C CA . ARG A 1 336 ? 30.069 1.559 -15.929 1.00 95.94 336 ARG A CA 1
ATOM 2594 C C . ARG A 1 336 ? 30.603 2.940 -15.540 1.00 95.94 336 ARG A C 1
ATOM 2596 O O . ARG A 1 336 ? 29.843 3.748 -14.992 1.00 95.94 336 ARG A O 1
ATOM 2603 N N . ASP A 1 337 ? 31.874 3.217 -15.818 1.00 96.69 337 ASP A N 1
ATOM 2604 C CA . ASP A 1 337 ? 32.500 4.504 -15.502 1.00 96.69 337 ASP A CA 1
ATOM 2605 C C . ASP A 1 337 ? 31.876 5.617 -16.340 1.00 96.69 337 ASP A C 1
ATOM 2607 O O . ASP A 1 337 ? 31.440 6.635 -15.801 1.00 96.69 337 ASP A O 1
ATOM 2611 N N . TYR A 1 338 ? 31.675 5.362 -17.636 1.00 97.56 338 TYR A N 1
ATOM 2612 C CA . TYR A 1 338 ? 31.002 6.310 -18.517 1.00 97.56 338 TYR A CA 1
ATOM 2613 C C . TYR A 1 338 ? 29.574 6.632 -18.062 1.00 97.56 338 TYR A C 1
ATOM 2615 O O . TYR A 1 338 ? 29.178 7.799 -18.044 1.00 97.56 338 TYR A O 1
ATOM 2623 N N . LEU A 1 339 ? 28.798 5.617 -17.666 1.00 97.88 339 LEU A N 1
ATOM 2624 C CA . LEU A 1 339 ? 27.425 5.814 -17.185 1.00 97.88 339 LEU A CA 1
ATOM 2625 C C . LEU A 1 339 ? 27.390 6.615 -15.881 1.00 97.88 339 LEU A C 1
ATOM 2627 O O . LEU A 1 339 ? 26.523 7.470 -15.699 1.00 97.88 339 LEU A O 1
ATOM 2631 N N . SER A 1 340 ? 28.357 6.379 -14.993 1.00 97.50 340 SER A N 1
ATOM 2632 C CA . SER A 1 340 ? 28.511 7.159 -13.764 1.00 97.50 340 SER A CA 1
ATOM 2633 C C . SER A 1 340 ? 28.822 8.623 -14.058 1.00 97.50 340 SER A C 1
ATOM 2635 O O . SER A 1 340 ? 28.190 9.506 -13.475 1.00 97.50 340 SER A O 1
ATOM 2637 N N . ASP A 1 341 ? 29.727 8.885 -14.996 1.00 97.25 341 ASP A N 1
ATOM 2638 C CA . ASP A 1 341 ? 30.059 10.243 -15.419 1.00 97.25 341 ASP A CA 1
ATOM 2639 C C . ASP A 1 341 ? 28.876 10.927 -16.110 1.00 97.25 341 ASP A C 1
ATOM 2641 O O . ASP A 1 341 ? 28.591 12.097 -15.849 1.00 97.25 341 ASP A O 1
ATOM 2645 N N . LEU A 1 342 ? 28.143 10.206 -16.963 1.00 97.38 342 LEU A N 1
ATOM 2646 C CA . LEU A 1 342 ? 26.942 10.716 -17.620 1.00 97.38 342 LEU A CA 1
ATOM 2647 C C . LEU A 1 342 ? 25.852 11.066 -16.599 1.00 97.38 342 LEU A C 1
ATOM 2649 O O . LEU A 1 342 ? 25.303 12.166 -16.661 1.00 97.38 342 LEU A O 1
ATOM 2653 N N . ALA A 1 343 ? 25.592 10.202 -15.616 1.00 96.81 343 ALA A N 1
ATOM 2654 C CA . ALA A 1 343 ? 24.650 10.485 -14.534 1.00 96.81 343 ALA A CA 1
ATOM 2655 C C . ALA A 1 343 ? 25.050 11.739 -13.733 1.00 96.81 343 ALA A C 1
ATOM 2657 O O . ALA A 1 343 ? 24.203 12.590 -13.450 1.00 96.81 343 ALA A O 1
ATOM 2658 N N . MET A 1 344 ? 26.344 11.917 -13.441 1.00 95.31 344 MET A N 1
ATOM 2659 C CA . MET A 1 344 ? 26.852 13.129 -12.786 1.00 95.31 344 MET A CA 1
ATOM 2660 C C . MET A 1 344 ? 26.681 14.377 -13.659 1.00 95.31 344 MET A C 1
ATOM 2662 O O . MET A 1 344 ? 26.283 15.432 -13.157 1.00 95.31 344 MET A O 1
ATOM 2666 N N . ARG A 1 345 ? 26.916 14.278 -14.975 1.00 96.00 345 ARG A N 1
ATOM 2667 C CA . ARG A 1 345 ? 26.639 15.382 -15.907 1.00 96.00 345 ARG A CA 1
ATOM 2668 C C . ARG A 1 345 ? 25.157 15.741 -15.917 1.00 96.00 345 ARG A C 1
ATOM 2670 O O . ARG A 1 345 ? 24.847 16.931 -15.875 1.00 96.00 345 ARG A O 1
ATOM 2677 N N . ILE A 1 346 ? 24.255 14.760 -15.941 1.00 95.12 346 ILE A N 1
ATOM 2678 C CA . ILE A 1 346 ? 22.806 14.992 -15.855 1.00 95.12 346 ILE A CA 1
ATOM 2679 C C . ILE A 1 346 ? 22.484 15.740 -14.563 1.00 95.12 346 ILE A C 1
ATOM 2681 O O . ILE A 1 346 ? 21.904 16.823 -14.619 1.00 95.12 346 ILE A O 1
ATOM 2685 N N . HIS A 1 347 ? 22.939 15.225 -13.417 1.00 92.25 347 HIS A N 1
ATOM 2686 C CA . HIS A 1 347 ? 22.737 15.847 -12.110 1.00 92.25 347 HIS A CA 1
ATOM 2687 C C . HIS A 1 347 ? 23.184 17.319 -12.086 1.00 92.25 347 HIS A C 1
ATOM 2689 O O . HIS A 1 347 ? 22.391 18.200 -11.750 1.00 92.25 347 HIS A O 1
ATOM 2695 N N . HIS A 1 348 ? 24.422 17.608 -12.498 1.00 92.19 348 HIS A N 1
ATOM 2696 C CA . HIS A 1 348 ? 24.979 18.964 -12.450 1.00 92.19 348 HIS A CA 1
ATOM 2697 C C . HIS A 1 348 ? 24.316 19.946 -13.418 1.00 92.19 348 HIS A C 1
ATOM 2699 O O . HIS A 1 348 ? 24.219 21.135 -13.114 1.00 92.19 348 HIS A O 1
ATOM 2705 N N . ASN A 1 349 ? 23.832 19.469 -14.566 1.00 92.06 349 ASN A N 1
ATOM 2706 C CA . ASN A 1 349 ? 23.142 20.316 -15.538 1.00 92.06 349 ASN A CA 1
ATOM 2707 C C . ASN A 1 349 ? 21.659 20.529 -15.200 1.00 92.06 349 ASN A C 1
ATOM 2709 O O . ASN A 1 349 ? 20.998 21.299 -15.894 1.00 92.06 349 ASN A O 1
ATOM 2713 N N . GLY A 1 350 ? 21.128 19.865 -14.165 1.00 88.38 350 GLY A N 1
ATOM 2714 C CA . GLY A 1 350 ? 19.760 20.035 -13.678 1.00 88.38 350 GLY A CA 1
ATOM 2715 C C . GLY A 1 350 ? 18.704 19.772 -14.758 1.00 88.38 350 GLY A C 1
ATOM 2716 O O . GLY A 1 350 ? 18.183 20.734 -15.325 1.00 88.38 350 GLY A O 1
ATOM 2717 N N . PRO A 1 351 ? 18.308 18.510 -15.019 1.00 88.38 351 PRO A N 1
ATOM 2718 C CA . PRO A 1 351 ? 17.434 18.142 -16.146 1.00 88.38 351 PRO A CA 1
ATOM 2719 C C . PRO A 1 351 ? 16.012 18.726 -16.047 1.00 88.38 351 PRO A C 1
ATOM 2721 O O . PRO A 1 351 ? 15.220 18.636 -16.976 1.00 88.38 351 PRO A O 1
ATOM 2724 N N . PHE A 1 352 ? 15.682 19.375 -14.930 1.00 86.50 352 PHE A N 1
ATOM 2725 C CA . PHE A 1 352 ? 14.440 20.111 -14.702 1.00 86.50 352 PHE A CA 1
ATOM 2726 C C . PHE A 1 352 ? 14.459 21.557 -15.238 1.00 86.50 352 PHE A C 1
ATOM 2728 O O . PHE A 1 352 ? 13.418 22.217 -15.221 1.00 86.50 352 PHE A O 1
ATOM 2735 N N . ARG A 1 353 ? 15.609 22.067 -15.702 1.00 90.12 353 ARG A N 1
ATOM 2736 C CA . ARG A 1 353 ? 15.771 23.415 -16.276 1.00 90.12 353 ARG A CA 1
ATOM 2737 C C . ARG A 1 353 ? 15.711 23.359 -17.795 1.00 90.12 353 ARG A C 1
ATOM 2739 O O . ARG A 1 353 ? 16.389 22.527 -18.382 1.00 90.12 353 ARG A O 1
ATOM 2746 N N . LYS A 1 354 ? 14.952 24.251 -18.438 1.00 91.19 354 LYS A N 1
ATOM 2747 C CA . LYS A 1 354 ? 14.741 24.232 -19.901 1.00 91.19 354 LYS A CA 1
ATOM 2748 C C . LYS A 1 354 ? 16.034 24.391 -20.703 1.00 91.19 354 LYS A C 1
ATOM 2750 O O . LYS A 1 354 ? 16.106 23.925 -21.831 1.00 91.19 354 LYS A O 1
ATOM 2755 N N . GLU A 1 355 ? 17.033 25.038 -20.116 1.00 93.00 355 GLU A N 1
ATOM 2756 C CA . GLU A 1 355 ? 18.346 25.299 -20.705 1.00 93.00 355 GLU A CA 1
ATOM 2757 C C . GLU A 1 355 ? 19.261 24.066 -20.649 1.00 93.00 355 GLU A C 1
ATOM 2759 O O . GLU A 1 355 ? 20.301 24.032 -21.304 1.00 93.00 355 GLU A O 1
ATOM 2764 N N . SER A 1 356 ? 18.893 23.055 -19.856 1.00 92.75 356 SER A N 1
ATOM 2765 C CA . SER A 1 356 ? 19.658 21.822 -19.724 1.00 92.75 356 SER A CA 1
ATOM 2766 C C . SER A 1 356 ? 19.582 21.003 -21.015 1.00 92.75 356 SER A C 1
ATOM 2768 O O . SER A 1 356 ? 18.475 20.761 -21.507 1.00 92.75 356 SER A O 1
ATOM 2770 N N . PRO A 1 357 ? 20.707 20.462 -21.523 1.00 93.81 357 PRO A N 1
ATOM 2771 C CA . PRO A 1 357 ? 20.687 19.576 -22.690 1.00 93.81 357 PRO A CA 1
ATOM 2772 C C . PRO A 1 357 ? 19.878 18.290 -22.446 1.00 93.81 357 PRO A C 1
ATOM 2774 O O . PRO A 1 357 ? 19.472 17.617 -23.391 1.00 93.81 357 PRO A O 1
ATOM 2777 N N . TYR A 1 358 ? 19.607 17.954 -21.182 1.00 94.94 358 TYR A N 1
ATOM 2778 C CA . TYR A 1 358 ? 18.848 16.768 -20.795 1.00 94.94 358 TYR A CA 1
ATOM 2779 C C . TYR A 1 358 ? 17.344 17.031 -20.631 1.00 94.94 358 TYR A C 1
ATOM 2781 O O . TYR A 1 358 ? 16.573 16.079 -20.569 1.00 94.94 358 TYR A O 1
ATOM 2789 N N . PHE A 1 359 ? 16.889 18.290 -20.614 1.00 93.25 359 PHE A N 1
ATOM 2790 C CA . PHE A 1 359 ? 15.484 18.622 -20.342 1.00 93.25 359 PHE A CA 1
ATOM 2791 C C . PHE A 1 359 ? 14.516 18.051 -21.376 1.00 93.25 359 PHE A C 1
ATOM 2793 O O . PHE A 1 359 ? 13.481 17.496 -21.021 1.00 93.25 359 PHE A O 1
ATOM 2800 N N . ALA A 1 360 ? 14.848 18.191 -22.661 1.00 93.44 360 ALA A N 1
ATOM 2801 C CA . ALA A 1 360 ? 14.030 17.668 -23.754 1.00 93.44 360 ALA A CA 1
ATOM 2802 C C . ALA A 1 360 ? 14.184 16.148 -23.937 1.00 93.44 360 ALA A C 1
ATOM 2804 O O . ALA A 1 360 ? 13.366 15.526 -24.610 1.00 93.44 360 ALA A O 1
ATOM 2805 N N . ARG A 1 361 ? 15.238 15.563 -23.356 1.00 95.19 361 ARG A N 1
ATOM 2806 C CA . ARG A 1 361 ? 15.558 14.133 -23.447 1.00 95.19 361 ARG A CA 1
ATOM 2807 C C . ARG A 1 361 ? 14.930 13.314 -22.322 1.00 95.19 361 ARG A C 1
ATOM 2809 O O . ARG A 1 361 ? 14.802 12.104 -22.476 1.00 95.19 361 ARG A O 1
ATOM 2816 N N . ASP A 1 362 ? 14.564 13.957 -21.214 1.00 95.62 362 ASP A N 1
ATOM 2817 C CA . ASP A 1 362 ? 13.950 13.305 -20.061 1.00 95.62 362 ASP A CA 1
ATOM 2818 C C . ASP A 1 362 ? 12.527 12.823 -20.381 1.00 95.62 362 ASP A C 1
ATOM 2820 O O . ASP A 1 362 ? 11.562 13.594 -20.453 1.00 95.62 362 ASP A O 1
ATOM 2824 N N . LEU A 1 363 ? 12.397 11.509 -20.544 1.00 95.81 363 LEU A N 1
ATOM 2825 C CA . LEU A 1 363 ? 11.159 10.825 -20.897 1.00 95.81 363 LEU A CA 1
ATOM 2826 C C . LEU A 1 363 ? 10.097 10.917 -19.791 1.00 95.81 363 LEU A C 1
ATOM 2828 O O . LEU A 1 363 ? 8.905 10.827 -20.092 1.00 95.81 363 LEU A O 1
ATOM 2832 N N . TYR A 1 364 ? 10.475 11.188 -18.536 1.00 94.31 364 TYR A N 1
ATOM 2833 C CA . TYR A 1 364 ? 9.505 11.430 -17.460 1.00 94.31 364 TYR A CA 1
ATOM 2834 C C . TYR A 1 364 ? 8.799 12.787 -17.558 1.00 94.31 364 TYR A C 1
ATOM 2836 O O . TYR A 1 364 ? 7.862 13.057 -16.798 1.00 94.31 364 TYR A O 1
ATOM 2844 N N . ARG A 1 365 ? 9.216 13.651 -18.489 1.00 90.12 365 ARG A N 1
ATOM 2845 C CA . ARG A 1 365 ? 8.570 14.944 -18.760 1.00 90.12 365 ARG A CA 1
ATOM 2846 C C . ARG A 1 365 ? 7.615 14.895 -19.950 1.00 90.12 365 ARG A C 1
ATOM 2848 O O . ARG A 1 365 ? 6.864 15.847 -20.154 1.00 90.12 365 ARG A O 1
ATOM 2855 N N . GLY A 1 366 ? 7.648 13.812 -20.724 1.00 89.50 366 GLY A N 1
ATOM 2856 C CA . GLY A 1 366 ? 6.799 13.612 -21.892 1.00 89.50 366 GLY A CA 1
ATOM 2857 C C . GLY A 1 366 ? 5.362 13.188 -21.551 1.00 89.50 366 GLY A C 1
ATOM 2858 O O . GLY A 1 366 ? 5.043 12.914 -20.390 1.00 89.50 366 GLY A O 1
ATOM 2859 N N . PRO A 1 367 ? 4.486 13.085 -22.569 1.00 88.81 367 PRO A N 1
ATOM 2860 C CA . PRO A 1 367 ? 3.106 12.620 -22.397 1.00 88.81 367 PRO A CA 1
ATOM 2861 C C . PRO A 1 367 ? 3.026 11.187 -21.841 1.00 88.81 367 PRO A C 1
ATOM 2863 O O . PRO A 1 367 ? 2.101 10.867 -21.103 1.00 88.81 367 PRO A O 1
ATOM 2866 N N . ASP A 1 368 ? 4.038 10.355 -22.108 1.00 91.94 368 ASP A N 1
ATOM 2867 C CA . ASP A 1 368 ? 4.110 8.958 -21.661 1.00 91.94 368 ASP A CA 1
ATOM 2868 C C . ASP A 1 368 ? 4.734 8.775 -20.264 1.00 91.94 368 ASP A C 1
ATOM 2870 O O . ASP A 1 368 ? 5.089 7.656 -19.881 1.00 91.94 368 ASP A O 1
ATOM 2874 N N . ARG A 1 369 ? 4.889 9.848 -19.475 1.00 91.50 369 ARG A N 1
ATOM 2875 C CA . ARG A 1 369 ? 5.603 9.806 -18.185 1.00 91.50 369 ARG A CA 1
ATOM 2876 C C . ARG A 1 369 ? 5.114 8.719 -17.230 1.00 91.50 369 ARG A C 1
ATOM 2878 O O . ARG A 1 369 ? 5.924 8.049 -16.600 1.00 91.50 369 ARG A O 1
ATOM 2885 N N . GLU A 1 370 ? 3.802 8.517 -17.127 1.00 88.88 370 GLU A N 1
ATOM 2886 C CA . GLU A 1 370 ? 3.205 7.531 -16.214 1.00 88.88 370 GLU A CA 1
ATOM 2887 C C . GLU A 1 370 ? 3.452 6.098 -16.682 1.00 88.88 370 GLU A C 1
ATOM 2889 O O . GLU A 1 370 ? 3.560 5.174 -15.874 1.00 88.88 370 GLU A O 1
ATOM 2894 N N . ARG A 1 371 ? 3.558 5.897 -17.997 1.00 91.12 371 ARG A N 1
ATOM 2895 C CA . ARG A 1 371 ? 3.922 4.610 -18.577 1.00 91.12 371 ARG A CA 1
ATOM 2896 C C . ARG A 1 371 ? 5.388 4.299 -18.283 1.00 91.12 371 ARG A C 1
ATOM 2898 O O . ARG A 1 371 ? 5.659 3.242 -17.725 1.00 91.12 371 ARG A O 1
ATOM 2905 N N . TYR A 1 372 ? 6.304 5.221 -18.584 1.00 93.81 372 TYR A N 1
ATOM 2906 C CA . TYR A 1 372 ? 7.730 5.026 -18.306 1.00 93.81 372 TYR A CA 1
ATOM 2907 C C . TYR A 1 372 ? 8.010 4.846 -16.816 1.00 93.81 372 TYR A C 1
ATOM 2909 O O . TYR A 1 372 ? 8.726 3.923 -16.449 1.00 93.81 372 TYR A O 1
ATOM 2917 N N . ALA A 1 373 ? 7.399 5.655 -15.947 1.00 91.38 373 ALA A N 1
ATOM 2918 C CA . ALA A 1 373 ? 7.568 5.512 -14.503 1.00 91.38 373 ALA A CA 1
ATOM 2919 C C . ALA A 1 373 ? 7.151 4.115 -14.008 1.00 91.38 373 ALA A C 1
ATOM 2921 O O . ALA A 1 373 ? 7.847 3.526 -13.180 1.00 91.38 373 ALA A O 1
ATOM 2922 N N . ARG A 1 374 ? 6.053 3.553 -14.537 1.00 89.44 374 ARG A N 1
ATOM 2923 C CA . ARG A 1 374 ? 5.625 2.182 -14.217 1.00 89.44 374 ARG A CA 1
ATOM 2924 C C . ARG A 1 374 ? 6.570 1.123 -14.782 1.00 89.44 374 ARG A C 1
ATOM 2926 O O . ARG A 1 374 ? 6.940 0.222 -14.038 1.00 89.44 374 ARG A O 1
ATOM 2933 N N . GLU A 1 375 ? 6.970 1.235 -16.051 1.00 92.25 375 GLU A N 1
ATOM 2934 C CA . GLU A 1 375 ? 7.899 0.285 -16.686 1.00 92.25 375 GLU A CA 1
ATOM 2935 C C . GLU A 1 375 ? 9.248 0.253 -15.947 1.00 92.25 375 GLU A C 1
ATOM 2937 O O . GLU A 1 375 ? 9.723 -0.826 -15.604 1.00 92.25 375 GLU A O 1
ATOM 2942 N N . VAL A 1 376 ? 9.820 1.418 -15.618 1.00 94.00 376 VAL A N 1
ATOM 2943 C CA . VAL A 1 376 ? 11.070 1.509 -14.849 1.00 94.00 376 VAL A CA 1
ATOM 2944 C C . VAL A 1 376 ? 10.900 0.933 -13.447 1.00 94.00 376 VAL A C 1
ATOM 2946 O O . VAL A 1 376 ? 11.695 0.086 -13.051 1.00 94.00 376 VAL A O 1
ATOM 2949 N N . SER A 1 377 ? 9.852 1.333 -12.713 1.00 90.81 377 SER A N 1
ATOM 2950 C CA . SER A 1 377 ? 9.605 0.829 -11.350 1.00 90.81 377 SER A CA 1
ATOM 2951 C C . SER A 1 377 ? 9.485 -0.694 -11.311 1.00 90.81 377 SER A C 1
ATOM 2953 O O . SER A 1 377 ? 9.982 -1.318 -10.377 1.00 90.81 377 SER A O 1
ATOM 2955 N N . SER A 1 378 ? 8.851 -1.282 -12.330 1.00 88.56 378 SER A N 1
ATOM 2956 C CA . SER A 1 378 ? 8.726 -2.731 -12.475 1.00 88.56 378 SER A CA 1
ATOM 2957 C C . SER A 1 378 ? 10.071 -3.389 -12.782 1.00 88.56 378 SER A C 1
ATOM 2959 O O . SER A 1 378 ? 10.460 -4.330 -12.094 1.00 88.56 378 SER A O 1
ATOM 2961 N N . ALA A 1 379 ? 10.832 -2.842 -13.737 1.00 91.06 379 ALA A N 1
ATOM 2962 C CA . ALA A 1 379 ? 12.127 -3.385 -14.142 1.00 91.06 379 ALA A CA 1
ATOM 2963 C C . ALA A 1 379 ? 13.165 -3.383 -13.007 1.00 91.06 379 ALA A C 1
ATOM 2965 O O . ALA A 1 379 ? 13.941 -4.325 -12.878 1.00 91.06 379 ALA A O 1
ATOM 2966 N N . VAL A 1 380 ? 13.184 -2.345 -12.163 1.00 91.06 380 VAL A N 1
ATOM 2967 C CA . VAL A 1 380 ? 14.184 -2.205 -11.085 1.00 91.06 380 VAL A CA 1
ATOM 2968 C C . VAL A 1 380 ? 13.701 -2.724 -9.730 1.00 91.06 380 VAL A C 1
ATOM 2970 O O . VAL A 1 380 ? 14.402 -2.571 -8.727 1.00 91.06 380 VAL A O 1
ATOM 2973 N N . ALA A 1 381 ? 12.514 -3.334 -9.670 1.00 86.69 381 ALA A N 1
ATOM 2974 C CA . ALA A 1 381 ? 11.845 -3.693 -8.423 1.00 86.69 381 ALA A CA 1
ATOM 2975 C C . ALA A 1 381 ? 12.701 -4.572 -7.493 1.00 86.69 381 ALA A C 1
ATOM 2977 O O . ALA A 1 381 ? 12.548 -4.477 -6.276 1.00 86.69 381 ALA A O 1
ATOM 2978 N N . ASP A 1 382 ? 13.590 -5.416 -8.031 1.00 84.62 382 ASP A N 1
ATOM 2979 C CA . ASP A 1 382 ? 14.500 -6.302 -7.276 1.00 84.62 382 ASP A CA 1
ATOM 2980 C C . ASP A 1 382 ? 15.886 -5.709 -6.978 1.00 84.62 382 ASP A C 1
ATOM 2982 O O . ASP A 1 382 ? 16.674 -6.300 -6.236 1.00 84.62 382 ASP A O 1
ATOM 2986 N N . HIS A 1 383 ? 16.175 -4.519 -7.506 1.00 84.62 383 HIS A N 1
ATOM 2987 C CA . HIS A 1 383 ? 17.502 -3.891 -7.483 1.00 84.62 383 HIS A CA 1
ATOM 2988 C C . HIS A 1 383 ? 17.527 -2.585 -6.673 1.00 84.62 383 HIS A C 1
ATOM 2990 O O . HIS A 1 383 ? 18.463 -1.791 -6.753 1.00 84.62 383 HIS A O 1
ATOM 2996 N N . THR A 1 384 ? 16.486 -2.338 -5.877 1.00 82.56 384 THR A N 1
ATOM 2997 C CA . THR A 1 384 ? 16.377 -1.152 -5.018 1.00 82.56 384 THR A CA 1
ATOM 2998 C C . THR A 1 384 ? 16.829 -1.453 -3.587 1.00 82.56 384 THR A C 1
ATOM 3000 O O . THR A 1 384 ? 16.809 -2.596 -3.137 1.00 82.56 384 THR A O 1
ATOM 3003 N N . TRP A 1 385 ? 17.176 -0.416 -2.816 1.00 77.50 385 TRP A N 1
ATOM 3004 C CA . TRP A 1 385 ? 17.453 -0.569 -1.378 1.00 77.50 385 TRP A CA 1
ATOM 3005 C C . TRP A 1 385 ? 16.271 -1.200 -0.624 1.00 77.50 385 TRP A C 1
ATOM 3007 O O . TRP A 1 385 ? 16.459 -2.037 0.251 1.00 77.50 385 TRP A O 1
ATOM 3017 N N . ILE A 1 386 ? 15.039 -0.860 -1.010 1.00 73.56 386 ILE A N 1
ATOM 3018 C CA . ILE A 1 386 ? 13.833 -1.458 -0.428 1.00 73.56 386 ILE A CA 1
ATOM 3019 C C . ILE A 1 386 ? 13.771 -2.957 -0.755 1.00 73.56 386 ILE A C 1
ATOM 3021 O O . ILE A 1 386 ? 13.403 -3.746 0.108 1.00 73.56 386 ILE A O 1
ATOM 3025 N N . ALA A 1 387 ? 14.178 -3.379 -1.957 1.00 75.88 387 ALA A N 1
ATOM 3026 C CA . ALA A 1 387 ? 14.273 -4.799 -2.296 1.00 75.88 387 ALA A CA 1
ATOM 3027 C C . ALA A 1 387 ? 15.224 -5.562 -1.362 1.00 75.88 387 ALA A C 1
ATOM 3029 O O . ALA A 1 387 ? 14.911 -6.682 -0.975 1.00 75.88 387 ALA A O 1
ATOM 3030 N N . GLN A 1 388 ? 16.332 -4.945 -0.932 1.00 72.94 388 GLN A N 1
ATOM 3031 C CA . GLN A 1 388 ? 17.235 -5.543 0.061 1.00 72.94 388 GLN A CA 1
ATOM 3032 C C . GLN A 1 388 ? 16.542 -5.735 1.417 1.00 72.94 388 GLN A C 1
ATOM 3034 O O . GLN A 1 388 ? 16.710 -6.777 2.037 1.00 72.94 388 GLN A O 1
ATOM 3039 N N . GLN A 1 389 ? 15.720 -4.771 1.844 1.00 69.69 389 GLN A N 1
ATOM 3040 C CA . GLN A 1 389 ? 14.948 -4.853 3.094 1.00 69.69 389 GLN A CA 1
ATOM 3041 C C . GLN A 1 389 ? 13.821 -5.902 3.051 1.00 69.69 389 GLN A C 1
ATOM 3043 O O . GLN A 1 389 ? 13.354 -6.335 4.097 1.00 69.69 389 GLN A O 1
ATOM 3048 N N . ARG A 1 390 ? 13.366 -6.303 1.854 1.00 75.31 390 ARG A N 1
ATOM 3049 C CA . ARG A 1 390 ? 12.294 -7.301 1.654 1.00 75.31 390 ARG A CA 1
ATOM 3050 C C . ARG A 1 390 ? 12.789 -8.745 1.661 1.00 75.31 390 ARG A C 1
ATOM 3052 O O . ARG A 1 390 ? 11.960 -9.655 1.700 1.00 75.31 390 ARG A O 1
ATOM 3059 N N . ARG A 1 391 ? 14.103 -8.967 1.551 1.00 69.06 391 ARG A N 1
ATOM 3060 C CA . ARG A 1 391 ? 14.663 -10.321 1.530 1.00 69.06 391 ARG A CA 1
ATOM 3061 C C . ARG A 1 391 ? 14.509 -10.947 2.921 1.00 69.06 391 ARG A C 1
ATOM 3063 O O . ARG A 1 391 ? 14.815 -10.275 3.907 1.00 69.06 391 ARG A O 1
ATOM 3070 N N . PRO A 1 392 ? 14.041 -12.204 3.022 1.00 55.19 392 PRO A N 1
ATOM 3071 C CA . PRO A 1 392 ? 14.042 -12.916 4.292 1.00 55.19 392 PRO A CA 1
ATOM 3072 C C . PRO A 1 392 ? 15.465 -12.956 4.865 1.00 55.19 392 PRO A C 1
ATOM 3074 O O . PRO A 1 392 ? 16.438 -13.004 4.114 1.00 55.19 392 PRO A O 1
ATOM 3077 N N . ALA A 1 393 ? 15.594 -12.948 6.193 1.00 49.91 393 ALA A N 1
ATOM 3078 C CA . ALA A 1 393 ? 16.881 -12.904 6.893 1.00 49.91 393 ALA A CA 1
ATOM 3079 C C . ALA A 1 393 ? 17.759 -14.170 6.728 1.00 49.91 393 ALA A C 1
ATOM 3081 O O . ALA A 1 393 ? 18.820 -14.252 7.344 1.00 49.91 393 ALA A O 1
ATOM 3082 N N . ASP A 1 394 ? 17.380 -15.117 5.868 1.00 43.34 394 ASP A N 1
ATOM 3083 C CA . ASP A 1 394 ? 18.135 -16.341 5.606 1.00 43.34 394 ASP A CA 1
ATOM 3084 C C . ASP A 1 394 ? 19.079 -16.188 4.398 1.00 43.34 394 ASP A C 1
ATOM 3086 O O . ASP A 1 394 ? 18.798 -16.554 3.259 1.00 43.34 394 ASP A O 1
ATOM 3090 N N . GLY A 1 395 ? 20.252 -15.619 4.679 1.00 46.72 395 GLY A N 1
ATOM 3091 C CA . GLY A 1 395 ? 21.517 -16.338 4.483 1.00 46.72 395 GLY A CA 1
ATOM 3092 C C . GLY A 1 395 ? 21.944 -16.818 3.090 1.00 46.72 395 GLY A C 1
ATOM 3093 O O . GLY A 1 395 ? 22.718 -17.768 3.022 1.00 46.72 395 GLY A O 1
ATOM 3094 N N . SER A 1 396 ? 21.539 -16.186 1.988 1.00 34.38 396 SER A N 1
ATOM 3095 C C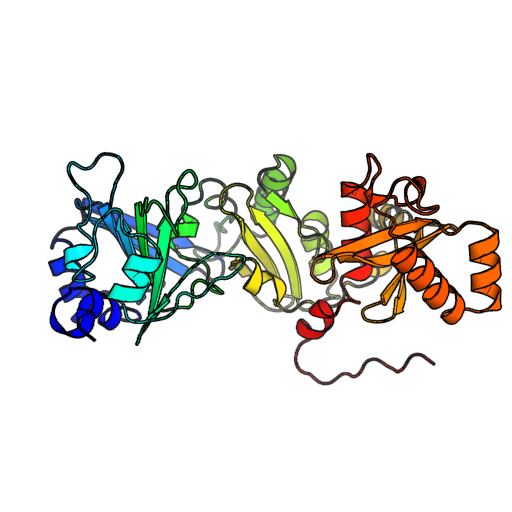A . SER A 1 396 ? 22.245 -16.352 0.704 1.00 34.38 396 SER A CA 1
ATOM 3096 C C . SER A 1 396 ? 22.701 -15.002 0.160 1.00 34.38 396 SER A C 1
ATOM 3098 O O . SER A 1 396 ? 21.945 -14.207 -0.401 1.00 34.38 396 SER A O 1
ATOM 3100 N N . GLU A 1 397 ? 23.983 -14.735 0.397 1.00 29.03 397 GLU A N 1
ATOM 3101 C CA . GLU A 1 397 ? 24.743 -13.672 -0.246 1.00 29.03 397 GLU A CA 1
ATOM 3102 C C . GLU A 1 397 ? 24.607 -13.838 -1.774 1.00 29.03 397 GLU A C 1
ATOM 3104 O O . GLU A 1 397 ? 24.776 -14.954 -2.278 1.00 29.03 397 GLU A O 1
ATOM 3109 N N . PRO A 1 398 ? 24.255 -12.787 -2.538 1.00 33.91 398 PRO A N 1
ATOM 3110 C CA . PRO A 1 398 ? 24.272 -12.891 -3.991 1.00 33.91 398 PRO A CA 1
ATOM 3111 C C . PRO A 1 398 ? 25.700 -13.237 -4.439 1.00 33.91 398 PRO A C 1
ATOM 3113 O O . PRO A 1 398 ? 26.647 -12.680 -3.874 1.00 33.91 398 PRO A O 1
ATOM 3116 N N . PRO A 1 399 ? 25.896 -14.114 -5.443 1.00 30.45 399 PRO A N 1
ATOM 3117 C CA . PRO A 1 399 ? 27.226 -14.322 -5.987 1.00 30.45 399 PRO A CA 1
ATOM 3118 C C . PRO A 1 399 ? 27.750 -12.970 -6.467 1.00 30.45 399 PRO A C 1
ATOM 3120 O O . PRO A 1 399 ? 27.070 -12.257 -7.210 1.00 30.45 399 PRO A O 1
ATOM 3123 N N . ALA A 1 400 ? 28.944 -12.605 -6.002 1.00 31.38 400 ALA A N 1
ATOM 3124 C CA . ALA A 1 400 ? 29.663 -11.454 -6.507 1.00 31.38 400 ALA A CA 1
ATOM 3125 C C . ALA A 1 400 ? 29.840 -11.637 -8.021 1.00 31.38 400 ALA A C 1
ATOM 3127 O O . ALA A 1 400 ? 30.631 -12.467 -8.470 1.00 31.38 400 ALA A O 1
ATOM 3128 N N . THR A 1 401 ? 29.060 -10.898 -8.807 1.00 40.47 401 THR A N 1
ATOM 3129 C CA . THR A 1 401 ? 29.280 -10.759 -10.245 1.00 40.47 401 THR A CA 1
ATOM 3130 C C . THR A 1 401 ? 30.648 -10.123 -10.441 1.00 40.47 401 THR A C 1
ATOM 3132 O O . THR A 1 401 ? 30.877 -8.995 -9.996 1.00 40.47 401 THR A O 1
ATOM 3135 N N . THR A 1 402 ? 31.546 -10.908 -11.032 1.00 35.72 402 THR A N 1
ATOM 3136 C CA . THR A 1 402 ? 32.861 -10.495 -11.529 1.00 35.72 402 THR A CA 1
ATOM 3137 C C . THR A 1 402 ? 32.722 -9.799 -12.868 1.00 35.72 402 THR A C 1
ATOM 3139 O O . THR A 1 402 ? 31.790 -10.168 -13.620 1.00 35.72 402 THR A O 1
#